Protein 3LSJ (pdb70)

Nearest PDB structures (foldseek):
  3lsj-assembly1_A  TM=1.005E+00  e=6.352E-27  Pseudomonas aeruginosa
  3lsj-assembly1_B  TM=1.003E+00  e=1.820E-25  Pseudomonas aeruginosa
  5f27-assembly1_A-2  TM=7.359E-01  e=1.351E-05  Mycobacterium tuberculosis CDC1551
  6ho0-assembly1_A-2  TM=7.441E-01  e=2.328E-05  Mycobacterium tuberculosis H37Rv
  6ho6-assembly1_A  TM=7.476E-01  e=4.198E-05  Mycobacterium tuberculosis CDC1551

Structure (mmCIF, N/CA/C/O backbone):
data_3LSJ
#
_entry.id   3LSJ
#
_cell.length_a   41.677
_cell.length_b   100.466
_cell.length_c   60.838
_cell.angle_alpha   90.00
_cell.angle_beta   105.15
_cell.angle_gamma   90.00
#
_symmetry.space_group_name_H-M   'P 1 21 1'
#
loop_
_entity.id
_entity.type
_entity.pdbx_description
1 polymer DesT
2 non-polymer 'PALMITIC ACID'
3 non-polymer 'COENZYME A'
4 water water
#
loop_
_atom_site.group_PDB
_atom_site.id
_atom_site.type_symbol
_atom_site.label_atom_id
_atom_site.label_alt_id
_atom_site.label_comp_id
_atom_site.label_asym_id
_atom_site.label_entity_id
_atom_site.label_seq_id
_atom_site.pdbx_PDB_ins_cod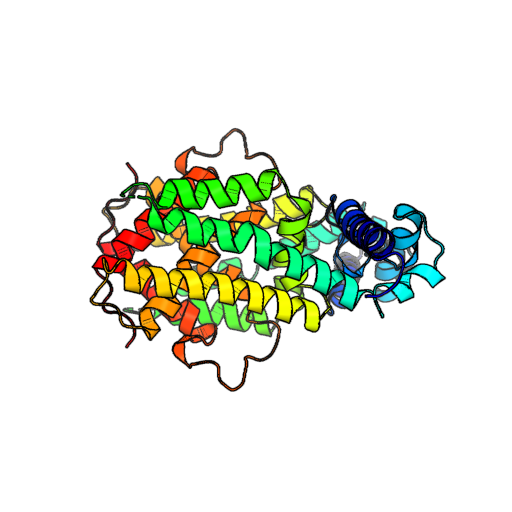e
_atom_site.Cartn_x
_atom_site.Cartn_y
_atom_site.Cartn_z
_atom_site.occupancy
_atom_site.B_iso_or_equiv
_atom_site.auth_seq_id
_atom_site.auth_comp_id
_atom_site.auth_asym_id
_atom_site.auth_atom_id
_atom_site.pdbx_PDB_model_num
ATOM 1 N N . ALA A 1 2 ? -16.897 56.855 -39.378 1.00 33.50 2 ALA A N 1
ATOM 2 C CA . ALA A 1 2 ? -16.980 55.398 -39.099 1.00 32.60 2 ALA A CA 1
ATOM 3 C C . ALA A 1 2 ? -16.999 54.652 -40.434 1.00 32.13 2 ALA A C 1
ATOM 4 O O . ALA A 1 2 ? -17.475 55.185 -41.448 1.00 31.93 2 ALA A O 1
ATOM 6 N N . SER A 1 3 ? -16.481 53.427 -40.437 1.00 30.98 3 SER A N 1
ATOM 7 C CA . SER A 1 3 ? -16.311 52.694 -41.688 1.00 30.05 3 SER A CA 1
ATOM 8 C C . SER A 1 3 ? -17.628 52.149 -42.236 1.00 28.46 3 SER A C 1
ATOM 9 O O . SER A 1 3 ? -18.405 51.536 -41.498 1.00 28.36 3 SER A O 1
ATOM 12 N N . PRO A 1 4 ? -17.867 52.361 -43.540 1.00 27.29 4 PRO A N 1
ATOM 13 C CA . PRO A 1 4 ? -19.096 51.933 -44.220 1.00 26.36 4 PRO A CA 1
ATOM 14 C C . PRO A 1 4 ? -19.313 50.427 -44.164 1.00 25.43 4 PRO A C 1
ATOM 15 O O . PRO A 1 4 ? -18.349 49.660 -44.235 1.00 25.50 4 PRO A O 1
ATOM 19 N N . ARG A 1 5 ? -20.575 50.024 -44.019 1.00 24.04 5 ARG A N 1
ATOM 20 C CA . ARG A 1 5 ? -20.974 48.612 -44.001 1.00 22.93 5 ARG A CA 1
ATOM 21 C C . ARG A 1 5 ? -20.195 47.753 -42.988 1.00 21.81 5 ARG A C 1
ATOM 22 O O . ARG A 1 5 ? -19.756 46.636 -43.316 1.00 22.30 5 ARG A O 1
ATOM 30 N N . ALA A 1 6 ? -20.049 48.265 -41.767 1.00 19.80 6 ALA A N 1
ATOM 31 C CA . ALA A 1 6 ? -19.278 47.598 -40.705 1.00 18.12 6 ALA A CA 1
ATOM 32 C C . ALA A 1 6 ? -19.879 46.275 -40.222 1.00 17.08 6 ALA A C 1
ATOM 33 O O . ALA A 1 6 ? -19.152 45.304 -39.982 1.00 16.39 6 ALA A O 1
ATOM 35 N N . GLU A 1 7 ? -21.202 46.246 -40.073 1.00 16.14 7 GLU A N 1
ATOM 36 C CA . GLU A 1 7 ? -21.915 45.048 -39.621 1.00 15.36 7 GLU 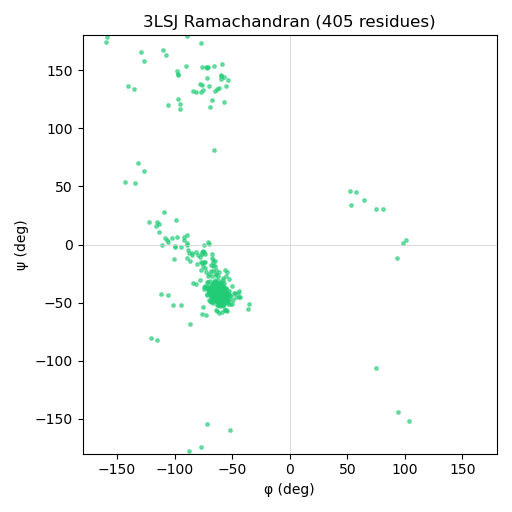A CA 1
ATOM 37 C C . GLU A 1 7 ? -21.753 43.916 -40.631 1.00 15.08 7 GLU A C 1
ATOM 38 O O . GLU A 1 7 ? -21.599 42.758 -40.256 1.00 14.62 7 GLU A O 1
ATOM 44 N N . GLN A 1 8 ? -21.793 44.270 -41.915 1.00 15.08 8 GLN A N 1
ATOM 45 C CA . GLN A 1 8 ? -21.622 43.312 -43.005 1.00 14.86 8 GLN A CA 1
ATOM 46 C C . GLN A 1 8 ? -20.200 42.755 -43.040 1.00 14.93 8 GLN A C 1
ATOM 47 O O . GLN A 1 8 ? -20.005 41.554 -43.214 1.00 14.95 8 GLN A O 1
ATOM 53 N N . LYS A 1 9 ? -19.214 43.630 -42.862 1.00 15.03 9 LYS A N 1
ATOM 54 C CA . LYS A 1 9 ? -17.823 43.215 -42.747 1.00 15.41 9 LYS A CA 1
ATOM 55 C C . LYS A 1 9 ? -17.619 42.257 -41.562 1.00 15.45 9 LYS A C 1
ATOM 56 O O . LYS A 1 9 ? -16.938 41.242 -41.689 1.00 15.43 9 LYS A O 1
ATOM 62 N N . GLN A 1 10 ? -18.237 42.573 -40.426 1.00 15.63 10 GLN A N 1
ATOM 63 C CA . GLN A 1 10 ? -18.159 41.738 -39.221 1.00 16.08 10 GLN A CA 1
ATOM 64 C C . GLN A 1 10 ? -18.804 40.363 -39.442 1.00 15.91 10 GLN A C 1
ATOM 65 O O . GLN A 1 10 ? -18.292 39.343 -38.980 1.00 15.85 10 GLN A O 1
ATOM 71 N N . GLN A 1 11 ? -19.922 40.356 -40.163 1.00 15.88 11 GLN A N 1
ATOM 72 C CA . GLN A 1 11 ? -20.622 39.135 -40.556 1.00 15.84 11 GLN A CA 1
ATOM 73 C C . GLN A 1 11 ? -19.728 38.199 -41.383 1.00 15.71 11 GLN A C 1
ATOM 74 O O . GLN A 1 11 ? -19.720 36.979 -41.167 1.00 15.55 11 GLN A O 1
ATOM 80 N N . THR A 1 12 ? -18.963 38.777 -42.304 1.00 15.43 12 THR A N 1
ATOM 81 C CA . THR A 1 12 ? -18.021 38.005 -43.112 1.00 15.06 12 THR A CA 1
ATOM 82 C C . THR A 1 12 ? -16.829 37.537 -42.281 1.00 15.22 12 THR A C 1
ATOM 83 O O . THR A 1 12 ? -16.333 36.423 -42.464 1.00 15.21 12 THR A O 1
ATOM 87 N N . ARG A 1 13 ? -16.382 38.388 -41.365 1.00 15.48 13 ARG A N 1
ATOM 88 C CA . ARG A 1 13 ? -15.306 38.039 -40.447 1.00 15.80 13 ARG A CA 1
ATOM 89 C C . ARG A 1 13 ? -15.650 36.776 -39.659 1.00 16.05 13 ARG A C 1
ATOM 90 O O . ARG A 1 13 ? -14.841 35.841 -39.578 1.00 15.70 13 ARG A O 1
ATOM 98 N N . HIS A 1 14 ? -16.857 36.751 -39.096 1.00 16.42 14 HIS A N 1
ATOM 99 C CA . HIS A 1 14 ? -17.324 35.610 -38.311 1.00 16.86 14 HIS A CA 1
ATOM 100 C C . HIS A 1 14 ? -17.516 34.364 -39.160 1.00 16.75 14 HIS A C 1
ATOM 101 O O . HIS A 1 14 ? -17.267 33.256 -38.690 1.00 16.89 14 HIS A O 1
ATOM 108 N N . ALA A 1 15 ? -17.943 34.562 -40.407 1.00 16.66 15 ALA A N 1
ATOM 109 C CA . ALA A 1 15 ? -18.126 33.475 -41.366 1.00 16.92 15 ALA A CA 1
ATOM 110 C C . ALA A 1 15 ? -16.808 32.778 -41.663 1.00 16.90 15 ALA A C 1
ATOM 111 O O . ALA A 1 15 ? -16.743 31.554 -41.640 1.00 16.94 15 ALA A O 1
ATOM 113 N N . LEU A 1 16 ? -15.768 33.563 -41.948 1.00 17.02 16 LEU A N 1
ATOM 114 C CA . LEU A 1 16 ? -14.409 33.036 -42.109 1.00 17.09 16 LEU A CA 1
ATOM 115 C C . LEU A 1 16 ? -13.978 32.268 -40.863 1.00 17.27 16 LEU A C 1
ATOM 116 O O . LEU A 1 16 ? -13.425 31.172 -40.967 1.00 17.05 16 LEU A O 1
ATOM 121 N N . MET A 1 17 ? -14.258 32.849 -39.695 1.00 17.41 17 MET A N 1
ATOM 122 C CA . MET A 1 17 ? -13.838 32.284 -38.423 1.00 17.91 17 MET A CA 1
ATOM 123 C C . MET A 1 17 ? -14.518 30.958 -38.100 1.00 18.39 17 MET A C 1
ATOM 124 O O . MET A 1 17 ? -13.843 30.003 -37.689 1.00 18.53 17 MET A O 1
ATOM 129 N N . SER A 1 18 ? -15.834 30.888 -38.292 1.00 18.48 18 SER A N 1
ATOM 130 C CA . SER A 1 18 ? -16.558 29.655 -38.010 1.00 19.12 18 SER A CA 1
ATOM 131 C C . SER A 1 18 ? -16.357 28.603 -39.110 1.00 19.57 18 SER A C 1
ATOM 132 O O . SER A 1 18 ? -1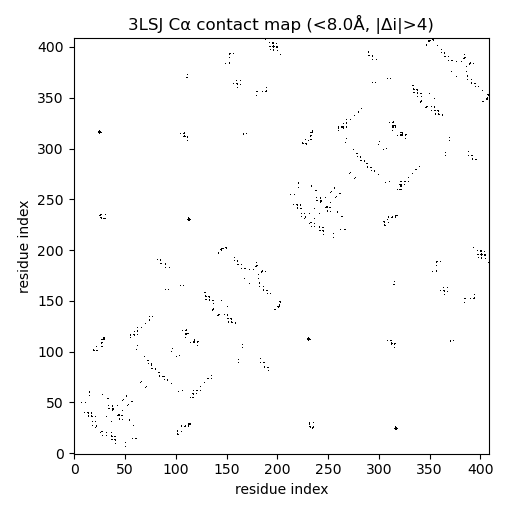6.520 27.407 -38.856 1.00 19.99 18 SER A O 1
ATOM 135 N N . ALA A 1 19 ? -15.978 29.050 -40.309 1.00 19.71 19 ALA A N 1
ATOM 136 C CA . ALA A 1 19 ? -15.512 28.155 -41.373 1.00 20.05 19 ALA A CA 1
ATOM 137 C C . ALA A 1 19 ? -14.219 27.427 -40.985 1.00 20.53 19 ALA A C 1
ATOM 138 O O . ALA A 1 19 ? -14.100 26.215 -41.176 1.00 20.85 19 ALA A O 1
ATOM 140 N N . ALA A 1 20 ? -13.253 28.168 -40.445 1.00 20.69 20 ALA A N 1
ATOM 141 C CA . ALA A 1 20 ? -12.011 27.573 -39.970 1.00 20.88 20 ALA A CA 1
ATOM 142 C C . ALA A 1 20 ? -12.301 26.584 -38.837 1.00 21.14 20 ALA A C 1
ATOM 143 O O . ALA A 1 20 ? -11.818 25.448 -38.862 1.00 20.99 20 ALA A O 1
ATOM 145 N N . ARG A 1 21 ? -13.108 27.015 -37.867 1.00 21.39 21 ARG A N 1
ATOM 146 C CA . ARG A 1 21 ? -13.565 26.141 -36.786 1.00 21.83 21 ARG A CA 1
ATOM 147 C C . ARG A 1 21 ? -14.235 24.865 -37.305 1.00 21.58 21 ARG A C 1
ATOM 148 O O . ARG A 1 21 ? -14.039 23.783 -36.747 1.00 21.23 21 ARG A O 1
ATOM 156 N N . HIS A 1 22 ? -15.019 25.001 -38.370 1.00 21.59 22 HIS A N 1
ATOM 157 C CA . HIS A 1 22 ? -15.754 23.872 -38.930 1.00 21.99 22 HIS A CA 1
ATOM 158 C C . HIS A 1 22 ? -14.782 22.847 -39.500 1.00 21.45 22 HIS A C 1
ATOM 159 O O . HIS A 1 22 ? -14.918 21.656 -39.256 1.00 21.53 22 HIS A O 1
ATOM 166 N N . LEU A 1 23 ? -13.783 23.335 -40.225 1.00 21.18 23 LEU A N 1
ATOM 167 C CA . LEU A 1 23 ? -12.746 22.500 -40.820 1.00 20.89 23 LEU A CA 1
ATOM 168 C C . LEU A 1 23 ? -11.851 21.775 -39.807 1.00 20.73 23 LEU A C 1
ATOM 169 O O . LEU A 1 23 ? -11.128 20.839 -40.171 1.00 20.40 23 LEU A O 1
ATOM 174 N N . MET A 1 24 ? -11.914 22.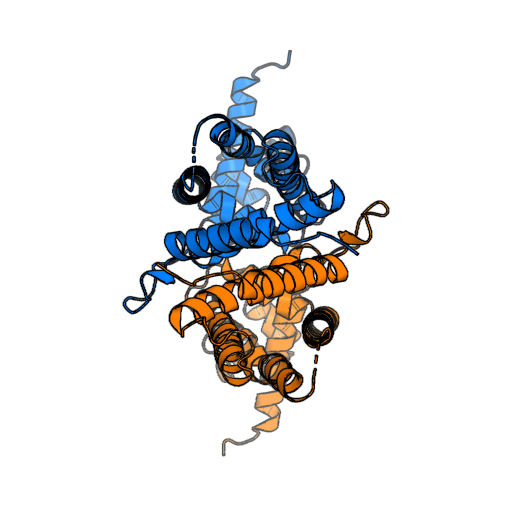203 -38.545 1.00 20.61 24 MET A N 1
ATOM 175 C CA . MET A 1 24 ? -11.069 21.651 -37.484 1.00 20.58 24 MET A CA 1
ATOM 176 C C . MET A 1 24 ? -11.859 20.795 -36.503 1.00 20.99 24 MET A C 1
ATOM 177 O O . MET A 1 24 ? -11.320 20.343 -35.486 1.00 20.64 24 MET A O 1
ATOM 182 N N . GLU A 1 25 ? -13.135 20.583 -36.816 1.00 21.49 25 GLU A N 1
ATOM 183 C CA . GLU A 1 25 ? -14.042 19.799 -35.982 1.00 22.48 25 GLU A CA 1
ATOM 184 C C . GLU A 1 25 ? -13.565 18.377 -35.710 1.00 22.64 25 GLU A C 1
ATOM 185 O O . GLU A 1 25 ? -13.831 17.835 -34.644 1.00 23.02 25 GLU A O 1
ATOM 191 N N . SER A 1 26 ? -12.871 17.779 -36.672 1.00 22.96 26 SER A N 1
ATOM 192 C CA . SER A 1 26 ? -12.459 16.383 -36.565 1.00 23.37 26 SER A CA 1
ATOM 193 C C . SER A 1 26 ? -10.946 16.231 -36.348 1.00 23.44 26 SER A C 1
ATOM 194 O O . SER A 1 26 ? -10.351 15.227 -36.746 1.00 23.67 26 SER A O 1
ATOM 197 N N . GLY A 1 27 ? -10.329 17.233 -35.726 1.00 23.07 27 GLY A N 1
ATOM 198 C CA . GLY A 1 27 ? -8.955 17.097 -35.253 1.00 22.26 27 GLY A CA 1
ATOM 199 C C . GLY A 1 27 ? -7.864 17.666 -36.139 1.00 21.64 27 GLY A C 1
ATOM 200 O O . GLY A 1 27 ? -6.682 17.569 -35.802 1.00 21.67 27 GLY A O 1
ATOM 201 N N . ARG A 1 28 ? -8.248 18.263 -37.265 1.00 20.85 28 ARG A N 1
ATOM 202 C CA . ARG A 1 28 ? -7.295 18.963 -38.120 1.00 20.03 28 ARG A CA 1
ATOM 203 C C . ARG A 1 28 ? -6.672 20.157 -37.382 1.00 19.51 28 ARG A C 1
ATOM 204 O O . ARG A 1 28 ? -7.379 20.933 -36.719 1.00 18.91 28 ARG A O 1
ATOM 212 N N . GLY A 1 29 ? -5.347 20.277 -37.486 1.00 18.70 29 GLY A N 1
ATOM 213 C CA . GLY A 1 29 ? -4.619 21.413 -36.937 1.00 18.08 29 GLY A CA 1
ATOM 214 C C . GLY A 1 29 ? -4.888 22.689 -37.719 1.00 17.94 29 GLY A C 1
ATOM 215 O O . GLY A 1 29 ? -5.200 22.645 -38.919 1.00 17.12 29 GLY A O 1
ATOM 216 N N . PHE A 1 30 ? -4.770 23.831 -37.041 1.00 17.53 30 PHE A N 1
ATOM 217 C CA . PHE A 1 30 ? -4.972 25.119 -37.701 1.00 17.40 30 PHE A CA 1
ATOM 218 C C . PHE A 1 30 ? -3.965 25.329 -38.821 1.00 17.53 30 PHE A C 1
ATOM 219 O O . PHE A 1 30 ? -4.299 25.889 -39.869 1.00 17.36 30 PHE A O 1
ATOM 227 N N . GLY A 1 31 ? -2.736 24.876 -38.576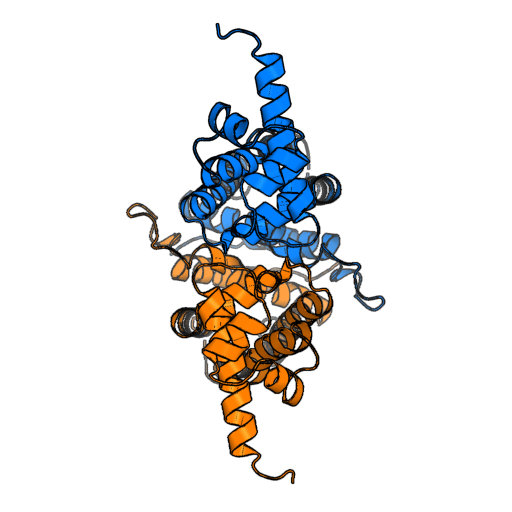 1.00 17.97 31 GLY A N 1
ATOM 228 C CA . GLY A 1 31 ? -1.617 25.056 -39.493 1.00 18.60 31 GLY A CA 1
ATOM 229 C C . GLY A 1 31 ? -1.798 24.416 -40.860 1.00 19.26 31 GLY A C 1
ATOM 230 O O . GLY A 1 31 ? -1.174 24.856 -41.825 1.00 19.18 31 GLY A O 1
ATOM 231 N N . SER A 1 32 ? -2.656 23.397 -40.946 1.00 19.61 32 SER A N 1
ATOM 232 C CA . SER A 1 32 ? -2.880 22.693 -42.205 1.00 20.65 32 SER A CA 1
ATOM 233 C C . SER A 1 32 ? -3.998 23.314 -43.048 1.00 21.38 32 SER A C 1
ATOM 234 O O . SER A 1 32 ? -4.286 22.831 -44.143 1.00 21.44 32 SER A O 1
ATOM 237 N N . LEU A 1 33 ? -4.622 24.379 -42.542 1.00 21.94 33 LEU A N 1
ATOM 238 C CA . LEU A 1 33 ? -5.688 25.058 -43.277 1.00 22.38 33 LEU A CA 1
ATOM 239 C C . LEU A 1 33 ? -5.120 26.019 -44.317 1.00 22.86 33 LEU A C 1
ATOM 240 O O . LEU A 1 33 ? -4.228 26.815 -44.023 1.00 23.09 33 LEU A O 1
ATOM 245 N N . SER A 1 34 ? -5.634 25.938 -45.539 1.00 23.40 34 SER A N 1
ATOM 246 C CA . SER A 1 34 ? -5.228 26.866 -46.580 1.00 23.99 34 SER A CA 1
ATOM 247 C C . SER A 1 34 ? -6.241 27.990 -46.658 1.00 24.56 34 SER A C 1
ATOM 248 O O . SER A 1 34 ? -7.439 27.772 -46.459 1.00 24.63 34 SER A O 1
ATOM 251 N N . LEU A 1 35 ? -5.755 29.180 -46.976 1.00 25.21 35 LEU A N 1
ATOM 252 C CA . LEU A 1 35 ? -6.610 30.337 -47.167 1.00 26.10 35 LEU A CA 1
ATOM 253 C C . LEU A 1 35 ? -7.791 30.018 -48.085 1.00 26.21 35 LEU A C 1
ATOM 254 O O . LEU A 1 35 ? -8.913 30.425 -47.817 1.00 26.16 35 LEU A O 1
ATOM 259 N N . ARG A 1 36 ? -7.533 29.281 -49.160 1.00 26.50 36 ARG A N 1
ATOM 260 C CA . ARG A 1 36 ? -8.568 28.973 -50.153 1.00 27.02 36 ARG A CA 1
ATOM 261 C C . ARG A 1 36 ? -9.731 28.131 -49.623 1.00 27.04 36 ARG A C 1
ATOM 262 O O . ARG A 1 36 ? -10.886 28.348 -50.011 1.00 27.10 36 ARG A O 1
ATOM 270 N N . GLU A 1 37 ? -9.418 27.170 -48.755 1.00 26.92 37 GLU A N 1
ATOM 271 C CA . GLU A 1 37 ? -10.429 26.340 -48.108 1.00 27.12 37 GLU A CA 1
ATOM 272 C C . GLU A 1 37 ? -11.387 27.207 -47.327 1.00 26.98 37 GLU A C 1
ATOM 273 O O . GLU A 1 37 ? -12.599 27.166 -47.540 1.00 26.91 37 GLU A O 1
ATOM 279 N N . VAL A 1 38 ? -10.812 27.968 -46.396 1.00 26.92 38 VAL A N 1
ATOM 280 C CA . VAL A 1 38 ? -11.559 28.833 -45.496 1.00 26.79 38 VAL A CA 1
ATOM 281 C C . VAL A 1 38 ? -12.443 29.818 -46.264 1.00 26.80 38 VAL A C 1
ATOM 282 O O . VAL A 1 38 ? -13.622 29.942 -45.948 1.00 26.72 38 VAL A O 1
ATOM 286 N N . THR A 1 39 ? -11.888 30.485 -47.277 1.00 26.88 39 THR A N 1
ATOM 287 C CA . THR A 1 39 ? -12.649 31.489 -48.037 1.00 27.53 39 THR A CA 1
ATOM 288 C C . THR A 1 39 ? -13.845 30.909 -48.780 1.00 27.93 39 THR A C 1
ATOM 289 O O . THR A 1 39 ? -14.944 31.463 -48.719 1.00 28.00 39 THR A O 1
ATOM 293 N N . ARG A 1 40 ? -13.629 29.796 -49.475 1.00 28.52 40 ARG A N 1
ATOM 294 C CA . ARG A 1 40 ? -14.692 29.181 -50.256 1.00 29.10 40 ARG A CA 1
ATOM 295 C C . ARG A 1 40 ? -15.761 28.560 -49.343 1.00 29.14 40 ARG A C 1
ATOM 296 O O . ARG A 1 40 ? -16.956 28.653 -49.635 1.00 29.28 40 ARG A O 1
ATOM 304 N N . ALA A 1 41 ? -15.331 27.962 -48.229 1.00 29.18 41 ALA A N 1
ATOM 305 C CA . ALA A 1 41 ? -16.264 27.463 -47.212 1.00 29.24 41 ALA A CA 1
ATOM 306 C C . ALA A 1 41 ? -17.042 28.619 -46.577 1.00 29.39 41 ALA A C 1
ATOM 307 O O . ALA A 1 41 ? -18.213 28.468 -46.223 1.00 29.48 41 ALA A O 1
ATOM 309 N N . ALA A 1 42 ? -16.386 29.772 -46.448 1.00 29.51 42 ALA A N 1
ATOM 310 C CA . ALA A 1 42 ? -17.039 30.991 -45.972 1.00 29.62 42 ALA A CA 1
ATOM 311 C C . ALA A 1 42 ? -17.937 31.588 -47.052 1.00 29.79 42 ALA A C 1
ATOM 312 O O . ALA A 1 42 ? -18.775 32.449 -46.767 1.00 29.85 42 ALA A O 1
ATOM 314 N N . GLY A 1 43 ? -17.748 31.132 -48.288 1.00 29.76 43 GLY A N 1
ATOM 315 C CA . GLY A 1 43 ? -18.544 31.594 -49.418 1.00 29.88 43 GLY A CA 1
ATOM 316 C C . GLY A 1 43 ? -18.089 32.917 -50.004 1.00 29.88 43 GLY A C 1
ATOM 317 O O . GLY A 1 43 ? -18.909 33.682 -50.521 1.00 29.98 43 GLY A O 1
ATOM 318 N N . ILE A 1 44 ? -16.787 33.192 -49.929 1.00 29.80 44 ILE A N 1
ATOM 319 C CA . ILE A 1 44 ? -16.219 34.403 -50.540 1.00 29.73 44 ILE A CA 1
ATOM 320 C C . ILE A 1 44 ? -15.005 34.130 -51.433 1.00 29.62 44 ILE A C 1
ATOM 321 O O . ILE A 1 44 ? -14.425 33.047 -51.406 1.00 29.45 44 ILE A O 1
ATOM 326 N N . VAL A 1 45 ? -14.650 35.137 -52.228 1.00 29.71 45 VAL A N 1
ATOM 327 C CA . VAL A 1 45 ? -13.470 35.124 -53.094 1.00 29.72 45 VAL A CA 1
ATOM 328 C C . VAL A 1 45 ? -12.186 35.198 -52.250 1.00 29.54 45 VAL A C 1
ATOM 329 O O . VAL A 1 45 ? -12.131 35.977 -51.291 1.00 29.61 45 VAL A O 1
ATOM 333 N N . PRO A 1 46 ? -11.161 34.380 -52.594 1.00 29.28 46 PRO A N 1
ATOM 334 C CA . PRO A 1 46 ? -9.863 34.360 -51.899 1.00 29.00 46 PRO A CA 1
ATOM 335 C C . PRO A 1 46 ? -9.275 35.744 -51.581 1.00 28.69 46 PRO A C 1
ATOM 336 O O . PRO A 1 46 ? -8.716 35.936 -50.496 1.00 28.83 46 PRO A O 1
ATOM 340 N N . ALA A 1 47 ? -9.412 36.690 -52.509 1.00 28.09 47 ALA A N 1
ATOM 341 C CA . ALA A 1 47 ? -8.940 38.064 -52.310 1.00 27.62 47 ALA A CA 1
ATOM 342 C C . ALA A 1 47 ? -9.663 38.796 -51.170 1.00 27.17 47 ALA A C 1
ATOM 343 O O . ALA A 1 47 ? -9.104 39.713 -50.562 1.00 27.28 47 ALA A O 1
ATOM 345 N N . GLY A 1 48 ? -10.898 38.385 -50.888 1.00 26.56 48 GLY A N 1
ATOM 346 C CA . GLY A 1 48 ? -11.713 38.993 -49.834 1.00 25.53 48 GLY A CA 1
ATOM 347 C C . GLY A 1 48 ? -11.297 38.624 -48.418 1.00 24.95 48 GLY A C 1
ATOM 348 O O . GLY A 1 48 ? -11.904 39.080 -47.448 1.00 24.99 48 GLY A O 1
ATOM 349 N N . PHE A 1 49 ? -10.262 37.798 -48.301 1.00 24.03 49 PHE A N 1
ATOM 350 C CA . PHE A 1 49 ? -9.703 37.414 -47.013 1.00 23.18 49 PHE A CA 1
ATOM 351 C C . PHE A 1 49 ? -8.893 38.558 -46.390 1.00 23.01 49 PHE A C 1
ATOM 352 O O . PHE A 1 49 ? -8.925 38.763 -45.171 1.00 22.43 49 PHE A O 1
ATOM 360 N N . TYR A 1 50 ? -8.172 39.292 -47.237 1.00 22.98 50 TYR A N 1
ATOM 361 C CA . TYR A 1 50 ? -7.242 40.333 -46.785 1.00 23.07 50 TYR A CA 1
ATOM 362 C C . TYR A 1 50 ? -7.945 41.589 -46.277 1.00 22.99 50 TYR A C 1
ATOM 363 O O . TYR A 1 50 ? -7.306 42.472 -45.709 1.00 23.11 50 TYR A O 1
ATOM 372 N N . ARG A 1 51 ? -9.260 41.650 -46.471 1.00 22.95 51 ARG A N 1
ATOM 373 C CA . ARG A 1 51 ? -10.097 42.680 -45.857 1.00 23.12 51 ARG A CA 1
ATOM 374 C C . ARG A 1 51 ? -10.105 42.529 -44.332 1.00 22.90 51 ARG A C 1
ATOM 375 O O . ARG A 1 51 ? -10.144 43.520 -43.598 1.00 22.87 51 ARG A O 1
ATOM 383 N N . HIS A 1 52 ? -10.054 41.283 -43.868 1.00 22.62 52 HIS A N 1
ATOM 384 C CA . HIS A 1 52 ? -10.169 40.966 -42.445 1.00 22.45 52 HIS A CA 1
ATOM 385 C C . HIS A 1 52 ? -8.835 40.582 -41.829 1.00 22.52 52 HIS A C 1
ATOM 386 O O . HIS A 1 52 ? -8.511 41.021 -40.726 1.00 22.37 52 HIS A O 1
ATOM 393 N N . PHE A 1 53 ? -8.067 39.760 -42.543 1.00 22.78 53 PHE A N 1
ATOM 394 C CA . PHE A 1 53 ? -6.802 39.243 -42.026 1.00 23.16 53 PHE A CA 1
ATOM 395 C C . PHE A 1 53 ? -5.699 39.323 -43.071 1.00 24.16 53 PHE A C 1
ATOM 396 O O . PHE A 1 53 ? -5.908 38.949 -44.223 1.00 24.24 53 PHE A O 1
ATOM 404 N N . SER A 1 54 ? -4.527 39.805 -42.662 1.00 25.44 54 SER A N 1
ATOM 405 C CA . SER A 1 54 ? -3.366 39.875 -43.552 1.00 26.91 54 SER A CA 1
ATOM 406 C C . SER A 1 54 ? -2.775 38.491 -43.826 1.00 28.09 54 SER A C 1
ATOM 407 O O . SER A 1 54 ? -2.115 38.294 -44.845 1.00 27.95 54 SER A O 1
ATOM 410 N N . ASP A 1 55 ? -3.011 37.542 -42.914 1.00 29.83 55 ASP A N 1
ATOM 411 C CA . ASP A 1 55 ? -2.585 36.142 -43.104 1.00 31.06 55 ASP A CA 1
ATOM 412 C C . ASP A 1 55 ? -3.377 35.191 -42.210 1.00 31.58 55 ASP A C 1
ATOM 413 O O . ASP A 1 55 ? -4.160 35.630 -41.368 1.00 31.92 55 ASP A O 1
ATOM 418 N N . MET A 1 56 ? -3.154 33.893 -42.393 1.00 32.10 56 MET A N 1
ATOM 419 C CA . MET A 1 56 ? -3.839 32.851 -41.622 1.00 32.61 56 MET A CA 1
ATOM 420 C C . MET A 1 56 ? -3.559 32.944 -40.122 1.00 32.42 56 MET A C 1
ATOM 421 O O . MET A 1 56 ? -4.454 32.732 -39.312 1.00 32.01 56 MET A O 1
ATOM 426 N N . ASP A 1 57 ? -2.317 33.270 -39.766 1.00 32.51 57 ASP A N 1
ATOM 427 C CA . ASP A 1 57 ? -1.961 33.576 -38.385 1.00 32.78 57 ASP A CA 1
ATOM 428 C C . ASP A 1 57 ? -2.956 34.544 -37.722 1.00 32.04 57 ASP A C 1
ATOM 429 O O . ASP A 1 57 ? -3.382 34.311 -36.596 1.00 31.76 57 ASP A O 1
ATOM 434 N N . GLN A 1 58 ? -3.330 35.609 -38.434 1.00 31.27 58 GLN A N 1
ATOM 435 C CA . GLN A 1 58 ? -4.246 36.624 -37.899 1.00 30.62 58 GLN A CA 1
ATOM 436 C C . GLN A 1 58 ? -5.641 36.073 -37.671 1.00 29.43 58 GLN A C 1
ATOM 437 O O . GLN A 1 58 ? -6.307 36.427 -36.694 1.00 28.92 58 GLN A O 1
ATOM 443 N N . LEU A 1 59 ? -6.077 35.211 -38.583 1.00 28.26 59 LEU A N 1
ATOM 444 C CA . LEU A 1 59 ? -7.316 34.466 -38.398 1.00 27.22 59 LEU A CA 1
ATOM 445 C C . LEU A 1 59 ? -7.244 33.607 -37.123 1.00 26.02 59 LEU A C 1
ATOM 446 O O . LEU A 1 59 ? -8.210 33.549 -36.361 1.00 26.41 59 LEU A O 1
ATOM 451 N N . GLY A 1 60 ? -6.101 32.959 -36.897 1.00 24.58 60 GLY A N 1
ATOM 452 C CA . GLY A 1 60 ? -5.885 32.139 -35.697 1.00 22.93 60 GLY A CA 1
ATOM 453 C C . GLY A 1 60 ? -5.884 32.960 -34.420 1.00 21.76 60 GLY A C 1
ATOM 454 O O . GLY A 1 60 ? -6.457 32.554 -33.409 1.00 21.52 60 GLY A O 1
ATOM 455 N N . LEU A 1 61 ? -5.249 34.128 -34.470 1.00 20.71 61 LEU A N 1
ATOM 456 C CA . LEU A 1 61 ? -5.222 35.018 -33.322 1.00 20.11 61 LEU A CA 1
ATOM 457 C C . LEU A 1 61 ? -6.630 35.480 -32.963 1.00 19.78 61 LEU A C 1
ATOM 458 O O . LEU A 1 61 ? -6.973 35.555 -31.777 1.00 19.52 61 LEU A O 1
ATOM 463 N N . ALA A 1 62 ? -7.453 35.734 -33.982 1.00 19.43 62 ALA A N 1
ATOM 464 C CA . ALA A 1 62 ? -8.862 36.095 -33.768 1.00 19.39 62 ALA A CA 1
ATOM 465 C C . ALA A 1 62 ? -9.671 34.936 -33.166 1.00 19.43 62 ALA A C 1
ATOM 466 O O . ALA A 1 62 ? -10.556 35.156 -32.336 1.00 19.06 62 ALA A O 1
ATOM 468 N N . LEU A 1 63 ? -9.355 33.706 -33.569 1.00 19.84 63 LEU A N 1
ATOM 469 C CA . LEU A 1 63 ? -9.980 32.525 -32.958 1.00 20.31 63 LEU A CA 1
ATOM 470 C C . LEU A 1 63 ? -9.703 32.412 -31.461 1.00 20.49 63 LEU A C 1
ATOM 471 O O . LEU A 1 63 ? -10.589 32.041 -30.697 1.00 20.56 63 LEU A O 1
ATOM 476 N N . VAL A 1 64 ? -8.480 32.743 -31.051 1.00 20.76 64 VAL A N 1
ATOM 477 C CA . VAL A 1 64 ? -8.099 32.737 -29.633 1.00 21.01 64 VAL A CA 1
ATOM 478 C C . VAL A 1 64 ? -8.795 33.862 -28.854 1.00 22.07 64 VAL A C 1
ATOM 479 O O . VAL A 1 64 ? -9.246 33.646 -27.728 1.00 21.81 64 VAL A O 1
ATOM 483 N N . ALA A 1 65 ? -8.889 35.046 -29.463 1.00 23.22 65 ALA A N 1
ATOM 484 C CA . ALA A 1 65 ? -9.443 36.234 -28.802 1.00 24.88 65 ALA A CA 1
ATOM 485 C C . ALA A 1 65 ? -10.930 36.119 -28.456 1.00 26.28 65 ALA A C 1
ATOM 486 O O . ALA A 1 65 ? -11.429 36.870 -27.612 1.00 26.73 65 ALA A O 1
ATOM 488 N N . GLU A 1 66 ? -11.624 35.176 -29.096 1.00 27.93 66 GLU A N 1
ATOM 489 C CA . GLU A 1 66 ? -13.042 34.912 -28.826 1.00 29.62 66 GLU A CA 1
ATOM 490 C C . GLU A 1 66 ? -13.328 34.335 -27.429 1.00 30.58 66 GLU A C 1
ATOM 491 O O . GLU A 1 66 ? -14.451 34.457 -26.933 1.00 30.89 66 GLU A O 1
ATOM 497 N N . VAL A 1 67 ? -12.331 33.704 -26.802 1.00 31.46 67 VAL A N 1
ATOM 498 C CA . VAL A 1 67 ? -12.522 33.118 -25.469 1.00 32.28 67 VAL A CA 1
ATOM 499 C C . VAL A 1 67 ? -12.393 34.176 -24.365 1.00 33.16 67 VAL A C 1
ATOM 500 O O . VAL A 1 67 ? -13.089 34.116 -23.343 1.00 33.30 67 VAL A O 1
ATOM 504 N N . ASP A 1 68 ? -11.512 35.148 -24.593 1.00 34.00 68 ASP A N 1
ATOM 505 C CA . ASP A 1 68 ? -11.150 36.166 -23.605 1.00 34.86 68 ASP A CA 1
ATOM 506 C C . ASP A 1 68 ? -12.332 37.008 -23.099 1.00 35.16 68 ASP A C 1
ATOM 507 O O . ASP A 1 68 ? -12.391 37.345 -21.909 1.00 35.41 68 ASP A O 1
ATOM 512 N N . GLU A 1 69 ? -13.266 37.339 -23.991 1.00 35.34 69 GLU A N 1
ATOM 513 C CA . GLU A 1 69 ? -14.401 38.207 -23.642 1.00 35.19 69 GLU A CA 1
ATOM 514 C C . GLU A 1 69 ? -15.678 37.427 -23.309 1.00 35.17 69 GLU A C 1
ATOM 515 O O . GLU A 1 69 ? -16.746 38.014 -23.116 1.00 35.21 69 GLU A O 1
ATOM 517 N N . THR A 1 70 ? -15.566 36.104 -23.237 1.00 34.90 70 THR A N 1
ATOM 518 C CA . THR A 1 70 ? -16.708 35.270 -22.890 1.00 34.53 70 THR A CA 1
ATOM 519 C C . THR A 1 70 ? -16.426 34.444 -21.631 1.00 33.91 70 THR A C 1
ATOM 520 O O . THR A 1 70 ? -16.831 34.815 -20.522 1.00 33.69 70 THR A O 1
ATOM 524 N N . PHE A 1 71 ? -15.705 33.345 -21.823 1.00 33.21 71 PHE A N 1
ATOM 525 C CA . PHE A 1 71 ? -15.459 32.339 -20.796 1.00 32.35 71 PHE A CA 1
ATOM 526 C C . PHE A 1 71 ? -14.821 32.908 -19.542 1.00 32.23 71 PHE A C 1
ATOM 527 O O . PHE A 1 71 ? -15.236 32.607 -18.418 1.00 32.03 71 PHE A O 1
ATOM 535 N N . ARG A 1 72 ? -13.818 33.752 -19.764 1.00 32.29 72 ARG A N 1
ATOM 536 C CA . ARG A 1 72 ? -12.982 34.314 -18.715 1.00 32.08 72 ARG A CA 1
ATOM 537 C C . ARG A 1 72 ? -13.779 35.067 -17.657 1.00 31.93 72 ARG A C 1
ATOM 538 O O . ARG A 1 72 ? -13.450 35.006 -16.467 1.00 31.92 72 ARG A O 1
ATOM 546 N N . ALA A 1 73 ? -14.826 35.767 -18.088 1.00 31.80 73 ALA A N 1
ATOM 547 C CA . ALA A 1 73 ? -15.653 36.552 -17.174 1.00 31.63 73 ALA A CA 1
ATOM 548 C C . ALA A 1 73 ? -16.637 35.700 -16.382 1.00 31.62 73 ALA A C 1
ATOM 549 O O . ALA A 1 73 ? -16.987 36.045 -15.259 1.00 31.50 73 ALA A O 1
ATOM 551 N N . THR A 1 74 ? -17.087 34.592 -16.969 1.00 31.89 74 THR A N 1
ATOM 552 C CA . THR A 1 74 ? -17.999 33.665 -16.277 1.00 32.00 74 THR A CA 1
ATOM 553 C C . THR A 1 74 ? -17.326 32.990 -15.077 1.00 31.98 74 THR A C 1
ATOM 554 O O . THR A 1 74 ? -17.961 32.768 -14.043 1.00 31.80 74 THR A O 1
ATOM 558 N N . LEU A 1 75 ? -16.041 32.673 -15.231 1.00 32.02 75 LEU A N 1
ATOM 559 C CA . LEU A 1 75 ? -15.259 32.058 -14.168 1.00 32.26 75 LEU A CA 1
ATOM 560 C C . LEU A 1 75 ? -15.017 33.026 -13.027 1.00 32.44 75 LEU A C 1
ATOM 561 O O . LEU A 1 75 ? -15.085 32.648 -11.858 1.00 32.28 75 LEU A O 1
ATOM 566 N N . ARG A 1 76 ? -14.715 34.274 -13.378 1.00 32.96 76 ARG A N 1
ATOM 567 C CA . ARG A 1 76 ? -14.597 35.340 -12.396 1.00 33.58 76 ARG A CA 1
ATOM 568 C C . ARG A 1 76 ? -15.953 35.650 -11.772 1.00 33.88 76 ARG A C 1
ATOM 569 O O . ARG A 1 76 ? -16.039 35.897 -10.572 1.00 33.82 76 ARG A O 1
ATOM 577 N N . ALA A 1 77 ? -17.005 35.615 -12.589 1.00 34.49 77 ALA A N 1
ATOM 578 C CA . ALA A 1 77 ? -18.358 35.937 -12.133 1.00 35.34 77 ALA A CA 1
ATOM 579 C C . ALA A 1 77 ? -18.853 34.994 -11.040 1.00 35.86 77 ALA A C 1
ATOM 580 O O . ALA A 1 77 ? -19.534 35.422 -10.108 1.00 35.85 77 ALA A O 1
ATOM 582 N N . VAL A 1 78 ? -18.486 33.720 -11.141 1.00 36.48 78 VAL A N 1
ATOM 583 C CA . VAL A 1 78 ? -19.019 32.713 -10.232 1.00 37.19 78 VAL A CA 1
ATOM 584 C C . VAL A 1 78 ? -18.400 32.774 -8.826 1.00 37.81 78 VAL A C 1
ATOM 585 O O . VAL A 1 78 ? -18.985 32.270 -7.866 1.00 37.99 78 VAL A O 1
ATOM 589 N N . ARG A 1 79 ? -17.241 33.423 -8.705 1.00 38.52 79 ARG A N 1
ATOM 590 C CA . ARG A 1 79 ? -16.487 33.437 -7.443 1.00 39.07 79 ARG A CA 1
ATOM 591 C C . ARG A 1 79 ? -16.981 34.468 -6.403 1.00 40.02 79 ARG A C 1
ATOM 592 O O . ARG A 1 79 ? -16.519 34.482 -5.255 1.00 39.87 79 ARG A O 1
ATOM 600 N N . ARG A 1 80 ? -17.931 35.310 -6.807 1.00 41.16 80 ARG A N 1
ATOM 601 C CA . ARG A 1 80 ? -18.533 36.296 -5.908 1.00 42.18 80 ARG A CA 1
ATOM 602 C C . ARG A 1 80 ? -19.673 35.723 -5.066 1.00 42.63 80 ARG A C 1
ATOM 603 O O . ARG A 1 80 ? -19.873 36.139 -3.919 1.00 42.54 80 ARG A O 1
ATOM 611 N N . ASN A 1 81 ? -20.412 34.773 -5.641 1.00 43.34 81 ASN A N 1
ATOM 612 C CA . ASN A 1 81 ? -21.665 34.294 -5.044 1.00 44.01 81 ASN A CA 1
ATOM 613 C C . ASN A 1 81 ? -21.561 33.171 -4.007 1.00 44.37 81 ASN A C 1
ATOM 614 O O . ASN A 1 81 ? -21.805 33.389 -2.814 1.00 44.38 81 ASN A O 1
ATOM 619 N N . GLU A 1 82 ? -21.185 31.983 -4.484 1.00 44.84 82 GLU A N 1
ATOM 620 C CA . GLU A 1 82 ? -21.302 30.713 -3.746 1.00 45.28 82 GLU A CA 1
ATOM 621 C C . GLU A 1 82 ? -20.676 30.755 -2.346 1.00 45.39 82 GLU A C 1
ATOM 622 O O . GLU A 1 82 ? -19.492 31.057 -2.189 1.00 45.60 82 GLU A O 1
ATOM 628 N N . LEU A 1 85 ? -18.966 26.710 0.949 1.00 34.74 85 LEU A N 1
ATOM 629 C CA . LEU A 1 85 ? -18.252 25.607 1.591 1.00 34.63 85 LEU A CA 1
ATOM 630 C C . LEU A 1 85 ? -18.293 24.337 0.732 1.00 34.26 85 LEU A C 1
ATOM 631 O O . LEU A 1 85 ? -19.108 23.436 0.971 1.00 34.46 85 LEU A O 1
ATOM 636 N N . GLY A 1 86 ? -17.409 24.280 -0.265 1.00 33.74 86 GLY A N 1
ATOM 637 C CA . GLY A 1 86 ? -17.362 23.169 -1.227 1.00 32.86 86 GLY A CA 1
ATOM 638 C C . GLY A 1 86 ? -18.180 23.430 -2.483 1.00 32.09 86 GLY A C 1
ATOM 639 O O . GLY A 1 86 ? -18.062 22.704 -3.476 1.00 32.39 86 GLY A O 1
ATOM 640 N N . GLY A 1 87 ? -19.002 24.478 -2.441 1.00 31.23 87 GLY A N 1
ATOM 641 C CA . GLY A 1 87 ? -19.901 24.826 -3.544 1.00 29.84 87 GLY A CA 1
ATOM 642 C C . GLY A 1 87 ? -19.254 25.457 -4.766 1.00 28.84 87 GLY A C 1
ATOM 643 O O . GLY A 1 87 ? -19.668 25.191 -5.903 1.00 28.93 87 GLY A O 1
ATOM 644 N N . LEU A 1 88 ? -18.245 26.297 -4.544 1.00 27.50 88 LEU A N 1
ATOM 645 C CA . LEU A 1 88 ? -17.597 27.031 -5.639 1.00 26.30 88 LEU A CA 1
ATOM 646 C C . LEU A 1 88 ? -16.807 26.107 -6.591 1.00 25.01 88 LEU A C 1
ATOM 647 O O . LEU A 1 88 ? -16.632 26.419 -7.768 1.00 24.71 88 LEU A O 1
ATOM 652 N N . ILE A 1 89 ? -16.337 24.977 -6.072 1.00 23.77 89 ILE A N 1
ATOM 653 C CA . ILE A 1 89 ? -15.617 23.994 -6.876 1.00 22.72 89 ILE A CA 1
ATOM 654 C C . ILE A 1 89 ? -16.544 23.422 -7.940 1.00 22.16 89 ILE A C 1
ATOM 655 O O . ILE A 1 89 ? -16.256 23.524 -9.134 1.00 21.85 89 ILE A O 1
ATOM 660 N N . ASP A 1 90 ? -17.671 22.869 -7.498 1.00 21.62 90 ASP A N 1
ATOM 661 C CA . ASP A 1 90 ? -18.640 22.250 -8.399 1.00 21.22 90 ASP A CA 1
ATOM 662 C C . ASP A 1 90 ? -19.145 23.222 -9.470 1.00 20.38 90 ASP A C 1
ATOM 663 O O . ASP A 1 90 ? -19.214 22.866 -10.648 1.00 20.40 90 ASP A O 1
ATOM 668 N N . ALA A 1 91 ? -19.464 24.450 -9.068 1.00 19.45 91 ALA A N 1
ATOM 669 C CA . ALA A 1 91 ? -19.907 25.472 -10.014 1.00 19.00 91 ALA A CA 1
ATOM 670 C C . ALA A 1 91 ? -18.817 25.827 -11.030 1.00 18.80 91 ALA A C 1
ATOM 671 O O . ALA A 1 91 ? -19.096 25.914 -12.229 1.00 18.98 91 ALA A O 1
ATOM 673 N N . SER A 1 92 ? -17.584 26.016 -10.559 1.00 18.16 92 SER A N 1
ATOM 674 C CA . SER A 1 92 ? -16.461 26.329 -11.458 1.00 18.12 92 SER A CA 1
ATOM 675 C C . SER A 1 92 ? -16.177 25.204 -12.449 1.00 17.70 92 SER A C 1
ATOM 676 O O . SER A 1 92 ? -15.903 25.467 -13.623 1.00 17.63 92 SER A O 1
ATOM 679 N N . VAL A 1 93 ? -16.257 23.960 -11.976 1.00 17.43 93 VAL A N 1
ATOM 680 C CA . VAL A 1 93 ? -16.069 22.795 -12.841 1.00 17.84 93 VAL A CA 1
ATOM 681 C C . VAL A 1 93 ? -17.180 22.732 -13.887 1.00 17.51 93 VAL A C 1
ATOM 682 O O . VAL A 1 93 ? -16.912 22.532 -15.072 1.00 17.56 93 VAL A O 1
ATOM 686 N N . ARG A 1 94 ? -18.421 22.935 -13.439 1.00 17.57 94 ARG A N 1
ATOM 687 C CA . ARG A 1 94 ? -19.587 22.915 -14.321 1.00 17.26 94 ARG A CA 1
ATOM 688 C C . ARG A 1 94 ? -19.523 24.025 -15.381 1.00 17.01 94 ARG A C 1
ATOM 689 O O . ARG A 1 94 ? -19.935 23.812 -16.520 1.00 17.11 94 ARG A O 1
ATOM 697 N N . ILE A 1 95 ? -18.973 25.184 -15.021 1.00 16.86 95 ILE A N 1
ATOM 698 C CA . ILE A 1 95 ? -18.754 26.267 -15.988 1.00 16.68 95 ILE A CA 1
ATOM 699 C C . ILE A 1 95 ? -17.862 25.761 -17.120 1.00 16.41 95 ILE A C 1
ATOM 700 O O . ILE A 1 95 ? -18.181 25.929 -18.295 1.00 16.55 95 ILE A O 1
ATOM 705 N N . PHE A 1 96 ? -16.749 25.124 -16.756 1.00 16.27 96 PHE A N 1
ATOM 706 C CA . PHE A 1 96 ? -15.810 24.568 -17.733 1.00 15.60 96 PHE A CA 1
ATOM 707 C C . PHE A 1 96 ? -16.472 23.462 -18.559 1.00 15.70 96 PHE A C 1
ATOM 708 O O . PHE A 1 96 ? -16.444 23.502 -19.800 1.00 15.60 96 PHE A O 1
ATOM 716 N N . LEU A 1 97 ? -17.073 22.489 -17.877 1.00 15.72 97 LEU A N 1
ATOM 717 C CA . LEU A 1 97 ? -17.655 21.336 -18.567 1.00 16.49 97 LEU A CA 1
ATOM 718 C C . LEU A 1 97 ? -18.727 21.729 -19.577 1.00 16.74 97 LEU A C 1
ATOM 719 O O . LEU A 1 97 ? -18.748 21.191 -20.677 1.00 17.39 97 LEU A O 1
ATOM 724 N N . ASP A 1 98 ? -19.606 22.661 -19.198 1.00 16.96 98 ASP A N 1
ATOM 725 C CA . ASP A 1 98 ? -20.625 23.202 -20.113 1.00 17.11 98 ASP A CA 1
ATOM 726 C C . ASP A 1 98 ? -20.012 23.984 -21.268 1.00 17.28 98 ASP A C 1
ATOM 727 O O . ASP A 1 98 ? -20.454 23.852 -22.409 1.00 17.05 98 ASP A O 1
ATOM 732 N N . ALA A 1 99 ? -19.007 24.805 -20.961 1.00 17.45 99 ALA A N 1
ATOM 733 C CA . ALA A 1 99 ? -18.319 25.571 -21.992 1.00 17.78 99 ALA A CA 1
ATOM 734 C C . ALA A 1 99 ? -17.697 24.630 -23.011 1.00 17.94 99 ALA A C 1
ATOM 735 O O . ALA A 1 99 ? -17.781 24.887 -24.205 1.00 17.71 99 ALA A O 1
ATOM 737 N N . VAL A 1 100 ? -17.104 23.533 -22.535 1.00 18.46 100 VAL A N 1
ATOM 738 C CA . VAL A 1 100 ? -16.548 22.491 -23.418 1.00 18.94 100 VAL A CA 1
ATOM 739 C C . VAL A 1 100 ? -17.635 21.796 -24.262 1.00 19.72 100 VAL A C 1
ATOM 740 O O . VAL A 1 100 ? -17.435 21.561 -25.454 1.00 19.90 100 VAL A O 1
ATOM 744 N N . GLY A 1 101 ? -18.779 21.483 -23.655 1.00 20.52 101 GLY A N 1
ATOM 745 C CA . GLY A 1 101 ? -19.894 20.850 -24.379 1.00 21.45 101 GLY A CA 1
ATOM 746 C C . GLY A 1 101 ? -20.427 21.707 -25.526 1.00 22.06 101 GLY A C 1
ATOM 747 O O . GLY A 1 101 ? -20.505 21.251 -26.670 1.00 22.21 101 GLY A O 1
ATOM 748 N N . ALA A 1 102 ? -20.768 22.957 -25.214 1.00 22.29 102 ALA A N 1
ATOM 749 C CA . ALA A 1 102 ? -21.275 23.917 -26.197 1.00 22.65 102 ALA A CA 1
ATOM 750 C C . ALA A 1 102 ? -20.238 24.418 -27.220 1.00 22.88 102 ALA A C 1
ATOM 751 O O . ALA A 1 102 ? -20.622 24.846 -28.305 1.00 22.75 102 ALA A O 1
ATOM 753 N N . ASN A 1 103 ? -18.947 24.386 -26.869 1.00 23.02 103 ASN A N 1
ATOM 754 C CA . ASN A 1 103 ? -17.871 24.937 -27.721 1.00 23.08 103 ASN A CA 1
ATOM 755 C C . ASN A 1 103 ? -16.691 23.977 -27.821 1.00 23.40 103 ASN A C 1
ATOM 756 O O . ASN A 1 103 ? -15.529 24.351 -27.567 1.00 23.06 103 ASN A O 1
ATOM 761 N N . ARG A 1 104 ? -16.985 22.739 -28.198 1.00 23.63 104 ARG A N 1
ATOM 762 C CA . ARG A 1 104 ? -15.975 21.691 -28.225 1.00 23.65 104 ARG A CA 1
ATOM 763 C C . ARG A 1 104 ? -14.781 22.071 -29.085 1.00 23.12 104 ARG A C 1
ATOM 764 O O . ARG A 1 104 ? -13.649 22.089 -28.611 1.00 22.89 104 ARG A O 1
ATOM 772 N N . SER A 1 105 ? -15.058 22.384 -30.348 1.00 22.82 105 SER A N 1
ATOM 773 C CA . SER A 1 105 ? -14.018 22.596 -31.357 1.00 22.43 105 SER A CA 1
ATOM 774 C C . SER A 1 105 ? -13.064 23.710 -30.949 1.00 21.68 105 SER A C 1
ATOM 775 O O . SER A 1 105 ? -11.875 23.657 -31.242 1.00 21.58 105 SER A O 1
ATOM 778 N N . GLN A 1 106 ? -13.613 24.710 -30.273 1.00 21.11 106 GLN A N 1
ATOM 779 C CA . GLN A 1 106 ? -12.859 25.851 -29.801 1.00 20.75 106 GLN A CA 1
ATOM 780 C C . GLN A 1 106 ? -11.845 25.454 -28.712 1.00 20.17 106 GLN A C 1
ATOM 781 O O . GLN A 1 106 ? -10.673 25.796 -28.805 1.00 20.28 106 GLN A O 1
ATOM 787 N N . PHE A 1 107 ? -12.300 24.733 -27.692 1.00 19.52 107 PHE A N 1
ATOM 788 C CA . PHE A 1 107 ? -11.422 24.311 -26.605 1.00 19.09 107 PHE A CA 1
ATOM 789 C C . PHE A 1 107 ? -10.364 23.320 -27.048 1.00 18.24 107 PHE A C 1
ATOM 790 O O . PHE A 1 107 ? -9.248 23.358 -26.538 1.00 17.48 107 PHE A O 1
ATOM 798 N N . LEU A 1 108 ? -10.710 22.456 -28.005 1.00 17.71 108 LEU A N 1
ATOM 799 C CA . LEU A 1 108 ? -9.738 21.513 -28.561 1.00 17.48 108 LEU A CA 1
ATOM 800 C C . LEU A 1 108 ? -8.660 22.255 -29.345 1.00 16.94 108 LEU A C 1
ATOM 801 O O . LEU A 1 108 ? -7.487 21.894 -29.266 1.00 16.65 108 LEU A O 1
ATOM 806 N N . PHE A 1 109 ? -9.084 23.281 -30.090 1.00 16.22 109 PHE A N 1
ATOM 807 C CA . PHE A 1 109 ? -8.200 24.223 -30.799 1.00 15.85 109 PHE A CA 1
ATOM 808 C C . PHE A 1 109 ? -7.253 24.907 -29.808 1.00 15.27 109 PHE A C 1
ATOM 809 O O . PHE A 1 109 ? -6.047 24.962 -30.051 1.00 15.10 109 PHE A O 1
ATOM 817 N N . LEU A 1 110 ? -7.802 25.410 -28.695 1.00 14.91 110 LEU A N 1
ATOM 818 C CA . LEU A 1 110 ? -6.991 26.042 -27.639 1.00 14.62 110 LEU A CA 1
ATOM 819 C C . LEU A 1 110 ? -5.952 25.066 -27.111 1.00 14.33 110 LEU A C 1
ATOM 820 O O . LEU A 1 110 ? -4.786 25.426 -26.968 1.00 14.41 110 LEU A O 1
ATOM 825 N N . ALA A 1 111 ? -6.370 23.829 -26.839 1.00 13.85 111 ALA A N 1
ATOM 826 C CA . ALA A 1 111 ? -5.449 22.824 -26.310 1.00 14.16 111 ALA A CA 1
ATOM 827 C C . ALA A 1 111 ? -4.417 22.388 -27.356 1.00 14.30 111 ALA A C 1
ATOM 828 O O . ALA A 1 111 ? -3.224 22.367 -27.085 1.00 14.13 111 ALA A O 1
ATOM 830 N N . ARG A 1 112 ? -4.900 22.071 -28.554 1.00 14.50 112 ARG A N 1
ATOM 831 C CA . ARG A 1 112 ? -4.085 21.508 -29.621 1.00 14.82 112 ARG A CA 1
ATOM 832 C C . ARG A 1 112 ? -3.004 22.478 -30.113 1.00 14.71 112 ARG A C 1
ATOM 833 O O . ARG A 1 112 ? -1.862 22.087 -30.267 1.00 14.92 112 ARG A O 1
ATOM 841 N N . GLU A 1 113 ? -3.369 23.738 -30.333 1.00 14.51 113 GLU A N 1
ATOM 842 C CA . GLU A 1 113 ? -2.457 24.718 -30.923 1.00 14.36 113 GLU A CA 1
ATOM 843 C C . GLU A 1 113 ? -1.393 25.257 -29.964 1.00 14.50 113 GLU A C 1
ATOM 844 O O . GLU A 1 113 ? -0.494 25.996 -30.386 1.00 14.37 113 GLU A O 1
ATOM 850 N N . GLN A 1 114 ? -1.491 24.888 -28.684 1.00 14.26 114 GLN A N 1
ATOM 851 C CA . GLN A 1 114 ? -0.359 25.010 -27.757 1.00 14.59 114 GLN A CA 1
ATOM 852 C C . GLN A 1 114 ? 0.901 24.328 -28.328 1.00 14.98 114 GLN A C 1
ATOM 853 O O . GLN A 1 114 ? 2.028 24.754 -28.051 1.00 14.28 114 GLN A O 1
ATOM 859 N N . TYR A 1 115 ? 0.683 23.282 -29.137 1.00 15.20 115 TYR A N 1
ATOM 860 C CA . TYR A 1 115 ? 1.761 22.476 -29.702 1.00 15.90 115 TYR A CA 1
ATOM 861 C C . TYR A 1 115 ? 1.816 22.603 -31.224 1.00 16.45 115 TYR A C 1
ATOM 862 O O . TYR A 1 115 ? 2.393 21.755 -31.915 1.00 16.56 115 TYR A O 1
ATOM 871 N N . GLY A 1 116 ? 1.209 23.661 -31.746 1.00 16.76 116 GLY A N 1
ATOM 872 C CA . GLY A 1 116 ? 1.128 23.846 -33.191 1.00 17.18 116 GLY A CA 1
ATOM 873 C C . GLY A 1 116 ? 2.309 24.604 -33.749 1.00 17.55 116 GLY A C 1
ATOM 874 O O . GLY A 1 116 ? 3.190 25.033 -32.998 1.00 17.37 116 GLY A O 1
ATOM 875 N N . GLY A 1 117 ? 2.302 24.790 -35.071 1.00 18.07 117 GLY A N 1
ATOM 876 C CA . GLY A 1 117 ? 3.423 25.399 -35.803 1.00 18.60 117 GLY A CA 1
ATOM 877 C C . GLY A 1 117 ? 3.592 26.909 -35.698 1.00 19.02 117 GLY A C 1
ATOM 878 O O . GLY A 1 117 ? 4.583 27.464 -36.186 1.00 19.11 117 GLY A O 1
ATOM 879 N N . SER A 1 118 ? 2.639 27.576 -35.051 1.00 18.76 118 SER A N 1
ATOM 880 C CA . SER A 1 118 ? 2.621 29.031 -35.015 1.00 18.56 118 SER A CA 1
ATOM 881 C C . SER A 1 118 ? 3.056 29.539 -33.653 1.00 18.55 118 SER A C 1
ATOM 882 O O . SER A 1 118 ? 2.435 29.218 -32.633 1.00 18.60 118 SER A O 1
ATOM 885 N N . LEU A 1 119 ? 4.131 30.321 -33.639 1.00 18.39 119 LEU A N 1
ATOM 886 C CA . LEU A 1 119 ? 4.621 30.937 -32.408 1.00 18.58 119 LEU A CA 1
ATOM 887 C C . LEU A 1 119 ? 3.656 31.998 -31.857 1.00 18.46 119 LEU A C 1
ATOM 888 O O . LEU A 1 119 ? 3.337 31.969 -30.659 1.00 19.06 119 LEU A O 1
ATOM 893 N N . PRO A 1 120 ? 3.186 32.931 -32.714 1.00 17.86 120 PRO A N 1
ATOM 894 C CA . PRO A 1 120 ? 2.269 33.934 -32.165 1.00 17.33 120 PRO A CA 1
ATOM 895 C C . PRO A 1 120 ? 1.015 33.304 -31.560 1.00 16.91 120 PRO A C 1
ATOM 896 O O . PRO A 1 120 ? 0.540 33.773 -30.517 1.00 17.21 120 PRO A O 1
ATOM 900 N N . ILE A 1 121 ? 0.511 32.236 -32.179 1.00 15.90 121 ILE A N 1
ATOM 901 C CA . ILE A 1 121 ? -0.665 31.533 -31.671 1.00 14.81 121 ILE A CA 1
ATOM 902 C C . ILE A 1 121 ? -0.390 30.761 -30.363 1.00 14.48 121 ILE A C 1
ATOM 903 O O . ILE A 1 121 ? -1.256 30.720 -29.476 1.00 14.14 121 ILE A O 1
ATOM 908 N N . ARG A 1 122 ? 0.799 30.163 -30.246 1.00 13.48 122 ARG A N 1
ATOM 909 C CA . ARG A 1 122 ? 1.236 29.550 -28.999 1.00 13.37 122 ARG A CA 1
ATOM 910 C C . ARG A 1 122 ? 1.245 30.577 -27.868 1.00 13.40 122 ARG A C 1
ATOM 911 O O . ARG A 1 122 ? 0.811 30.272 -26.748 1.00 13.37 122 ARG A O 1
ATOM 919 N N . GLN A 1 123 ? 1.748 31.777 -28.177 1.00 13.32 123 GLN A N 1
ATOM 920 C CA . GLN A 1 123 ? 1.892 32.875 -27.219 1.00 13.42 123 GLN A CA 1
ATOM 921 C C . GLN A 1 123 ? 0.542 33.489 -26.838 1.00 12.75 123 GLN A C 1
ATOM 922 O O . GLN A 1 123 ? 0.296 33.781 -25.664 1.00 13.32 123 GLN A O 1
ATOM 928 N N . ALA A 1 124 ? -0.327 33.690 -27.822 1.00 11.90 124 ALA A N 1
ATOM 929 C CA . ALA A 1 124 ? -1.686 34.160 -27.548 1.00 11.29 124 ALA A CA 1
ATOM 930 C C . ALA A 1 124 ? -2.457 33.199 -26.618 1.00 10.74 124 ALA A C 1
ATOM 931 O O . ALA A 1 124 ? -3.137 33.641 -25.707 1.00 10.97 124 ALA A O 1
ATOM 933 N N . ILE A 1 125 ? -2.321 31.895 -26.835 1.00 10.65 125 ILE A N 1
ATOM 934 C CA . ILE A 1 125 ? -2.959 30.890 -25.967 1.00 10.57 125 ILE A CA 1
ATOM 935 C C . ILE A 1 125 ? -2.357 30.904 -24.548 1.00 10.58 125 ILE A C 1
ATOM 936 O O . ILE A 1 125 ? -3.083 30.876 -23.564 1.00 10.05 125 ILE A O 1
ATOM 941 N N . ALA A 1 126 ? -1.030 30.980 -24.451 1.00 11.17 126 ALA A N 1
ATOM 942 C CA . ALA A 1 126 ? -0.359 31.079 -23.148 1.00 11.46 126 ALA A CA 1
ATOM 943 C C . ALA A 1 126 ? -0.830 32.320 -22.384 1.00 11.81 126 ALA A C 1
ATOM 944 O O . ALA A 1 126 ? -1.106 32.246 -21.181 1.00 11.64 126 ALA A O 1
ATOM 946 N N . SER A 1 127 ? -0.926 33.454 -23.086 1.00 12.14 127 SER A N 1
ATOM 947 C CA . SER A 1 127 ? -1.393 34.703 -22.469 1.00 12.50 127 SER A CA 1
ATOM 948 C C . SER A 1 127 ? -2.827 34.565 -21.968 1.00 12.51 127 SER A C 1
ATOM 949 O O . SER A 1 127 ? -3.120 34.916 -20.826 1.00 12.56 127 SER A O 1
ATOM 952 N N . LEU A 1 128 ? -3.711 34.058 -22.822 1.00 12.64 128 LEU A N 1
ATOM 953 C CA . LEU A 1 128 ? -5.106 33.808 -22.433 1.00 13.59 128 LEU A CA 1
ATOM 954 C C . LEU A 1 128 ? -5.163 32.977 -21.147 1.00 13.71 128 LEU A C 1
ATOM 955 O O . LEU A 1 128 ? -5.829 33.334 -20.177 1.00 13.74 128 LEU A O 1
ATOM 960 N N . ARG A 1 129 ? -4.434 31.869 -21.174 1.00 14.10 129 ARG A N 1
ATOM 961 C CA . ARG A 1 129 ? -4.305 30.953 -20.058 1.00 14.56 129 ARG A CA 1
ATOM 962 C C . ARG A 1 129 ? -3.776 31.651 -18.794 1.00 14.21 129 ARG A C 1
ATOM 963 O O . ARG A 1 129 ? -4.230 31.375 -17.680 1.00 14.03 129 ARG A O 1
ATOM 971 N N . GLN A 1 130 ? -2.841 32.579 -18.975 1.00 13.84 130 GLN A N 1
ATOM 972 C CA . GLN A 1 130 ? -2.237 33.272 -17.838 1.00 13.25 130 GLN A CA 1
ATOM 973 C C . GLN A 1 130 ? -3.183 34.295 -17.204 1.00 12.64 130 GLN A C 1
ATOM 974 O O . GLN A 1 130 ? -3.183 34.465 -15.981 1.00 12.25 130 GLN A O 1
ATOM 980 N N . ARG A 1 131 ? -3.986 34.962 -18.031 1.00 11.88 131 ARG A N 1
ATOM 981 C CA . ARG A 1 131 ? -4.946 35.951 -17.534 1.00 11.47 131 ARG A CA 1
ATOM 982 C C . ARG A 1 131 ? -6.047 35.297 -16.706 1.00 11.23 131 ARG A C 1
ATOM 983 O O . ARG A 1 131 ? -6.544 35.895 -15.748 1.00 11.14 131 ARG A O 1
ATOM 991 N N . ILE A 1 132 ? -6.415 34.075 -17.091 1.00 10.77 132 ILE A N 1
ATOM 992 C CA . ILE A 1 132 ? -7.362 33.250 -16.338 1.00 10.47 132 ILE A CA 1
ATOM 993 C C . ILE A 1 132 ? -6.716 32.810 -15.031 1.00 10.27 132 ILE A C 1
ATOM 994 O O . ILE A 1 132 ? -7.349 32.838 -13.973 1.00 10.22 132 ILE A O 1
ATOM 999 N N . THR A 1 133 ? -5.446 32.424 -15.107 1.00 10.01 133 THR A N 1
ATOM 1000 C CA . THR A 1 133 ? -4.707 32.053 -13.915 1.00 10.43 133 THR A CA 1
ATOM 1001 C C . THR A 1 133 ? -4.608 33.242 -12.935 1.00 10.81 133 THR A C 1
ATOM 1002 O O . THR A 1 133 ? -4.876 33.079 -11.734 1.00 10.36 133 THR A O 1
ATOM 1006 N N . ASP A 1 134 ? -4.263 34.420 -13.470 1.00 10.95 134 ASP A N 1
ATOM 1007 C CA . ASP A 1 134 ? -4.120 35.663 -12.691 1.00 11.78 134 ASP A CA 1
ATOM 1008 C C . ASP A 1 134 ? -5.409 36.085 -12.006 1.00 12.42 134 ASP A C 1
ATOM 1009 O O . ASP A 1 134 ? -5.381 36.541 -10.858 1.00 12.44 134 ASP A O 1
ATOM 1014 N N . ASP A 1 135 ? -6.526 35.967 -12.726 1.00 13.22 135 ASP A N 1
ATOM 1015 C CA . ASP A 1 135 ? -7.851 36.242 -12.168 1.00 13.97 135 ASP A CA 1
ATOM 1016 C C . ASP A 1 135 ? -8.097 35.404 -10.919 1.00 13.97 135 ASP A C 1
ATOM 1017 O O . ASP A 1 135 ? -8.560 35.911 -9.891 1.00 14.43 135 ASP A O 1
ATOM 1022 N N . LEU A 1 136 ? -7.788 34.115 -11.010 1.00 13.98 136 LEU A N 1
ATOM 1023 C CA . LEU A 1 136 ? -7.993 33.212 -9.891 1.00 14.12 136 LEU A CA 1
ATOM 1024 C C . LEU A 1 136 ? -7.065 33.544 -8.730 1.00 14.29 136 LEU A C 1
ATOM 1025 O O . LEU A 1 136 ? -7.512 33.627 -7.594 1.00 14.71 136 LEU A O 1
ATOM 1030 N N . ALA A 1 137 ? -5.783 33.746 -9.024 1.00 14.72 137 ALA A N 1
ATOM 1031 C CA . ALA A 1 137 ? -4.789 34.130 -8.016 1.00 15.20 137 ALA A CA 1
ATOM 1032 C C . ALA A 1 137 ? -5.192 35.389 -7.237 1.00 15.96 137 ALA A C 1
ATOM 1033 O O . ALA A 1 137 ? -5.024 35.437 -6.014 1.00 15.89 137 ALA A O 1
ATOM 1035 N N . ALA A 1 138 ? -5.721 36.387 -7.953 1.00 16.47 138 ALA A N 1
ATOM 1036 C CA . ALA A 1 138 ? -6.261 37.606 -7.355 1.00 17.59 138 ALA A CA 1
ATOM 1037 C C . ALA A 1 138 ? -7.508 37.329 -6.513 1.00 18.34 138 ALA A C 1
ATOM 1038 O O . ALA A 1 138 ? -7.608 37.798 -5.385 1.00 18.55 138 ALA A O 1
ATOM 1040 N N . ASP A 1 139 ? -8.455 36.577 -7.071 1.00 19.43 139 ASP A N 1
ATOM 1041 C CA . ASP A 1 139 ? -9.679 36.238 -6.361 1.00 20.58 139 ASP A CA 1
ATOM 1042 C C . ASP A 1 139 ? -9.382 35.475 -5.080 1.00 21.26 139 ASP A C 1
ATOM 1043 O O . ASP A 1 139 ? -10.025 35.710 -4.061 1.00 21.57 139 ASP A O 1
ATOM 1048 N N . LEU A 1 140 ? -8.398 34.582 -5.133 1.00 21.91 140 LEU A N 1
ATOM 1049 C CA . LEU A 1 140 ? -7.950 33.852 -3.947 1.00 22.89 140 LEU A CA 1
ATOM 1050 C C . LEU A 1 140 ? -7.459 34.800 -2.852 1.00 23.38 140 LEU A C 1
ATOM 1051 O O . LEU A 1 140 ? -7.784 34.621 -1.670 1.00 23.29 140 LEU A O 1
ATOM 1056 N N . ALA A 1 141 ? -6.686 35.806 -3.259 1.00 24.15 141 ALA A N 1
ATOM 1057 C CA . ALA A 1 141 ? -6.195 36.839 -2.354 1.00 25.18 141 ALA A CA 1
ATOM 1058 C C . ALA A 1 141 ? -7.358 37.671 -1.791 1.00 25.92 141 ALA A C 1
ATOM 1059 O O . ALA A 1 141 ? -7.435 37.912 -0.576 1.00 25.94 141 ALA A O 1
ATOM 1061 N N . LEU A 1 142 ? -8.264 38.077 -2.683 1.00 26.80 142 LEU A N 1
ATOM 1062 C CA . LEU A 1 142 ? -9.497 38.779 -2.316 1.00 27.75 142 LEU A CA 1
ATOM 1063 C C . LEU A 1 142 ? -10.287 37.981 -1.274 1.00 28.15 142 LEU A C 1
ATOM 1064 O O . LEU A 1 142 ? -10.556 38.486 -0.184 1.00 28.49 142 LEU A O 1
ATOM 1069 N N . LEU A 1 143 ? -10.630 36.732 -1.603 1.00 28.59 143 LEU A N 1
ATOM 1070 C CA . LEU A 1 143 ? -11.358 35.853 -0.685 1.00 29.16 143 LEU A CA 1
ATOM 1071 C C . LEU A 1 143 ? -10.640 35.688 0.653 1.00 29.43 143 LEU A C 1
ATOM 1072 O O . LEU A 1 143 ? -11.288 35.625 1.698 1.00 29.60 143 LEU A O 1
ATOM 1077 N N . ASN A 1 144 ? -9.307 35.622 0.615 1.00 29.74 144 ASN A N 1
ATOM 1078 C CA . ASN A 1 144 ? -8.484 35.674 1.829 1.00 29.92 144 ASN A CA 1
ATOM 1079 C C . ASN A 1 144 ? -8.713 34.479 2.773 1.00 29.92 144 ASN A C 1
ATOM 1080 O O . ASN A 1 144 ? -8.727 34.635 4.001 1.00 30.03 144 ASN A O 1
ATOM 1085 N N . LYS A 1 145 ? -8.893 33.291 2.193 1.00 29.64 145 LYS A N 1
ATOM 1086 C CA . LYS A 1 145 ? -9.100 32.069 2.982 1.00 29.36 145 LYS A CA 1
ATOM 1087 C C . LYS A 1 145 ? -7.808 31.249 3.115 1.00 28.93 145 LYS A C 1
ATOM 1088 O O . LYS A 1 145 ? -7.793 30.187 3.754 1.00 28.87 145 LYS A O 1
ATOM 1094 N N . MET A 1 146 ? -6.737 31.743 2.490 1.00 28.12 146 MET A N 1
ATOM 1095 C CA . MET A 1 146 ? -5.380 31.263 2.749 1.00 27.27 146 MET A CA 1
ATOM 1096 C C . MET A 1 146 ? -4.457 32.468 2.965 1.00 26.75 146 MET A C 1
ATOM 1097 O O . MET A 1 146 ? -3.608 32.756 2.113 1.00 26.91 146 MET A O 1
ATOM 1102 N N . PRO A 1 147 ? -4.620 33.178 4.111 1.00 26.06 147 PRO A N 1
ATOM 1103 C CA . PRO A 1 147 ? -3.884 34.424 4.376 1.00 25.33 147 PRO A CA 1
ATOM 1104 C C . PRO A 1 147 ? -2.385 34.215 4.586 1.00 24.54 147 PRO A C 1
ATOM 1105 O O . PRO A 1 147 ? -1.613 35.168 4.495 1.00 24.50 147 PRO A O 1
ATOM 1109 N N . HIS A 1 148 ? -1.991 32.978 4.871 1.00 23.74 148 HIS A N 1
ATOM 1110 C CA . HIS A 1 148 ? -0.590 32.620 5.102 1.00 22.95 148 HIS A CA 1
ATOM 1111 C C . HIS A 1 148 ? 0.241 32.494 3.817 1.00 22.56 148 HIS A C 1
ATOM 1112 O O . HIS A 1 148 ? 1.464 32.391 3.882 1.00 22.84 148 HIS A O 1
ATOM 1119 N N . LEU A 1 149 ? -0.415 32.494 2.658 1.00 21.91 149 LEU A N 1
ATOM 1120 C CA . LEU A 1 149 ? 0.286 32.360 1.382 1.00 21.31 149 LEU A CA 1
ATOM 1121 C C . LEU A 1 149 ? 0.544 33.719 0.720 1.00 20.95 149 LEU A C 1
ATOM 1122 O O . LEU A 1 149 ? -0.385 34.507 0.515 1.00 20.75 149 LEU A O 1
ATOM 1127 N N . ASP A 1 150 ? 1.809 33.985 0.393 1.00 20.32 150 ASP A N 1
ATOM 1128 C CA . ASP A 1 150 ? 2.187 35.236 -0.271 1.00 20.08 150 ASP A CA 1
ATOM 1129 C C . ASP A 1 150 ? 1.840 35.212 -1.772 1.00 19.38 150 ASP A C 1
ATOM 1130 O O . ASP A 1 150 ? 1.414 34.176 -2.291 1.00 19.34 150 ASP A O 1
ATOM 1135 N N . GLY A 1 151 ? 2.008 36.351 -2.451 1.00 18.60 151 GLY A N 1
ATOM 1136 C CA . GLY A 1 151 ? 1.651 36.497 -3.871 1.00 17.63 151 GLY A CA 1
ATOM 1137 C C . GLY A 1 151 ? 2.246 35.436 -4.789 1.00 17.18 151 GLY A C 1
ATOM 1138 O O . GLY A 1 151 ? 1.555 34.879 -5.651 1.00 17.11 151 GLY A O 1
ATOM 1139 N N . ALA A 1 152 ? 3.533 35.158 -4.602 1.00 16.44 152 ALA A N 1
ATOM 1140 C CA . ALA A 1 152 ? 4.241 34.159 -5.401 1.00 15.70 152 ALA A CA 1
ATOM 1141 C C . ALA A 1 152 ? 3.658 32.751 -5.222 1.00 15.28 152 ALA A C 1
ATOM 1142 O O . ALA A 1 152 ? 3.596 31.976 -6.175 1.00 15.44 152 ALA A O 1
ATOM 1144 N N . ALA A 1 153 ? 3.234 32.435 -3.999 1.00 14.47 153 ALA A N 1
ATOM 1145 C CA . ALA A 1 153 ? 2.658 31.132 -3.687 1.00 13.91 153 ALA A CA 1
ATOM 1146 C C . ALA A 1 153 ? 1.307 30.964 -4.364 1.00 13.26 153 ALA A C 1
ATOM 1147 O O . ALA A 1 153 ? 1.017 29.913 -4.909 1.00 13.56 153 ALA A O 1
ATOM 1149 N N . LEU A 1 154 ? 0.491 32.010 -4.345 1.00 13.09 154 LEU A N 1
ATOM 1150 C CA . LEU A 1 154 ? -0.823 31.962 -4.982 1.00 12.96 154 LEU A CA 1
ATOM 1151 C C . LEU A 1 154 ? -0.768 31.798 -6.515 1.00 12.94 154 LEU A C 1
ATOM 1152 O O . LEU A 1 154 ? -1.662 31.171 -7.099 1.00 13.36 154 LEU A O 1
ATOM 1157 N N . ASP A 1 155 ? 0.269 32.354 -7.144 1.00 12.48 155 ASP A N 1
ATOM 1158 C CA . ASP A 1 155 ? 0.485 32.232 -8.599 1.00 12.47 155 ASP A CA 1
ATOM 1159 C C . ASP A 1 155 ? 0.789 30.795 -8.991 1.00 11.92 155 ASP A C 1
ATOM 1160 O O . ASP A 1 155 ? 0.279 30.309 -9.989 1.00 12.38 155 ASP A O 1
ATOM 1165 N N . VAL A 1 156 ? 1.638 30.134 -8.203 1.00 11.55 156 VAL A N 1
ATOM 1166 C CA . VAL A 1 156 ? 2.009 28.736 -8.408 1.00 10.87 156 VAL A CA 1
ATOM 1167 C C . VAL A 1 156 ? 0.808 27.820 -8.138 1.00 11.23 156 VAL A C 1
ATOM 1168 O O . VAL A 1 156 ? 0.545 26.898 -8.910 1.00 11.59 156 VAL A O 1
ATOM 1172 N N . PHE A 1 157 ? 0.097 28.099 -7.044 1.00 10.99 157 PHE A N 1
ATOM 1173 C CA . PHE A 1 157 ? -1.148 27.414 -6.645 1.00 10.90 157 PHE A CA 1
ATOM 1174 C C . PHE A 1 157 ? -2.263 27.577 -7.678 1.00 10.70 157 PHE A C 1
ATOM 1175 O O . PHE A 1 157 ? -2.880 26.593 -8.087 1.00 10.75 157 PHE A O 1
ATOM 1183 N N . ALA A 1 158 ? -2.537 28.824 -8.067 1.00 10.54 158 ALA A N 1
ATOM 1184 C CA . ALA A 1 158 ? -3.541 29.123 -9.098 1.00 10.91 158 ALA A CA 1
ATOM 1185 C C . ALA A 1 158 ? -3.212 28.477 -10.454 1.00 10.79 158 ALA A C 1
ATOM 1186 O O . ALA A 1 158 ? -4.114 27.983 -11.127 1.00 11.33 158 ALA A O 1
ATOM 1188 N N . ASP A 1 159 ? -1.936 28.478 -10.841 1.00 10.71 159 ASP A N 1
ATOM 1189 C CA . ASP A 1 159 ? -1.474 27.745 -12.041 1.00 11.29 159 ASP A CA 1
ATOM 1190 C C . ASP A 1 159 ? -1.783 26.240 -11.969 1.00 11.26 159 ASP A C 1
ATOM 1191 O O . ASP A 1 159 ? -2.180 25.643 -12.970 1.00 11.68 159 ASP A O 1
ATOM 1196 N N . LEU A 1 160 ? -1.603 25.644 -10.791 1.00 10.50 160 LEU A N 1
ATOM 1197 C CA . LEU A 1 160 ? -1.927 24.238 -10.571 1.00 10.61 160 LEU A CA 1
ATOM 1198 C C . LEU A 1 160 ? -3.427 23.984 -10.750 1.00 10.48 160 LEU A C 1
ATOM 1199 O O . LEU A 1 160 ? -3.819 23.049 -11.458 1.00 10.40 160 LEU A O 1
ATOM 1204 N N . VAL A 1 161 ? -4.260 24.817 -10.117 1.00 10.21 161 VAL A N 1
ATOM 1205 C CA . VAL A 1 161 ? -5.724 24.685 -10.229 1.00 9.88 161 VAL A CA 1
ATOM 1206 C C . VAL A 1 161 ? -6.168 24.705 -11.694 1.00 9.92 161 VAL A C 1
ATOM 1207 O O . VAL A 1 161 ? -6.811 23.767 -12.150 1.00 10.58 161 VAL A O 1
ATOM 1211 N N . VAL A 1 162 ? -5.806 25.757 -12.424 1.00 9.61 162 VAL A N 1
ATOM 1212 C CA . VAL A 1 162 ? -6.192 25.907 -13.834 1.00 9.21 162 VAL A CA 1
ATOM 1213 C C . VAL A 1 162 ? -5.784 24.716 -14.708 1.00 9.57 162 VAL A C 1
ATOM 1214 O O . VAL A 1 162 ? -6.583 24.232 -15.525 1.00 9.92 162 VAL A O 1
ATOM 1218 N N . LYS A 1 163 ? -4.544 24.262 -14.528 1.00 9.74 163 LYS A N 1
ATOM 1219 C CA . LYS A 1 163 ? -3.980 23.149 -15.276 1.00 10.08 163 LYS A CA 1
ATOM 1220 C C . LYS A 1 163 ? -4.731 21.852 -14.949 1.00 10.64 163 LYS A C 1
ATOM 1221 O O . LYS A 1 163 ? -5.050 21.066 -15.858 1.00 10.89 163 LYS A O 1
ATOM 1227 N N . THR A 1 164 ? -5.053 21.661 -13.665 1.00 10.41 164 THR A N 1
ATOM 1228 C CA . THR A 1 164 ? -5.777 20.475 -13.210 1.00 10.17 164 THR A CA 1
ATOM 1229 C C . THR A 1 164 ? -7.107 20.316 -13.955 1.00 9.99 164 THR A C 1
ATOM 1230 O O . THR A 1 164 ? -7.494 19.199 -14.337 1.00 9.29 164 THR A O 1
ATOM 1234 N N . VAL A 1 165 ? -7.793 21.439 -14.158 1.00 10.12 165 VAL A N 1
ATOM 1235 C CA . VAL A 1 165 ? -9.061 21.458 -14.890 1.00 10.09 165 VAL A CA 1
ATOM 1236 C C . VAL A 1 165 ? -8.815 21.337 -16.410 1.00 10.56 165 VAL A C 1
ATOM 1237 O O . VAL A 1 165 ? -9.258 20.378 -17.048 1.00 10.15 165 VAL A O 1
ATOM 1241 N N . PHE A 1 166 ? -8.071 22.301 -16.965 1.00 10.75 166 PHE A N 1
ATOM 1242 C CA . PHE A 1 166 ? -7.865 22.417 -18.411 1.00 11.53 166 PHE A CA 1
ATOM 1243 C C . PHE A 1 166 ? -7.290 21.140 -19.017 1.00 11.63 166 PHE A C 1
ATOM 1244 O O . PHE A 1 166 ? -7.762 20.683 -20.044 1.00 12.17 166 PHE A O 1
ATOM 1252 N N . ALA A 1 167 ? -6.273 20.586 -18.367 1.00 11.38 167 ALA A N 1
ATOM 1253 C CA . ALA A 1 167 ? -5.565 19.398 -18.839 1.00 11.58 167 ALA A CA 1
ATOM 1254 C C . ALA A 1 167 ? -6.362 18.086 -18.764 1.00 11.52 167 ALA A C 1
ATOM 1255 O O . ALA A 1 167 ? -5.860 17.031 -19.149 1.00 11.50 167 ALA A O 1
ATOM 1257 N N . THR A 1 168 ? -7.601 18.158 -18.291 1.00 11.58 168 THR A N 1
ATOM 1258 C CA . THR A 1 168 ? -8.494 17.007 -18.311 1.00 11.36 168 THR A CA 1
ATOM 1259 C C . THR A 1 168 ? -9.203 16.898 -19.659 1.00 11.80 168 THR A C 1
ATOM 1260 O O . THR A 1 168 ? -9.860 15.904 -19.931 1.00 11.87 168 THR A O 1
ATOM 1264 N N . LEU A 1 169 ? -9.035 17.908 -20.510 1.00 12.07 169 LEU A N 1
ATOM 1265 C CA . LEU A 1 169 ? -9.629 17.926 -21.853 1.00 12.43 169 LEU A CA 1
ATOM 1266 C C . LEU A 1 169 ? -9.533 16.607 -22.661 1.00 12.82 169 LEU A C 1
ATOM 1267 O O . LEU A 1 169 ? -10.536 16.189 -23.253 1.00 13.21 169 LEU A O 1
ATOM 1272 N N . PRO A 1 170 ? -8.352 15.938 -22.678 1.00 13.37 170 PRO A N 1
ATOM 1273 C CA . PRO A 1 170 ? -8.236 14.672 -23.431 1.00 13.77 170 PRO A CA 1
ATOM 1274 C C . PRO A 1 170 ? -9.262 13.616 -23.061 1.00 14.30 170 PRO A C 1
ATOM 1275 O O . PRO A 1 170 ? -9.550 12.730 -23.879 1.00 14.25 170 PRO A O 1
ATOM 1279 N N . GLU A 1 171 ? -9.805 13.716 -21.848 1.00 15.21 171 GLU A N 1
ATOM 1280 C CA . GLU A 1 171 ? -10.802 12.752 -21.328 1.00 16.60 171 GLU A CA 1
ATOM 1281 C C . GLU A 1 171 ? -12.250 13.177 -21.606 1.00 16.88 171 GLU A C 1
ATOM 1282 O O . GLU A 1 171 ? -13.194 12.505 -21.200 1.00 16.75 171 GLU A O 1
ATOM 1288 N N . LEU A 1 172 ? -12.404 14.286 -22.321 1.00 18.04 172 LEU A N 1
ATOM 1289 C CA . LEU A 1 172 ? -13.709 14.877 -22.596 1.00 19.06 172 LEU A CA 1
ATOM 1290 C C . LEU A 1 172 ? -13.997 14.850 -24.085 1.00 19.72 172 LEU A C 1
ATOM 1291 O O . LEU A 1 172 ? -14.890 15.546 -24.562 1.00 20.08 172 LEU A O 1
ATOM 1296 N N . ILE A 1 173 ? -13.243 14.043 -24.827 1.00 20.81 173 ILE A N 1
ATOM 1297 C CA . ILE A 1 173 ? -13.447 13.959 -26.279 1.00 21.42 173 ILE A CA 1
ATOM 1298 C C . ILE A 1 173 ? -14.369 12.807 -26.660 1.00 22.17 173 ILE A C 1
ATOM 1299 O O . ILE A 1 173 ? -15.341 12.991 -27.390 1.00 22.29 173 ILE A O 1
ATOM 1304 N N . ASP A 1 174 ? -14.035 11.621 -26.163 1.00 23.18 174 ASP A N 1
ATOM 1305 C CA . ASP A 1 174 ? -14.720 10.384 -26.503 1.00 23.73 174 ASP A CA 1
ATOM 1306 C C . ASP A 1 174 ? -15.505 9.890 -25.294 1.00 24.59 174 ASP A C 1
ATOM 1307 O O . ASP A 1 174 ? -15.310 10.401 -24.182 1.00 24.74 174 ASP A O 1
ATOM 1312 N N . PRO A 1 175 ? -16.404 8.903 -25.490 1.00 25.46 175 PRO A N 1
ATOM 1313 C CA . PRO A 1 175 ? -17.133 8.428 -24.312 1.00 25.84 175 PRO A CA 1
ATOM 1314 C C . PRO A 1 175 ? -16.202 7.622 -23.401 1.00 26.24 175 PRO A C 1
ATOM 1315 O O . PRO A 1 175 ? -15.221 7.041 -23.881 1.00 26.21 175 PRO A O 1
ATOM 1319 N N . PRO A 1 176 ? -16.480 7.610 -22.088 1.00 26.67 176 PRO A N 1
ATOM 1320 C CA . PRO A 1 176 ? -15.605 6.855 -21.193 1.00 26.83 176 PRO A CA 1
ATOM 1321 C C . PRO A 1 176 ? -15.862 5.343 -21.285 1.00 26.86 176 PRO A C 1
ATOM 1322 O O . PRO A 1 176 ? -16.971 4.929 -21.631 1.00 27.13 176 PRO A O 1
ATOM 1326 N N . ALA A 1 177 ? -14.836 4.537 -21.001 1.00 26.78 177 ALA A N 1
ATOM 1327 C CA . ALA A 1 177 ? -14.962 3.072 -20.954 1.00 26.52 177 ALA A CA 1
ATOM 1328 C C . ALA A 1 177 ? -16.085 2.633 -20.017 1.00 26.43 177 ALA A C 1
ATOM 1329 O O . ALA A 1 177 ? -16.289 3.229 -18.954 1.00 26.38 177 ALA A O 1
ATOM 1331 N N . ALA A 1 178 ? -16.810 1.593 -20.420 1.00 26.34 178 ALA A N 1
ATOM 1332 C CA . ALA A 1 178 ? -17.917 1.056 -19.621 1.00 26.14 178 ALA A CA 1
ATOM 1333 C C . ALA A 1 178 ? -17.519 0.738 -18.171 1.00 25.80 178 ALA A C 1
ATOM 1334 O O . ALA A 1 178 ? -18.282 1.016 -17.249 1.00 25.71 178 ALA A O 1
ATOM 1336 N N . ASP A 1 179 ? -16.317 0.187 -17.985 1.00 25.45 179 ASP A N 1
ATOM 1337 C CA . ASP A 1 179 ? -15.840 -0.251 -16.666 1.00 25.38 179 ASP A CA 1
ATOM 1338 C C . ASP A 1 179 ? -15.106 0.837 -15.860 1.00 25.17 179 ASP A C 1
ATOM 1339 O O . ASP A 1 179 ? -14.521 0.545 -14.813 1.00 25.11 179 ASP A O 1
ATOM 1344 N N . LEU A 1 180 ? -15.131 2.076 -16.355 1.00 24.64 180 LEU A N 1
ATOM 1345 C CA . LEU A 1 180 ? -14.456 3.191 -15.695 1.00 24.17 180 LEU A CA 1
ATOM 1346 C C . LEU A 1 180 ? -15.135 3.561 -14.376 1.00 23.66 180 LEU A C 1
ATOM 1347 O O . LEU A 1 180 ? -16.304 3.942 -14.360 1.00 23.76 180 LEU A O 1
ATOM 1352 N N . PRO A 1 181 ? -14.393 3.443 -13.262 1.00 23.13 181 PRO A N 1
ATOM 1353 C CA . PRO A 1 181 ? -14.920 3.714 -11.923 1.00 22.69 181 PRO A CA 1
ATOM 1354 C C . PRO A 1 181 ? -15.487 5.136 -11.774 1.00 21.88 181 PRO A C 1
ATOM 1355 O O . PRO A 1 181 ? -14.950 6.076 -12.359 1.00 21.82 181 PRO A O 1
ATOM 1359 N N . PRO A 1 182 ? -16.572 5.286 -10.995 1.00 21.23 182 PRO A N 1
ATOM 1360 C CA . PRO A 1 182 ? -17.237 6.574 -10.780 1.00 20.72 182 PRO A CA 1
ATOM 1361 C C . PRO A 1 182 ? -16.292 7.711 -10.375 1.00 20.06 182 PRO A C 1
ATOM 1362 O O . PRO A 1 182 ? -16.503 8.850 -10.777 1.00 19.77 182 PRO A O 1
ATOM 1366 N N . HIS A 1 183 ? -15.268 7.399 -9.589 1.00 19.52 183 HIS A N 1
ATOM 1367 C CA . HIS A 1 183 ? -14.337 8.415 -9.121 1.00 19.15 183 HIS A CA 1
ATOM 1368 C C . HIS A 1 183 ? -13.288 8.807 -10.169 1.00 18.87 183 HIS A C 1
ATOM 1369 O O . HIS A 1 183 ? -12.561 9.782 -9.984 1.00 18.93 183 HIS A O 1
ATOM 1376 N N . LEU A 1 184 ? -13.226 8.067 -11.274 1.00 18.46 184 LEU A N 1
ATOM 1377 C CA . LEU A 1 184 ? -12.294 8.393 -12.360 1.00 18.41 184 LEU A CA 1
ATOM 1378 C C . LEU A 1 184 ? -12.999 8.996 -13.581 1.00 18.45 184 LEU A C 1
ATOM 1379 O O . LEU A 1 184 ? -12.378 9.261 -14.611 1.00 18.30 184 LEU A O 1
ATOM 1384 N N . MET A 1 185 ? -14.302 9.205 -13.444 1.00 18.75 185 MET A N 1
ATOM 1385 C CA . MET A 1 185 ? -15.088 9.966 -14.403 1.00 19.15 185 MET A CA 1
ATOM 1386 C C . MET A 1 185 ? -14.659 11.433 -14.347 1.00 18.82 185 MET A C 1
ATOM 1387 O O . MET A 1 185 ? -14.698 12.045 -13.275 1.00 18.94 185 MET A O 1
ATOM 1392 N N . PRO A 1 186 ? -14.260 12.000 -15.501 1.00 18.78 186 PRO A N 1
ATOM 1393 C CA . PRO A 1 186 ? -13.701 13.361 -15.610 1.00 18.72 186 PRO A CA 1
ATOM 1394 C C . PRO A 1 186 ? -14.279 14.430 -14.655 1.00 18.41 186 PRO A C 1
ATOM 1395 O O . PRO A 1 186 ? -13.506 15.111 -13.990 1.00 18.59 186 PRO A O 1
ATOM 1399 N N . ALA A 1 187 ? -15.603 14.574 -14.591 1.00 17.70 187 ALA A N 1
ATOM 1400 C CA . ALA A 1 187 ? -16.238 15.548 -13.693 1.00 17.15 187 ALA A CA 1
ATOM 1401 C C . ALA A 1 187 ? -15.920 15.249 -12.224 1.00 16.80 187 ALA A C 1
ATOM 1402 O O . ALA A 1 187 ? -15.540 16.155 -11.474 1.00 17.08 187 ALA A O 1
ATOM 1404 N N . ALA A 1 188 ? -16.075 13.987 -11.813 1.00 15.52 188 ALA A N 1
ATOM 1405 C CA . ALA A 1 188 ? -15.777 13.606 -10.436 1.00 14.55 188 ALA A CA 1
ATOM 1406 C C . ALA A 1 188 ? -14.268 13.715 -10.139 1.00 13.98 188 ALA A C 1
ATOM 1407 O O . ALA A 1 188 ? -13.884 14.259 -9.118 1.00 13.92 188 ALA A O 1
ATOM 1409 N N . LYS A 1 189 ? -13.429 13.236 -11.053 1.00 13.36 189 LYS A N 1
ATOM 1410 C CA . LYS A 1 189 ? -11.983 13.261 -10.869 1.00 13.46 189 LYS A CA 1
ATOM 1411 C C . LYS A 1 189 ? -11.431 14.682 -10.649 1.00 12.90 189 LYS A C 1
ATOM 1412 O O . LYS A 1 189 ? -10.715 14.923 -9.680 1.00 13.29 189 LYS A O 1
ATOM 1418 N N . ILE A 1 190 ? -11.775 15.605 -11.542 1.00 12.32 190 ILE A N 1
ATOM 1419 C CA . ILE A 1 190 ? -11.465 17.036 -11.399 1.00 12.04 190 ILE A CA 1
ATOM 1420 C C . ILE A 1 190 ? -11.947 17.564 -10.039 1.00 12.06 190 ILE A C 1
ATOM 1421 O O . ILE A 1 190 ? -11.200 18.240 -9.324 1.00 12.44 190 ILE A O 1
ATOM 1426 N N . THR A 1 191 ? -13.188 17.239 -9.686 1.00 11.55 191 THR A N 1
ATOM 1427 C CA . THR A 1 191 ? -13.787 17.710 -8.437 1.00 11.99 191 THR A CA 1
ATOM 1428 C C . THR A 1 191 ? -12.968 17.215 -7.255 1.00 11.55 191 THR A C 1
ATOM 1429 O O . THR A 1 191 ? -12.586 18.000 -6.395 1.00 11.73 191 THR A O 1
ATOM 1433 N N . HIS A 1 192 ? -12.684 15.915 -7.240 1.00 11.59 192 HIS A N 1
ATOM 1434 C CA . HIS A 1 192 ? -11.859 15.292 -6.199 1.00 11.70 192 HIS A CA 1
ATOM 1435 C C . HIS A 1 192 ? -10.457 15.919 -6.133 1.00 11.21 192 HIS A C 1
ATOM 1436 O O . HIS A 1 192 ? -9.926 16.174 -5.058 1.00 10.96 192 HIS A O 1
ATOM 1443 N N . GLN A 1 193 ? -9.859 16.150 -7.294 1.00 11.11 193 GLN A N 1
ATOM 1444 C CA . GLN A 1 193 ? -8.516 16.720 -7.349 1.00 11.14 193 GLN A CA 1
ATOM 1445 C C . GLN A 1 193 ? -8.478 18.185 -6.882 1.00 11.22 193 GLN A C 1
ATOM 1446 O O . GLN A 1 193 ? -7.523 18.598 -6.222 1.00 10.89 193 GLN A O 1
ATOM 1452 N N . LEU A 1 194 ? -9.523 18.951 -7.194 1.00 11.61 194 LEU A N 1
ATOM 1453 C CA . LEU A 1 194 ? -9.611 20.344 -6.722 1.00 12.42 194 LEU A CA 1
ATOM 1454 C C . LEU A 1 194 ? -9.884 20.467 -5.225 1.00 12.90 194 LEU A C 1
ATOM 1455 O O . LEU A 1 194 ? -9.355 21.370 -4.564 1.00 13.10 194 LEU A O 1
ATOM 1460 N N . ARG A 1 195 ? -10.719 19.574 -4.691 1.00 13.48 195 ARG A N 1
ATOM 1461 C CA . ARG A 1 195 ? -10.971 19.539 -3.243 1.00 14.14 195 ARG A CA 1
ATOM 1462 C C . ARG A 1 195 ? -9.681 19.192 -2.520 1.00 13.67 195 ARG A C 1
ATOM 1463 O O . ARG A 1 195 ? -9.322 19.820 -1.524 1.00 13.01 195 ARG A O 1
ATOM 1471 N N . PHE A 1 196 ? -8.961 18.218 -3.062 1.00 13.55 196 PHE A N 1
ATOM 1472 C CA . PHE A 1 196 ? -7.645 17.887 -2.545 1.00 13.63 196 PHE A CA 1
ATOM 1473 C C . PHE A 1 196 ? -6.698 19.104 -2.563 1.00 13.35 196 PHE A C 1
ATOM 1474 O O . PHE A 1 196 ? -5.980 19.350 -1.589 1.00 12.72 196 PHE A O 1
ATOM 1482 N N . ILE A 1 197 ? -6.687 19.849 -3.669 1.00 13.07 197 ILE A N 1
ATOM 1483 C CA . ILE A 1 197 ? -5.808 21.022 -3.778 1.00 13.32 197 ILE A CA 1
ATOM 1484 C C . ILE A 1 197 ? -6.166 22.074 -2.722 1.00 14.19 197 ILE A C 1
ATOM 1485 O O . ILE A 1 197 ? -5.275 22.626 -2.066 1.00 13.91 197 ILE A O 1
ATOM 1490 N N . MET A 1 198 ? -7.463 22.337 -2.559 1.00 15.19 198 MET A N 1
ATOM 1491 C CA . MET A 1 198 ? -7.932 23.304 -1.563 1.00 16.61 198 MET A CA 1
ATOM 1492 C C . MET A 1 198 ? -7.606 22.883 -0.128 1.00 17.18 198 MET A C 1
ATOM 1493 O O . MET A 1 198 ? -7.218 23.726 0.676 1.00 17.45 198 MET A O 1
ATOM 1498 N N . ILE A 1 199 ? -7.753 21.589 0.175 1.00 17.62 199 ILE A N 1
ATOM 1499 C CA . ILE A 1 199 ? -7.338 21.024 1.466 1.00 18.26 199 ILE A CA 1
ATOM 1500 C C . ILE A 1 199 ? -5.837 21.214 1.671 1.00 18.76 199 ILE A C 1
ATOM 1501 O O . ILE A 1 199 ? -5.413 21.715 2.711 1.00 19.31 199 ILE A O 1
ATOM 1506 N N . GLY A 1 200 ? -5.042 20.828 0.675 1.00 19.21 200 GLY A N 1
ATOM 1507 C CA . GLY A 1 200 ? -3.589 21.008 0.712 1.00 19.87 200 GLY A CA 1
ATOM 1508 C C . GLY A 1 200 ? -3.163 22.459 0.880 1.00 20.56 200 GLY A C 1
ATOM 1509 O O . GLY A 1 200 ? -2.111 22.739 1.467 1.00 20.82 200 GLY A O 1
ATOM 1510 N N . GLY A 1 201 ? -3.984 23.379 0.367 1.00 20.71 201 GLY A N 1
ATOM 1511 C CA . GLY A 1 201 ? -3.771 24.814 0.527 1.00 20.89 201 GLY A CA 1
ATOM 1512 C C . GLY A 1 201 ? -3.754 25.267 1.980 1.00 21.39 201 GLY A C 1
ATOM 1513 O O . GLY A 1 201 ? -3.047 26.212 2.319 1.00 21.40 201 GLY A O 1
ATOM 1514 N N . LYS A 1 202 ? -4.527 24.595 2.834 1.00 21.74 202 LYS A N 1
ATOM 1515 C CA . LYS A 1 202 ? -4.592 24.923 4.261 1.00 22.21 202 LYS A CA 1
ATOM 1516 C C . LYS A 1 202 ? -3.249 24.719 4.942 1.00 22.12 202 LYS A C 1
ATOM 1517 O O . LYS A 1 202 ? -2.829 25.539 5.755 1.00 22.41 202 LYS A O 1
ATOM 1523 N N . HIS A 1 203 ? -2.589 23.615 4.596 1.00 22.01 203 HIS A N 1
ATOM 1524 C CA . HIS A 1 203 ? -1.414 23.127 5.315 1.00 21.85 203 HIS A CA 1
ATOM 1525 C C . HIS A 1 203 ? -0.080 23.477 4.649 1.00 21.68 203 HIS A C 1
ATOM 1526 O O . HIS A 1 203 ? 0.988 23.160 5.175 1.00 21.24 203 HIS A O 1
ATOM 1533 N N . TRP A 1 204 ? -0.154 24.132 3.492 1.00 21.96 204 TRP A N 1
ATOM 1534 C CA . TRP A 1 204 ? 1.028 24.539 2.739 1.00 21.93 204 TRP A CA 1
ATOM 1535 C C . TRP A 1 204 ? 1.580 25.868 3.254 1.00 22.47 204 TRP A C 1
ATOM 1536 O O . TRP A 1 204 ? 0.830 26.827 3.437 1.00 22.20 204 TRP A O 1
ATOM 1547 N N . HIS A 1 205 ? 2.891 25.913 3.485 1.00 23.27 205 HIS A N 1
ATOM 1548 C CA . HIS A 1 205 ? 3.560 27.142 3.918 1.00 24.49 205 HIS A CA 1
ATOM 1549 C C . HIS A 1 205 ? 4.002 28.000 2.734 1.00 24.94 205 HIS A C 1
ATOM 1550 O O . HIS A 1 205 ? 4.458 29.132 2.914 1.00 24.99 205 HIS A O 1
ATOM 1557 N N . GLY A 1 206 ? 3.869 27.458 1.526 1.00 25.45 206 GLY A N 1
ATOM 1558 C CA . GLY A 1 206 ? 4.236 28.184 0.320 1.00 26.09 206 GLY A CA 1
ATOM 1559 C C . GLY A 1 206 ? 5.650 27.877 -0.128 1.00 26.68 206 GLY A C 1
ATOM 1560 O O . GLY A 1 206 ? 6.131 26.746 0.006 1.00 26.45 206 GLY A O 1
ATOM 1561 N N . LEU A 1 207 ? 6.321 28.897 -0.650 1.00 27.19 207 LEU A N 1
ATOM 1562 C CA . LEU A 1 207 ? 7.607 28.708 -1.307 1.00 27.84 207 LEU A CA 1
ATOM 1563 C C . LEU A 1 207 ? 8.775 28.995 -0.361 1.00 28.34 207 LEU A C 1
ATOM 1564 O O . LEU A 1 207 ? 8.665 29.857 0.512 1.00 28.34 207 LEU A O 1
ATOM 1569 N N . PRO A 1 208 ? 9.894 28.259 -0.529 1.00 28.80 208 PRO A N 1
ATOM 1570 C CA . PRO A 1 208 ? 11.125 28.464 0.245 1.00 29.00 208 PRO A CA 1
ATOM 1571 C C . PRO A 1 208 ? 11.592 29.923 0.275 1.00 29.32 208 PRO A C 1
ATOM 1572 O O . PRO A 1 208 ? 11.412 30.655 -0.706 1.00 29.46 208 PRO A O 1
ATOM 1576 N N . ALA B 1 2 ? 11.962 -17.668 -38.471 1.00 32.68 2 ALA B N 1
ATOM 1577 C CA . ALA B 1 2 ? 12.170 -16.217 -38.726 1.00 32.50 2 ALA B CA 1
ATOM 1578 C C . ALA B 1 2 ? 11.975 -15.828 -40.193 1.00 31.89 2 ALA B C 1
ATOM 1579 O O . ALA B 1 2 ? 12.268 -16.596 -41.117 1.00 31.92 2 ALA B O 1
ATOM 1581 N N . SER B 1 3 ? 11.477 -14.612 -40.384 1.00 30.85 3 SER B N 1
ATOM 1582 C CA . SER B 1 3 ? 11.300 -14.045 -41.702 1.00 29.81 3 SER B CA 1
ATOM 1583 C C . SER B 1 3 ? 12.639 -13.556 -42.227 1.00 28.35 3 SER B C 1
ATOM 1584 O O . SER B 1 3 ? 13.409 -12.951 -41.484 1.00 28.09 3 SER B O 1
ATOM 1587 N N . PRO B 1 4 ? 12.917 -13.808 -43.516 1.00 27.23 4 PRO B N 1
ATOM 1588 C CA . PRO B 1 4 ? 14.197 -13.405 -44.112 1.00 26.51 4 PRO B CA 1
ATOM 1589 C C . PRO B 1 4 ? 14.425 -11.898 -44.036 1.00 25.47 4 PRO B C 1
ATOM 1590 O O . PRO B 1 4 ? 13.471 -11.130 -44.126 1.00 25.52 4 PRO B O 1
ATOM 1594 N N . ARG B 1 5 ? 15.679 -11.495 -43.844 1.00 24.08 5 ARG B N 1
ATOM 1595 C CA . ARG B 1 5 ? 16.071 -10.079 -43.851 1.00 22.86 5 ARG B CA 1
ATOM 1596 C C . ARG B 1 5 ? 15.321 -9.224 -42.809 1.00 21.80 5 ARG B C 1
ATOM 1597 O O . ARG B 1 5 ? 14.850 -8.122 -43.118 1.00 22.10 5 ARG B O 1
ATOM 1605 N N . ALA B 1 6 ? 15.221 -9.739 -41.581 1.00 20.00 6 ALA B N 1
ATOM 1606 C CA . ALA B 1 6 ? 14.453 -9.089 -40.505 1.00 18.47 6 ALA B CA 1
ATOM 1607 C C . ALA B 1 6 ? 15.059 -7.767 -40.009 1.00 17.53 6 ALA B C 1
ATOM 1608 O O . ALA B 1 6 ? 14.327 -6.818 -39.710 1.00 16.89 6 ALA B O 1
ATOM 1610 N N . GLU B 1 7 ? 16.388 -7.717 -39.929 1.00 16.63 7 GLU B N 1
ATOM 1611 C CA . GLU B 1 7 ? 17.126 -6.493 -39.588 1.00 15.97 7 GLU B CA 1
ATOM 1612 C C . GLU B 1 7 ? 16.840 -5.378 -40.601 1.00 15.39 7 GLU B C 1
ATOM 1613 O O . GLU B 1 7 ? 16.572 -4.244 -40.214 1.00 14.92 7 GLU B O 1
ATOM 1619 N N . GLN B 1 8 ? 16.917 -5.721 -41.889 1.00 14.86 8 GLN B N 1
ATOM 1620 C CA . GLN B 1 8 ? 16.654 -4.798 -43.002 1.00 14.66 8 GLN B CA 1
ATOM 1621 C C . GLN B 1 8 ? 15.239 -4.208 -42.917 1.00 14.29 8 GLN B C 1
ATOM 1622 O O . GLN B 1 8 ? 15.055 -2.988 -42.967 1.00 13.84 8 GLN B O 1
ATOM 1628 N N . LYS B 1 9 ? 14.250 -5.085 -42.771 1.00 14.15 9 LYS B N 1
ATOM 1629 C CA . LYS B 1 9 ? 12.869 -4.673 -42.585 1.00 14.35 9 LYS B CA 1
ATOM 1630 C C . LYS B 1 9 ? 12.738 -3.729 -41.380 1.00 14.29 9 LYS B C 1
ATOM 1631 O O . LYS B 1 9 ? 12.080 -2.688 -41.467 1.00 14.06 9 LYS B O 1
ATOM 1637 N N . GLN B 1 10 ? 13.389 -4.088 -40.274 1.00 14.17 10 GLN B N 1
ATOM 1638 C CA . GLN B 1 10 ? 13.328 -3.296 -39.051 1.00 14.58 10 GLN B CA 1
ATOM 1639 C C . GLN B 1 10 ? 13.903 -1.889 -39.235 1.00 14.26 10 GLN B C 1
ATOM 1640 O O . GLN B 1 10 ? 13.274 -0.912 -38.824 1.00 13.92 10 GLN B O 1
ATOM 1646 N N . GLN B 1 11 ? 15.071 -1.781 -39.868 1.00 14.20 11 GLN B N 1
ATOM 1647 C CA . GLN B 1 11 ? 15.655 -0.462 -40.141 1.00 14.67 11 GLN B CA 1
ATOM 1648 C C . GLN B 1 11 ? 14.789 0.426 -41.054 1.00 14.13 11 GLN B C 1
ATOM 1649 O O . GLN B 1 11 ? 14.743 1.637 -40.857 1.00 13.97 11 GLN B O 1
ATOM 1655 N N . THR B 1 12 ? 14.080 -0.180 -41.986 1.00 14.08 12 THR B N 1
ATOM 1656 C CA . THR B 1 12 ? 13.170 0.554 -42.844 1.00 14.31 12 THR B CA 1
ATOM 1657 C C . THR B 1 12 ? 11.961 1.051 -42.058 1.00 13.98 12 THR B C 1
ATOM 1658 O O . THR B 1 12 ? 11.497 2.167 -42.253 1.00 13.38 12 THR B O 1
ATOM 1662 N N . ARG B 1 13 ? 11.459 0.201 -41.176 1.00 13.65 13 ARG B N 1
ATOM 1663 C CA . ARG B 1 13 ? 10.372 0.562 -40.269 1.00 13.69 13 ARG B CA 1
ATOM 1664 C C . ARG B 1 13 ? 10.748 1.757 -39.398 1.00 13.66 13 ARG B C 1
ATOM 1665 O O . ARG B 1 13 ? 9.980 2.729 -39.283 1.00 13.28 13 ARG B O 1
ATOM 1673 N N . HIS B 1 14 ? 11.932 1.686 -38.794 1.00 13.44 14 HIS B N 1
ATOM 1674 C CA . HIS B 1 14 ? 12.437 2.778 -37.967 1.00 13.39 14 HIS B CA 1
ATOM 1675 C C . HIS B 1 14 ? 12.631 4.042 -38.788 1.00 12.61 14 HIS B C 1
ATOM 1676 O O . HIS B 1 14 ? 12.338 5.136 -38.308 1.00 12.73 14 HIS B O 1
ATOM 1683 N N . ALA B 1 15 ? 13.097 3.878 -40.024 1.00 11.56 15 ALA B N 1
ATOM 1684 C CA . ALA B 1 15 ? 13.269 4.998 -40.950 1.00 11.31 15 ALA B CA 1
ATOM 1685 C C . ALA B 1 15 ? 11.952 5.710 -41.240 1.00 10.98 15 ALA B C 1
ATOM 1686 O O . ALA B 1 15 ? 11.922 6.933 -41.267 1.00 11.20 15 ALA B O 1
ATOM 1688 N N . LEU B 1 16 ? 10.878 4.941 -41.440 1.00 10.82 16 LEU B N 1
ATOM 1689 C CA . LEU B 1 16 ? 9.544 5.488 -41.704 1.00 10.97 16 LEU B CA 1
ATOM 1690 C C . LEU B 1 16 ? 9.004 6.223 -40.482 1.00 11.32 16 LEU B C 1
ATOM 1691 O O . LEU B 1 16 ? 8.397 7.284 -40.618 1.00 11.26 16 LEU B O 1
ATOM 1696 N N . MET B 1 17 ? 9.224 5.641 -39.302 1.00 11.51 17 MET B N 1
ATOM 1697 C CA . MET B 1 17 ? 8.789 6.223 -38.039 1.00 12.24 17 MET B CA 1
ATOM 1698 C C . MET B 1 17 ? 9.547 7.526 -37.774 1.00 12.75 17 MET B C 1
ATOM 1699 O O . MET B 1 17 ? 8.944 8.562 -37.448 1.00 12.68 17 MET B O 1
ATOM 1704 N N . SER B 1 18 ? 10.863 7.455 -37.963 1.00 12.82 18 SER B N 1
ATOM 1705 C CA . SER B 1 18 ? 11.766 8.586 -37.799 1.00 13.17 18 SER B CA 1
ATOM 1706 C C . SER B 1 18 ? 11.463 9.717 -38.791 1.00 13.33 18 SER B C 1
ATOM 1707 O O . SER B 1 18 ? 11.572 10.891 -38.436 1.00 13.52 18 SER B O 1
ATOM 1710 N N . ALA B 1 19 ? 11.074 9.353 -40.014 1.00 13.18 19 ALA B N 1
ATOM 1711 C CA . ALA B 1 19 ? 10.627 10.313 -41.032 1.00 13.26 19 ALA B CA 1
ATOM 1712 C C . ALA B 1 19 ? 9.350 11.047 -40.611 1.00 13.31 19 ALA B C 1
ATOM 1713 O O . ALA B 1 19 ? 9.255 12.261 -40.767 1.00 13.24 19 ALA B O 1
ATOM 1715 N N . ALA B 1 20 ? 8.381 10.311 -40.069 1.00 13.50 20 ALA B N 1
ATOM 1716 C CA . ALA B 1 20 ? 7.158 10.923 -39.548 1.00 13.87 20 ALA B CA 1
ATOM 1717 C C . ALA B 1 20 ? 7.468 11.939 -38.441 1.00 14.24 20 ALA B C 1
ATOM 1718 O O . ALA B 1 20 ? 6.949 13.057 -38.459 1.00 14.33 20 ALA B O 1
ATOM 1720 N N . ARG B 1 21 ? 8.318 11.557 -37.487 1.00 14.62 21 ARG B N 1
ATOM 1721 C CA . ARG B 1 21 ? 8.677 12.460 -36.391 1.00 15.15 21 ARG B CA 1
ATOM 1722 C C . ARG B 1 21 ? 9.360 13.716 -36.932 1.00 15.10 21 ARG B C 1
ATOM 1723 O O . ARG B 1 21 ? 9.044 14.842 -36.513 1.00 14.77 21 ARG B O 1
ATOM 1731 N N . HIS B 1 22 ? 10.266 13.524 -37.890 1.00 14.91 22 HIS B N 1
ATOM 1732 C CA . HIS B 1 22 ? 10.933 14.654 -38.524 1.00 15.08 22 HIS B CA 1
ATOM 1733 C C . HIS B 1 22 ? 9.958 15.642 -39.156 1.00 14.40 22 HIS B C 1
ATOM 1734 O O . HIS B 1 22 ? 10.098 16.845 -38.982 1.00 14.66 22 HIS B O 1
ATOM 1741 N N . LEU B 1 23 ? 8.969 15.128 -39.878 1.00 13.98 23 LEU B N 1
ATOM 1742 C CA . LEU B 1 23 ? 7.973 15.976 -40.525 1.00 13.68 23 LEU B CA 1
ATOM 1743 C C . LEU B 1 23 ? 7.059 16.728 -39.544 1.00 14.13 23 LEU B C 1
ATOM 1744 O O . LEU B 1 23 ? 6.429 17.715 -39.920 1.00 14.21 23 LEU B O 1
ATOM 1749 N N . MET B 1 24 ? 7.001 16.268 -38.297 1.00 14.49 24 MET B N 1
ATOM 1750 C CA . MET B 1 24 ? 6.126 16.859 -37.291 1.00 15.82 24 MET B CA 1
ATOM 1751 C C . MET B 1 24 ? 6.880 17.761 -36.316 1.00 16.94 24 MET B C 1
ATOM 1752 O O . MET B 1 24 ? 6.309 18.254 -35.339 1.00 16.82 24 MET B O 1
ATOM 1757 N N . GLU B 1 25 ? 8.165 17.960 -36.589 1.00 18.42 25 GLU B N 1
ATOM 1758 C CA . GLU B 1 25 ? 9.027 18.780 -35.753 1.00 20.26 25 GLU B CA 1
ATOM 1759 C C . GLU B 1 25 ? 8.584 20.229 -35.582 1.00 20.87 25 GLU B C 1
ATOM 1760 O O . GLU B 1 25 ? 8.763 20.790 -34.510 1.00 21.71 25 GLU B O 1
ATOM 1766 N N . SER B 1 26 ? 8.017 20.836 -36.619 1.00 21.42 26 SER B N 1
ATOM 1767 C CA . SER B 1 26 ? 7.600 22.239 -36.522 1.00 22.22 26 SER B CA 1
ATOM 1768 C C . SER B 1 26 ? 6.095 22.386 -36.233 1.00 22.34 26 SER B C 1
ATOM 1769 O O . SER B 1 26 ? 5.501 23.429 -36.514 1.00 23.17 26 SER B O 1
ATOM 1772 N N . GLY B 1 27 ? 5.479 21.334 -35.695 1.00 21.75 27 GLY B N 1
ATOM 1773 C CA . GLY B 1 27 ? 4.113 21.427 -35.185 1.00 20.36 27 GLY B CA 1
ATOM 1774 C C . GLY B 1 27 ? 2.999 20.894 -36.063 1.00 19.15 27 GLY B C 1
ATOM 1775 O O . GLY B 1 27 ? 1.826 21.007 -35.700 1.00 19.08 27 GLY B O 1
ATOM 1776 N N . ARG B 1 28 ? 3.353 20.314 -37.207 1.00 18.03 28 ARG B N 1
ATOM 1777 C CA . ARG B 1 28 ? 2.379 19.619 -38.059 1.00 17.11 28 ARG B CA 1
ATOM 1778 C C . ARG B 1 28 ? 1.749 18.438 -37.308 1.00 16.51 28 ARG B C 1
ATOM 1779 O O . ARG B 1 28 ? 2.445 17.668 -36.628 1.00 16.46 28 ARG B O 1
ATOM 1787 N N . GLY B 1 29 ? 0.430 18.324 -37.410 1.00 15.69 29 GLY B N 1
ATOM 1788 C CA . GLY B 1 29 ? -0.292 17.203 -36.834 1.00 14.39 29 GLY B CA 1
ATOM 1789 C C . GLY B 1 29 ? -0.053 15.927 -37.616 1.00 13.92 29 GLY B C 1
ATOM 1790 O O . GLY B 1 29 ? 0.226 15.959 -38.835 1.00 13.22 29 GLY B O 1
ATOM 1791 N N . PHE B 1 30 ? -0.169 14.795 -36.922 1.00 13.05 30 PHE B N 1
ATOM 1792 C CA . PHE B 1 30 ? -0.002 13.500 -37.577 1.00 12.55 30 PHE B CA 1
ATOM 1793 C C . PHE B 1 30 ? -0.953 13.304 -38.744 1.00 12.83 30 PHE B C 1
ATOM 1794 O O . PHE B 1 30 ? -0.575 12.739 -39.778 1.00 12.29 30 PHE B O 1
ATOM 1802 N N . GLY B 1 31 ? -2.187 13.769 -38.555 1.00 13.52 31 GLY B N 1
ATOM 1803 C CA . GLY B 1 31 ? -3.270 13.589 -39.512 1.00 13.47 31 GLY B CA 1
ATOM 1804 C C . GLY B 1 31 ? -3.063 14.323 -40.822 1.00 14.12 31 GLY B C 1
ATOM 1805 O O . GLY B 1 31 ? -3.729 14.014 -41.797 1.00 14.35 31 GLY B O 1
ATOM 1806 N N . SER B 1 32 ? -2.138 15.283 -40.847 1.00 14.24 32 SER B N 1
ATOM 1807 C CA . SER B 1 32 ? -1.841 16.039 -42.059 1.00 14.54 32 SER B CA 1
ATOM 1808 C C . SER B 1 32 ? -0.747 15.385 -42.904 1.00 15.04 32 SER B C 1
ATOM 1809 O O . SER B 1 32 ? -0.524 15.795 -44.044 1.00 15.09 32 SER B O 1
ATOM 1812 N N . LEU B 1 33 ? -0.058 14.387 -42.352 1.00 15.20 33 LEU B N 1
ATOM 1813 C CA . LEU B 1 33 ? 1.006 13.719 -43.102 1.00 15.59 33 LEU B CA 1
ATOM 1814 C C . LEU B 1 33 ? 0.443 12.768 -44.146 1.00 16.00 33 LEU B C 1
ATOM 1815 O O . LEU B 1 33 ? -0.501 12.015 -43.881 1.00 16.52 33 LEU B O 1
ATOM 1820 N N . SER B 1 34 ? 1.021 12.786 -45.337 1.00 16.21 34 SER B N 1
ATOM 1821 C CA . SER B 1 34 ? 0.646 11.787 -46.329 1.00 16.13 34 SER B CA 1
ATOM 1822 C C . SER B 1 34 ? 1.661 10.656 -46.332 1.00 16.10 34 SER B C 1
ATOM 1823 O O . SER B 1 34 ? 2.839 10.859 -46.023 1.00 16.08 34 SER B O 1
ATOM 1826 N N . LEU B 1 35 ? 1.182 9.459 -46.656 1.00 16.19 35 LEU B N 1
ATOM 1827 C CA . LEU B 1 35 ? 2.026 8.294 -46.869 1.00 16.22 35 LEU B CA 1
ATOM 1828 C C . LEU B 1 35 ? 3.271 8.627 -47.705 1.00 16.08 35 LEU B C 1
ATOM 1829 O O . LEU B 1 35 ? 4.377 8.197 -47.376 1.00 16.07 35 LEU B O 1
ATOM 1834 N N . ARG B 1 36 ? 3.072 9.380 -48.787 1.00 15.91 36 ARG B N 1
ATOM 1835 C CA . ARG B 1 36 ? 4.125 9.659 -49.774 1.00 16.04 36 ARG B CA 1
ATOM 1836 C C . ARG B 1 36 ? 5.333 10.424 -49.218 1.00 15.93 36 ARG B C 1
ATOM 1837 O O . ARG B 1 36 ? 6.475 10.081 -49.524 1.00 15.73 36 ARG B O 1
ATOM 1845 N N . GLU B 1 37 ? 5.077 11.455 -48.412 1.00 15.80 37 GLU B N 1
ATOM 1846 C CA . GLU B 1 37 ? 6.148 12.240 -47.801 1.00 15.91 37 GLU B CA 1
ATOM 1847 C C . GLU B 1 37 ? 7.009 11.323 -46.965 1.00 15.45 37 GLU B C 1
ATOM 1848 O O . GLU B 1 37 ? 8.234 11.408 -46.994 1.00 15.38 37 GLU B O 1
ATOM 1854 N N . VAL B 1 38 ? 6.340 10.460 -46.203 1.00 15.11 38 VAL B N 1
ATOM 1855 C CA . VAL B 1 38 ? 6.997 9.578 -45.257 1.00 14.73 38 VAL B CA 1
ATOM 1856 C C . VAL B 1 38 ? 7.826 8.520 -45.978 1.00 14.46 38 VAL B C 1
ATOM 1857 O O . VAL B 1 38 ? 8.983 8.292 -45.618 1.00 14.58 38 VAL B O 1
ATOM 1861 N N . THR B 1 39 ? 7.260 7.901 -47.013 1.00 14.23 39 THR B N 1
ATOM 1862 C CA . THR B 1 39 ? 7.995 6.868 -47.764 1.00 14.15 39 THR B CA 1
ATOM 1863 C C . THR B 1 39 ? 9.181 7.420 -48.556 1.00 13.98 39 THR B C 1
ATOM 1864 O O . THR B 1 39 ? 10.217 6.763 -48.663 1.00 14.18 39 THR B O 1
ATOM 1868 N N . ARG B 1 40 ? 9.028 8.621 -49.106 1.00 14.02 40 ARG B N 1
ATOM 1869 C CA . ARG B 1 40 ? 10.112 9.276 -49.833 1.00 14.19 40 ARG B CA 1
ATOM 1870 C C . ARG B 1 40 ? 11.289 9.599 -48.901 1.00 14.24 40 ARG B C 1
ATOM 1871 O O . ARG B 1 40 ? 12.442 9.303 -49.221 1.00 13.90 40 ARG B O 1
ATOM 1879 N N . ALA B 1 41 ? 10.983 10.191 -47.744 1.00 14.44 41 ALA B N 1
ATOM 1880 C CA . ALA B 1 41 ? 11.995 10.506 -46.731 1.00 14.52 41 ALA B CA 1
ATOM 1881 C C . ALA B 1 41 ? 12.664 9.240 -46.212 1.00 14.70 41 ALA B C 1
ATOM 1882 O O . ALA B 1 41 ? 13.840 9.262 -45.846 1.00 14.99 41 ALA B O 1
ATOM 1884 N N . ALA B 1 42 ? 11.914 8.137 -46.213 1.00 14.60 42 ALA B N 1
ATOM 1885 C CA . ALA B 1 42 ? 12.444 6.821 -45.845 1.00 14.44 42 ALA B CA 1
ATOM 1886 C C . ALA B 1 42 ? 13.300 6.184 -46.928 1.00 14.24 42 ALA B C 1
ATOM 1887 O O . ALA B 1 42 ? 14.015 5.206 -46.660 1.00 14.39 42 ALA B O 1
ATOM 1889 N N . GLY B 1 43 ? 13.211 6.705 -48.153 1.00 13.59 43 GLY B N 1
ATOM 1890 C CA . GLY B 1 43 ? 13.985 6.162 -49.264 1.00 12.55 43 GLY B CA 1
ATOM 1891 C C . GLY B 1 43 ? 13.464 4.847 -49.814 1.00 12.26 43 GLY B C 1
ATOM 1892 O O . GLY B 1 43 ? 14.242 4.018 -50.292 1.00 12.12 43 GLY B O 1
ATOM 1893 N N . ILE B 1 44 ? 12.148 4.640 -49.741 1.00 12.04 44 ILE B N 1
ATOM 1894 C CA . ILE B 1 44 ? 11.515 3.478 -50.393 1.00 11.56 44 ILE B CA 1
ATOM 1895 C C . ILE B 1 44 ? 10.370 3.914 -51.312 1.00 11.34 44 ILE B C 1
ATOM 1896 O O . ILE B 1 44 ? 9.812 5.004 -51.149 1.00 10.74 44 ILE B O 1
ATOM 1901 N N . VAL B 1 45 ? 10.028 3.051 -52.268 1.00 11.25 45 VAL B N 1
ATOM 1902 C CA . VAL B 1 45 ? 8.865 3.260 -53.138 1.00 11.47 45 VAL B CA 1
ATOM 1903 C C . VAL B 1 45 ? 7.544 3.372 -52.335 1.00 11.86 45 VAL B C 1
ATOM 1904 O O . VAL B 1 45 ? 7.460 2.879 -51.205 1.00 11.70 45 VAL B O 1
ATOM 1908 N N . PRO B 1 46 ? 6.520 4.043 -52.906 1.00 12.25 46 PRO B N 1
ATOM 1909 C CA . PRO B 1 46 ? 5.237 4.206 -52.213 1.00 12.63 46 PRO B CA 1
ATOM 1910 C C . PRO B 1 46 ? 4.604 2.880 -51.780 1.00 13.01 46 PRO B C 1
ATOM 1911 O O . PRO B 1 46 ? 4.092 2.778 -50.659 1.00 13.55 46 PRO B O 1
ATOM 1915 N N . ALA B 1 47 ? 4.659 1.880 -52.655 1.00 12.95 47 ALA B N 1
ATOM 1916 C CA . ALA B 1 47 ? 4.117 0.558 -52.374 1.00 13.25 47 ALA B CA 1
ATOM 1917 C C . ALA B 1 47 ? 4.806 -0.127 -51.185 1.00 13.37 47 ALA B C 1
ATOM 1918 O O . ALA B 1 47 ? 4.206 -0.962 -50.516 1.00 13.62 47 ALA B O 1
ATOM 1920 N N . GLY B 1 48 ? 6.061 0.230 -50.929 1.00 13.47 48 GLY B N 1
ATOM 1921 C CA . GLY B 1 48 ? 6.839 -0.372 -49.844 1.00 13.42 48 GLY B CA 1
ATOM 1922 C C . GLY B 1 48 ? 6.380 -0.058 -48.429 1.00 13.52 48 GLY B C 1
ATOM 1923 O O . GLY B 1 48 ? 6.851 -0.680 -47.476 1.00 13.70 48 GLY B O 1
ATOM 1924 N N . PHE B 1 49 ? 5.473 0.911 -48.291 1.00 13.32 49 PHE B N 1
ATOM 1925 C CA . PHE B 1 49 ? 4.883 1.275 -47.002 1.00 13.13 49 PHE B CA 1
ATOM 1926 C C . PHE B 1 49 ? 4.078 0.118 -46.417 1.00 13.48 49 PHE B C 1
ATOM 1927 O O . PHE B 1 49 ? 4.063 -0.099 -45.203 1.00 13.04 49 PHE B O 1
ATOM 1935 N N . TYR B 1 50 ? 3.418 -0.619 -47.304 1.00 14.23 50 TYR B N 1
ATOM 1936 C CA . TYR B 1 50 ? 2.481 -1.667 -46.921 1.00 14.84 50 TYR B CA 1
ATOM 1937 C C . TYR B 1 50 ? 3.127 -2.929 -46.379 1.00 15.14 50 TYR B C 1
ATOM 1938 O O . TYR B 1 50 ? 2.453 -3.736 -45.752 1.00 15.34 50 TYR B O 1
ATOM 1947 N N . ARG B 1 51 ? 4.434 -3.076 -46.585 1.00 15.66 51 ARG B N 1
ATOM 1948 C CA . ARG B 1 51 ? 5.197 -4.167 -45.965 1.00 16.18 51 ARG B CA 1
ATOM 1949 C C . ARG B 1 51 ? 5.294 -3.971 -44.447 1.00 16.20 51 ARG B C 1
ATOM 1950 O O . ARG B 1 51 ? 5.498 -4.931 -43.706 1.00 16.39 51 ARG B O 1
ATOM 1958 N N . HIS B 1 52 ? 5.128 -2.728 -43.996 1.00 16.00 52 HIS B N 1
ATOM 1959 C CA . HIS B 1 52 ? 5.340 -2.362 -42.593 1.00 15.97 52 HIS B CA 1
ATOM 1960 C C . HIS B 1 52 ? 4.062 -1.979 -41.867 1.00 16.26 52 HIS B C 1
ATOM 1961 O O . HIS B 1 52 ? 3.861 -2.371 -40.712 1.00 16.44 52 HIS B O 1
ATOM 1968 N N . PHE B 1 53 ? 3.210 -1.206 -42.536 1.00 16.37 53 PHE B N 1
ATOM 1969 C CA . PHE B 1 53 ? 1.978 -0.708 -41.924 1.00 16.70 53 PHE B CA 1
ATOM 1970 C C . PHE B 1 53 ? 0.841 -0.759 -42.937 1.00 17.57 53 PHE B C 1
ATOM 1971 O O . PHE B 1 53 ? 1.033 -0.379 -44.088 1.00 17.47 53 PHE B O 1
ATOM 1979 N N . SER B 1 54 ? -0.338 -1.211 -42.509 1.00 18.77 54 SER B N 1
ATOM 1980 C CA . SER B 1 54 ? -1.509 -1.264 -43.398 1.00 20.22 54 SER B CA 1
ATOM 1981 C C . SER B 1 54 ? -2.042 0.137 -43.709 1.00 21.34 54 SER B C 1
ATOM 1982 O O . SER B 1 54 ? -2.646 0.349 -44.761 1.00 21.32 54 SER B O 1
ATOM 1985 N N . ASP B 1 55 ? -1.814 1.085 -42.795 1.00 22.95 55 ASP B N 1
ATOM 1986 C CA . ASP B 1 55 ? -2.204 2.492 -43.011 1.00 24.35 55 ASP B CA 1
ATOM 1987 C C . ASP B 1 55 ? -1.409 3.446 -42.124 1.00 24.70 55 ASP B C 1
ATOM 1988 O O . ASP B 1 55 ? -0.578 3.007 -41.338 1.00 24.85 55 ASP B O 1
ATOM 1993 N N . MET B 1 56 ? -1.666 4.746 -42.258 1.00 25.31 56 MET B N 1
ATOM 1994 C CA . MET B 1 56 ? -0.996 5.763 -41.435 1.00 25.98 56 MET B CA 1
ATOM 1995 C C . MET B 1 56 ? -1.345 5.657 -39.943 1.00 25.75 56 MET B C 1
ATOM 1996 O O . MET B 1 56 ? -0.489 5.869 -39.091 1.00 25.40 56 MET B O 1
ATOM 2001 N N . ASP B 1 57 ? -2.591 5.306 -39.634 1.00 26.13 57 ASP B N 1
ATOM 2002 C CA . ASP B 1 57 ? -2.977 5.013 -38.253 1.00 26.73 57 ASP B CA 1
ATOM 2003 C C . ASP B 1 57 ? -2.009 4.037 -37.585 1.00 26.16 57 ASP B C 1
ATOM 2004 O O . ASP B 1 57 ? -1.530 4.293 -36.483 1.00 25.96 57 ASP B O 1
ATOM 2009 N N . GLN B 1 58 ? -1.697 2.944 -38.278 1.00 25.65 58 GLN B N 1
ATOM 2010 C CA . GLN B 1 58 ? -0.780 1.928 -37.757 1.00 25.54 58 GLN B CA 1
ATOM 2011 C C . GLN B 1 58 ? 0.627 2.462 -37.502 1.00 24.26 58 GLN B C 1
ATOM 2012 O O . GLN B 1 58 ? 1.265 2.085 -36.518 1.00 23.59 58 GLN B O 1
ATOM 2018 N N . LEU B 1 59 ? 1.105 3.318 -38.402 1.00 23.25 59 LEU B N 1
ATOM 2019 C CA . LEU B 1 59 ? 2.352 4.063 -38.182 1.00 22.38 59 LEU B CA 1
ATOM 2020 C C . LEU B 1 59 ? 2.299 4.945 -36.915 1.00 21.17 59 LEU B C 1
ATOM 2021 O O . LEU B 1 59 ? 3.233 4.941 -36.117 1.00 21.45 59 LEU B O 1
ATOM 2026 N N . GLY B 1 60 ? 1.217 5.698 -36.740 1.00 20.03 60 GLY B N 1
ATOM 2027 C CA . GLY B 1 60 ? 1.034 6.508 -35.529 1.00 19.11 60 GLY B CA 1
ATOM 2028 C C . GLY B 1 60 ? 0.920 5.684 -34.258 1.00 18.40 60 GLY B C 1
ATOM 2029 O O . GLY B 1 60 ? 1.403 6.089 -33.193 1.00 18.36 60 GLY B O 1
ATOM 2030 N N . LEU B 1 61 ? 0.290 4.518 -34.368 1.00 17.61 61 LEU B N 1
ATOM 2031 C CA . LEU B 1 61 ? 0.198 3.605 -33.240 1.00 17.58 61 LEU B CA 1
ATOM 2032 C C . LEU B 1 61 ? 1.590 3.109 -32.854 1.00 17.28 61 LEU B C 1
ATOM 2033 O O . LEU B 1 61 ? 1.898 2.992 -31.670 1.00 17.15 61 LEU B O 1
ATOM 2038 N N . ALA B 1 62 ? 2.445 2.881 -33.850 1.00 16.78 62 ALA B N 1
ATOM 2039 C CA . ALA B 1 62 ? 3.835 2.488 -33.595 1.00 16.59 62 ALA B CA 1
ATOM 2040 C C . ALA B 1 62 ? 4.671 3.582 -32.908 1.00 16.72 62 ALA B C 1
ATOM 2041 O O . ALA B 1 62 ? 5.575 3.268 -32.127 1.00 16.69 62 ALA B O 1
ATOM 2043 N N . LEU B 1 63 ? 4.382 4.854 -33.192 1.00 16.63 63 LEU B N 1
ATOM 2044 C CA . LEU B 1 63 ? 5.095 5.954 -32.509 1.00 16.67 63 LEU B CA 1
ATOM 2045 C C . LEU B 1 63 ? 4.754 6.012 -31.018 1.00 17.18 63 LEU B C 1
ATOM 2046 O O . LEU B 1 63 ? 5.610 6.298 -30.185 1.00 16.94 63 LEU B O 1
ATOM 2051 N N . VAL B 1 64 ? 3.497 5.738 -30.686 1.00 17.92 64 VAL B N 1
ATOM 2052 C CA . VAL B 1 64 ? 3.067 5.753 -29.296 1.00 18.42 64 VAL B CA 1
ATOM 2053 C C . VAL B 1 64 ? 3.735 4.616 -28.543 1.00 19.92 64 VAL B C 1
ATOM 2054 O O . VAL B 1 64 ? 4.269 4.831 -27.463 1.00 19.71 64 VAL B O 1
ATOM 2058 N N . ALA B 1 65 ? 3.727 3.425 -29.146 1.00 21.70 65 ALA B N 1
ATOM 2059 C CA . ALA B 1 65 ? 4.263 2.208 -28.537 1.00 23.57 65 ALA B CA 1
ATOM 2060 C C . ALA B 1 65 ? 5.736 2.312 -28.150 1.00 25.16 65 ALA B C 1
ATOM 2061 O O . ALA B 1 65 ? 6.169 1.656 -27.204 1.00 25.50 65 ALA B O 1
ATOM 2063 N N . GLU B 1 66 ? 6.489 3.142 -28.871 1.00 27.00 66 GLU B N 1
ATOM 2064 C CA . GLU B 1 66 ? 7.909 3.362 -28.590 1.00 29.15 66 GLU B CA 1
ATOM 2065 C C . GLU B 1 66 ? 8.185 3.843 -27.164 1.00 30.22 66 GLU B C 1
ATOM 2066 O O . GLU B 1 66 ? 9.134 3.372 -26.528 1.00 30.50 66 GLU B O 1
ATOM 2072 N N . VAL B 1 67 ? 7.355 4.764 -26.664 1.00 31.25 67 VAL B N 1
ATOM 2073 C CA . VAL B 1 67 ? 7.548 5.348 -25.333 1.00 32.26 67 VAL B CA 1
ATOM 2074 C C . VAL B 1 67 ? 7.385 4.320 -24.203 1.00 33.21 67 VAL B C 1
ATOM 2075 O O . VAL B 1 67 ? 8.040 4.425 -23.158 1.00 33.34 67 VAL B O 1
ATOM 2079 N N . ASP B 1 68 ? 6.539 3.317 -24.440 1.00 34.01 68 ASP B N 1
ATOM 2080 C CA . ASP B 1 68 ? 6.201 2.288 -23.451 1.00 34.92 68 ASP B CA 1
ATOM 2081 C C . ASP B 1 68 ? 7.414 1.479 -22.952 1.00 35.48 68 ASP B C 1
ATOM 2082 O O . ASP B 1 68 ? 7.444 1.059 -21.790 1.00 35.59 68 ASP B O 1
ATOM 2087 N N . GLU B 1 69 ? 8.406 1.270 -23.824 1.00 35.98 69 GLU B N 1
ATOM 2088 C CA . GLU B 1 69 ? 9.599 0.464 -23.494 1.00 36.14 69 GLU B CA 1
ATOM 2089 C C . GLU B 1 69 ? 10.866 1.295 -23.250 1.00 35.78 69 GLU B C 1
ATOM 2090 O O . GLU B 1 69 ? 11.919 0.751 -22.917 1.00 35.96 69 GLU B O 1
ATOM 2096 N N . THR B 1 70 ? 10.737 2.619 -23.323 1.00 35.42 70 THR B N 1
ATOM 2097 C CA . THR B 1 70 ? 11.870 3.490 -23.034 1.00 35.00 70 THR B CA 1
ATOM 2098 C C . THR B 1 70 ? 11.612 4.348 -21.793 1.00 34.43 70 THR B C 1
ATOM 2099 O O . THR B 1 70 ? 12.039 4.009 -20.683 1.00 34.21 70 THR B O 1
ATOM 2103 N N . PHE B 1 71 ? 10.888 5.444 -22.005 1.00 33.79 71 PHE B N 1
ATOM 2104 C CA . PHE B 1 71 ? 10.590 6.407 -20.960 1.00 33.14 71 PHE B CA 1
ATOM 2105 C C . PHE B 1 71 ? 9.905 5.784 -19.755 1.00 32.87 71 PHE B C 1
ATOM 2106 O O . PHE B 1 71 ? 10.309 6.007 -18.613 1.00 32.77 71 PHE B O 1
ATOM 2114 N N . ARG B 1 72 ? 8.882 4.978 -20.031 1.00 32.66 72 ARG B N 1
ATOM 2115 C CA . ARG B 1 72 ? 8.021 4.410 -19.007 1.00 32.10 72 ARG B CA 1
ATOM 2116 C C . ARG B 1 72 ? 8.784 3.648 -17.933 1.00 31.80 72 ARG B C 1
ATOM 2117 O O . ARG B 1 72 ? 8.464 3.768 -16.749 1.00 31.71 72 ARG B O 1
ATOM 2125 N N . ALA B 1 73 ? 9.785 2.873 -18.349 1.00 31.70 73 ALA B N 1
ATOM 2126 C CA . ALA B 1 73 ? 10.592 2.074 -17.420 1.00 31.51 73 ALA B CA 1
ATOM 2127 C C . ALA B 1 73 ? 11.540 2.900 -16.562 1.00 31.36 73 ALA B C 1
ATOM 2128 O O . ALA B 1 73 ? 11.817 2.528 -15.425 1.00 31.19 73 ALA B O 1
ATOM 2130 N N . THR B 1 74 ? 12.043 4.012 -17.101 1.00 31.44 74 THR B N 1
ATOM 2131 C CA . THR B 1 74 ? 12.999 4.845 -16.349 1.00 31.55 74 THR B CA 1
ATOM 2132 C C . THR B 1 74 ? 12.361 5.596 -15.174 1.00 31.48 74 THR B C 1
ATOM 2133 O O . THR B 1 74 ? 13.014 5.802 -14.153 1.00 31.29 74 THR B O 1
ATOM 2137 N N . LEU B 1 75 ? 11.089 5.981 -15.313 1.00 31.56 75 LEU B N 1
ATOM 2138 C CA . LEU B 1 75 ? 10.335 6.587 -14.208 1.00 31.50 75 LEU B CA 1
ATOM 2139 C C . LEU B 1 75 ? 10.107 5.579 -13.105 1.00 32.00 75 LEU B C 1
ATOM 2140 O O . LEU B 1 75 ? 10.174 5.904 -11.917 1.00 31.69 75 LEU B O 1
ATOM 2145 N N . ARG B 1 76 ? 9.809 4.355 -13.525 1.00 32.82 76 ARG B N 1
ATOM 2146 C CA . ARG B 1 76 ? 9.632 3.234 -12.626 1.00 33.92 76 ARG B CA 1
ATOM 2147 C C . ARG B 1 76 ? 10.959 2.917 -11.930 1.00 34.45 76 ARG B C 1
ATOM 2148 O O . ARG B 1 76 ? 10.996 2.722 -10.716 1.00 34.64 76 ARG B O 1
ATOM 2156 N N . ALA B 1 77 ? 12.047 2.902 -12.697 1.00 35.22 77 ALA B N 1
ATOM 2157 C CA . ALA B 1 77 ? 13.381 2.598 -12.163 1.00 35.98 77 ALA B CA 1
ATOM 2158 C C . ALA B 1 77 ? 13.832 3.541 -11.037 1.00 36.53 77 ALA B C 1
ATOM 2159 O O . ALA B 1 77 ? 14.311 3.091 -9.993 1.00 36.39 77 ALA B O 1
ATOM 2161 N N . VAL B 1 78 ? 13.650 4.844 -11.244 1.00 37.36 78 VAL B N 1
ATOM 2162 C CA . VAL B 1 78 ? 14.178 5.859 -10.326 1.00 38.28 78 VAL B CA 1
ATOM 2163 C C . VAL B 1 78 ? 13.524 5.836 -8.933 1.00 38.91 78 VAL B C 1
ATOM 2164 O O . VAL B 1 78 ? 14.042 6.439 -7.988 1.00 39.35 78 VAL B O 1
ATOM 2168 N N . ARG B 1 79 ? 12.407 5.125 -8.806 1.00 39.59 79 ARG B N 1
ATOM 2169 C CA . ARG B 1 79 ? 11.669 5.075 -7.543 1.00 40.46 79 ARG B CA 1
ATOM 2170 C C . ARG B 1 79 ? 12.254 4.104 -6.509 1.00 41.41 79 ARG B C 1
ATOM 2171 O O . ARG B 1 79 ? 11.931 4.177 -5.319 1.00 41.29 79 ARG B O 1
ATOM 2179 N N . ARG B 1 80 ? 13.113 3.201 -6.977 1.00 42.69 80 ARG B N 1
ATOM 2180 C CA . ARG B 1 80 ? 13.819 2.261 -6.110 1.00 43.77 80 ARG B CA 1
ATOM 2181 C C . ARG B 1 80 ? 14.904 2.932 -5.266 1.00 44.31 80 ARG B C 1
ATOM 2182 O O . ARG B 1 80 ? 15.026 2.660 -4.069 1.00 44.59 80 ARG B O 1
ATOM 2190 N N . ASN B 1 81 ? 15.674 3.816 -5.897 1.00 44.99 81 ASN B N 1
ATOM 2191 C CA . ASN B 1 81 ? 16.875 4.406 -5.298 1.00 45.45 81 ASN B CA 1
ATOM 2192 C C . ASN B 1 81 ? 16.600 5.431 -4.194 1.00 45.68 81 ASN B C 1
ATOM 2193 O O . ASN B 1 81 ? 17.015 5.243 -3.045 1.00 45.68 81 ASN B O 1
ATOM 2198 N N . GLU B 1 82 ? 15.903 6.508 -4.554 1.00 45.95 82 GLU B N 1
ATOM 2199 C CA . GLU B 1 82 ? 15.748 7.680 -3.685 1.00 46.25 82 GLU B CA 1
ATOM 2200 C C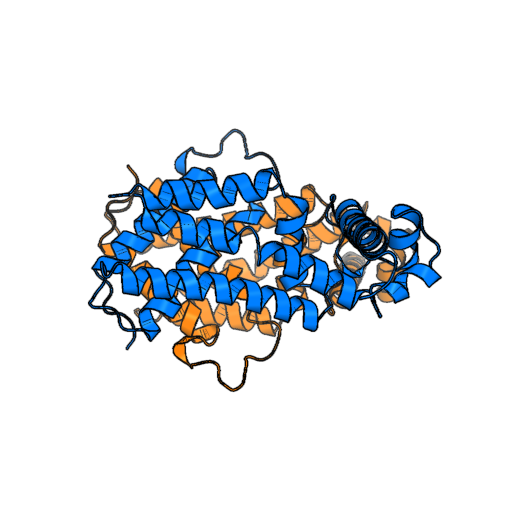 . GLU B 1 82 ? 14.824 7.429 -2.494 1.00 46.25 82 GLU B C 1
ATOM 2201 O O . GLU B 1 82 ? 15.208 7.643 -1.343 1.00 46.18 82 GLU B O 1
ATOM 2207 N N . GLY B 1 86 ? 11.788 14.573 -0.248 1.00 29.96 86 GLY B N 1
ATOM 2208 C CA . GLY B 1 86 ? 13.125 15.036 -0.602 1.00 29.74 86 GLY B CA 1
ATOM 2209 C C . GLY B 1 86 ? 13.357 15.104 -2.103 1.00 29.83 86 GLY B C 1
ATOM 2210 O O . GLY B 1 86 ? 12.817 15.988 -2.787 1.00 29.87 86 GLY B O 1
ATOM 2211 N N . GLY B 1 87 ? 14.144 14.150 -2.611 1.00 29.45 87 GLY B N 1
ATOM 2212 C CA . GLY B 1 87 ? 14.696 14.209 -3.969 1.00 28.58 87 GLY B CA 1
ATOM 2213 C C . GLY B 1 87 ? 14.238 13.179 -4.991 1.00 27.99 87 GLY B C 1
ATOM 2214 O O . GLY B 1 87 ? 14.821 13.074 -6.083 1.00 27.97 87 GLY B O 1
ATOM 2215 N N . LEU B 1 88 ? 13.200 12.414 -4.663 1.00 27.16 88 LEU B N 1
ATOM 2216 C CA . LEU B 1 88 ? 12.541 11.575 -5.675 1.00 26.33 88 LEU B CA 1
ATOM 2217 C C . LEU B 1 88 ? 11.798 12.470 -6.678 1.00 25.22 88 LEU B C 1
ATOM 2218 O O . LEU B 1 88 ? 11.662 12.130 -7.854 1.00 25.42 88 LEU B O 1
ATOM 2223 N N . ILE B 1 89 ? 11.323 13.611 -6.186 1.00 23.79 89 ILE B N 1
ATOM 2224 C CA . ILE B 1 89 ? 10.669 14.634 -6.995 1.00 22.73 89 ILE B CA 1
ATOM 2225 C C . ILE B 1 89 ? 11.612 15.188 -8.061 1.00 21.98 89 ILE B C 1
ATOM 2226 O O . ILE B 1 89 ? 11.322 15.081 -9.250 1.00 21.78 89 ILE B O 1
ATOM 2231 N N . ASP B 1 90 ? 12.737 15.754 -7.622 1.00 21.55 90 ASP B N 1
ATOM 2232 C CA . ASP B 1 90 ? 13.741 16.361 -8.508 1.00 21.12 90 ASP B CA 1
ATOM 2233 C C . ASP B 1 90 ? 14.200 15.393 -9.610 1.00 20.38 90 ASP B C 1
ATOM 2234 O O . ASP B 1 90 ? 14.211 15.752 -10.789 1.00 20.04 90 ASP B O 1
ATOM 2239 N N . ALA B 1 91 ? 14.534 14.162 -9.227 1.00 19.80 91 ALA B N 1
ATOM 2240 C CA . ALA B 1 91 ? 14.957 13.132 -10.186 1.00 19.46 91 ALA B CA 1
ATOM 2241 C C . ALA B 1 91 ? 13.864 12.758 -11.187 1.00 19.29 91 ALA B C 1
ATOM 2242 O O . ALA B 1 91 ? 14.147 12.577 -12.381 1.00 19.26 91 ALA B O 1
ATOM 2244 N N . SER B 1 92 ? 12.624 12.635 -10.710 1.00 18.86 92 SER B N 1
ATOM 2245 C CA . SER B 1 92 ? 11.496 12.331 -11.605 1.00 19.05 92 SER B CA 1
ATOM 2246 C C . SER B 1 92 ? 11.212 13.485 -12.571 1.00 18.90 92 SER B C 1
ATOM 2247 O O . SER B 1 92 ? 10.940 13.255 -13.756 1.00 18.57 92 SER B O 1
ATOM 2250 N N . VAL B 1 93 ? 11.273 14.717 -12.061 1.00 18.66 93 VAL B N 1
ATOM 2251 C CA . VAL B 1 93 ? 11.118 15.903 -12.910 1.00 19.58 93 VAL B CA 1
ATOM 2252 C C . VAL B 1 93 ? 12.235 15.950 -13.963 1.00 19.49 93 VAL B C 1
ATOM 2253 O O . VAL B 1 93 ? 11.963 16.099 -15.157 1.00 19.85 93 VAL B O 1
ATOM 2257 N N . ARG B 1 94 ? 13.474 15.775 -13.509 1.00 19.59 94 ARG B N 1
ATOM 2258 C CA . ARG B 1 94 ? 14.642 15.734 -14.376 1.00 19.34 94 ARG B CA 1
ATOM 2259 C C . ARG B 1 94 ? 14.554 14.664 -15.469 1.00 19.39 94 ARG B C 1
ATOM 2260 O O . ARG B 1 94 ? 14.946 14.903 -16.616 1.00 19.46 94 ARG B O 1
ATOM 2268 N N . ILE B 1 95 ? 14.029 13.492 -15.124 1.00 19.26 95 ILE B N 1
ATOM 2269 C CA . ILE B 1 95 ? 13.883 12.417 -16.109 1.00 19.13 95 ILE B CA 1
ATOM 2270 C C . ILE B 1 95 ? 12.895 12.824 -17.208 1.00 18.80 95 ILE B C 1
ATOM 2271 O O . ILE B 1 95 ? 13.157 12.607 -18.395 1.00 18.80 95 ILE B O 1
ATOM 2276 N N . PHE B 1 96 ? 11.797 13.466 -16.808 1.00 18.55 96 PHE B N 1
ATOM 2277 C CA . PHE B 1 96 ? 10.842 14.038 -17.765 1.00 18.00 96 PHE B CA 1
ATOM 2278 C C . PHE B 1 96 ? 11.488 15.149 -18.602 1.00 18.03 96 PHE B C 1
ATOM 2279 O O . PHE B 1 96 ? 11.494 15.070 -19.836 1.00 18.05 96 PHE B O 1
ATOM 2287 N N . LEU B 1 97 ? 12.023 16.171 -17.936 1.00 18.01 97 LEU B N 1
ATOM 2288 C CA . LEU B 1 97 ? 12.697 17.274 -18.625 1.00 18.87 97 LEU B CA 1
ATOM 2289 C C . LEU B 1 97 ? 13.740 16.786 -19.641 1.00 18.98 97 LEU B C 1
ATOM 2290 O O . LEU B 1 97 ? 13.692 17.192 -20.794 1.00 19.49 97 LEU B O 1
ATOM 2295 N N . ASP B 1 98 ? 14.650 15.897 -19.218 1.00 19.26 98 ASP B N 1
ATOM 2296 C CA . ASP B 1 98 ? 15.642 15.260 -20.117 1.00 19.47 98 ASP B CA 1
ATOM 2297 C C . ASP B 1 98 ? 15.037 14.544 -21.325 1.00 19.60 98 ASP B C 1
ATOM 2298 O O . ASP B 1 98 ? 15.556 14.647 -22.442 1.00 19.42 98 ASP B O 1
ATOM 2303 N N . ALA B 1 99 ? 13.956 13.796 -21.094 1.00 19.96 99 ALA B N 1
ATOM 2304 C CA . ALA B 1 99 ? 13.326 13.026 -22.167 1.00 20.09 99 ALA B CA 1
ATOM 2305 C C . ALA B 1 99 ? 12.703 13.958 -23.184 1.00 20.41 99 ALA B C 1
ATOM 2306 O O . ALA B 1 99 ? 12.808 13.706 -24.385 1.00 20.54 99 ALA B O 1
ATOM 2308 N N . VAL B 1 100 ? 12.087 15.041 -22.700 1.00 20.73 100 VAL B N 1
ATOM 2309 C CA . VAL B 1 100 ? 11.537 16.092 -23.562 1.00 21.14 100 VAL B CA 1
ATOM 2310 C C . VAL B 1 100 ? 12.603 16.783 -24.430 1.00 21.71 100 VAL B C 1
ATOM 2311 O O . VAL B 1 100 ? 12.373 17.018 -25.614 1.00 21.99 100 VAL B O 1
ATOM 2315 N N . GLY B 1 101 ? 13.751 17.115 -23.842 1.00 22.52 101 GLY B N 1
ATOM 2316 C CA . GLY B 1 101 ? 14.833 17.796 -24.574 1.00 23.05 101 GLY B CA 1
ATOM 2317 C C . GLY B 1 101 ? 15.405 16.939 -25.696 1.00 23.77 101 GLY B C 1
ATOM 2318 O O . GLY B 1 101 ? 15.538 17.396 -26.837 1.00 23.88 101 GLY B O 1
ATOM 2319 N N . ALA B 1 102 ? 15.718 15.686 -25.368 1.00 24.32 102 ALA B N 1
ATOM 2320 C CA . ALA B 1 102 ? 16.304 14.724 -26.313 1.00 24.42 102 ALA B CA 1
ATOM 2321 C C . ALA B 1 102 ? 15.323 14.103 -27.326 1.00 24.58 102 ALA B C 1
ATOM 2322 O O . ALA B 1 102 ? 15.761 13.488 -28.295 1.00 24.78 102 ALA B O 1
ATOM 2324 N N . ASN B 1 103 ? 14.024 14.236 -27.080 1.00 24.68 103 ASN B N 1
ATOM 2325 C CA . ASN B 1 103 ? 12.992 13.676 -27.948 1.00 24.54 103 ASN B CA 1
ATOM 2326 C C . ASN B 1 103 ? 11.784 14.579 -28.064 1.00 24.80 103 ASN B C 1
ATOM 2327 O O . ASN B 1 103 ? 10.667 14.174 -27.778 1.00 24.59 103 ASN B O 1
ATOM 2332 N N . ARG B 1 104 ? 12.032 15.832 -28.436 1.00 24.90 104 ARG B N 1
ATOM 2333 C CA . ARG B 1 104 ? 10.996 16.853 -28.376 1.00 25.15 104 ARG B CA 1
ATOM 2334 C C . ARG B 1 104 ? 9.753 16.540 -29.203 1.00 24.78 104 ARG B C 1
ATOM 2335 O O . ARG B 1 104 ? 8.630 16.612 -28.700 1.00 24.85 104 ARG B O 1
ATOM 2343 N N . SER B 1 105 ? 9.973 16.174 -30.462 1.00 24.27 105 SER B N 1
ATOM 2344 C CA . SER B 1 105 ? 8.896 15.975 -31.427 1.00 23.80 105 SER B CA 1
ATOM 2345 C C . SER B 1 105 ? 7.909 14.905 -30.968 1.00 23.26 105 SER B C 1
ATOM 2346 O O . SER B 1 105 ? 6.703 15.072 -31.099 1.00 23.55 105 SER B O 1
ATOM 2349 N N . GLN B 1 106 ? 8.452 13.818 -30.434 1.00 22.72 106 GLN B N 1
ATOM 2350 C CA . GLN B 1 106 ? 7.690 12.689 -29.929 1.00 22.11 106 GLN B CA 1
ATOM 2351 C C . GLN B 1 106 ? 6.783 13.061 -28.745 1.00 21.41 106 GLN B C 1
ATOM 2352 O O . GLN B 1 106 ? 5.627 12.644 -28.707 1.00 21.56 106 GLN B O 1
ATOM 2358 N N . PHE B 1 107 ? 7.296 13.838 -27.792 1.00 20.43 107 PHE B N 1
ATOM 2359 C CA . PHE B 1 107 ? 6.470 14.301 -26.664 1.00 19.89 107 PHE B CA 1
ATOM 2360 C C . PHE B 1 107 ? 5.370 15.263 -27.078 1.00 18.89 107 PHE B C 1
ATOM 2361 O O . PHE B 1 107 ? 4.240 15.150 -26.609 1.00 18.75 107 PHE B O 1
ATOM 2369 N N . LEU B 1 108 ? 5.712 16.181 -27.976 1.00 18.14 108 LEU B N 1
ATOM 2370 C CA . LEU B 1 108 ? 4.751 17.094 -28.594 1.00 17.44 108 LEU B CA 1
ATOM 2371 C C . LEU B 1 108 ? 3.686 16.332 -29.376 1.00 16.67 108 LEU B C 1
ATOM 2372 O O . LEU B 1 108 ? 2.507 16.660 -29.288 1.00 16.25 108 LEU B O 1
ATOM 2377 N N . PHE B 1 109 ? 4.117 15.314 -30.126 1.00 16.03 109 PHE B N 1
ATOM 2378 C CA . PHE B 1 109 ? 3.210 14.345 -30.763 1.00 15.74 109 PHE B CA 1
ATOM 2379 C C . PHE B 1 109 ? 2.246 13.718 -29.737 1.00 15.17 109 PHE B C 1
ATOM 2380 O O . PHE B 1 109 ? 1.037 13.740 -29.941 1.00 14.90 109 PHE B O 1
ATOM 2388 N N . LEU B 1 110 ? 2.780 13.194 -28.630 1.00 14.97 110 LEU B N 1
ATOM 2389 C CA . LEU B 1 110 ? 1.939 12.518 -27.623 1.00 15.12 110 LEU B CA 1
ATOM 2390 C C . LEU B 1 110 ? 0.898 13.486 -27.076 1.00 14.91 110 LEU B C 1
ATOM 2391 O O . LEU B 1 110 ? -0.273 13.144 -26.969 1.00 14.89 110 LEU B O 1
ATOM 2396 N N . ALA B 1 111 ? 1.329 14.708 -26.771 1.00 14.65 111 ALA B N 1
ATOM 2397 C CA . ALA B 1 111 ? 0.440 15.694 -26.180 1.00 15.24 111 ALA B CA 1
ATOM 2398 C C . ALA B 1 111 ? -0.599 16.171 -27.193 1.00 15.30 111 ALA B C 1
ATOM 2399 O O . ALA B 1 111 ? -1.788 16.185 -26.899 1.00 15.72 111 ALA B O 1
ATOM 2401 N N . ARG B 1 112 ? -0.140 16.507 -28.398 1.00 14.91 112 ARG B N 1
ATOM 2402 C CA . ARG B 1 112 ? -0.986 17.070 -29.444 1.00 14.86 112 ARG B CA 1
ATOM 2403 C C . ARG B 1 112 ? -2.041 16.096 -29.982 1.00 14.66 112 ARG B C 1
ATOM 2404 O O . ARG B 1 112 ? -3.202 16.476 -30.153 1.00 14.70 112 ARG B O 1
ATOM 2412 N N . GLU B 1 113 ? -1.639 14.849 -30.233 1.00 14.06 113 GLU B N 1
ATOM 2413 C CA . GLU B 1 113 ? -2.517 13.864 -30.867 1.00 13.82 113 GLU B CA 1
ATOM 2414 C C . GLU B 1 113 ? -3.600 13.309 -29.941 1.00 13.95 113 GLU B C 1
ATOM 2415 O O . GLU B 1 113 ? -4.479 12.553 -30.394 1.00 13.96 113 GLU B O 1
ATOM 2421 N N . GLN B 1 114 ? -3.536 13.671 -28.660 1.00 13.45 114 GLN B N 1
ATOM 2422 C CA . GLN B 1 114 ? -4.694 13.519 -27.774 1.00 13.85 114 GLN B CA 1
ATOM 2423 C C . GLN B 1 114 ? -5.918 14.235 -28.327 1.00 14.21 114 GLN B C 1
ATOM 2424 O O . GLN B 1 114 ? -7.052 13.841 -28.048 1.00 13.66 114 GLN B O 1
ATOM 2430 N N . TYR B 1 115 ? -5.678 15.283 -29.120 1.00 14.93 115 TYR B N 1
ATOM 2431 C CA . TYR B 1 115 ? -6.754 16.105 -29.662 1.00 15.58 115 TYR B CA 1
ATOM 2432 C C . TYR B 1 115 ? -6.836 15.965 -31.178 1.00 16.22 115 TYR B C 1
ATOM 2433 O O . TYR B 1 115 ? -7.433 16.807 -31.870 1.00 16.27 115 TYR B O 1
ATOM 2442 N N . GLY B 1 116 ? -6.221 14.908 -31.695 1.00 16.45 116 GLY B N 1
ATOM 2443 C CA . GLY B 1 116 ? -6.173 14.685 -33.139 1.00 16.91 116 GLY B CA 1
ATOM 2444 C C . GLY B 1 116 ? -7.391 13.922 -33.604 1.00 17.22 116 GLY B C 1
ATOM 2445 O O . GLY B 1 116 ? -8.273 13.590 -32.800 1.00 17.07 116 GLY B O 1
ATOM 2446 N N . GLY B 1 117 ? -7.434 13.624 -34.899 1.00 17.32 117 GLY B N 1
ATOM 2447 C CA . GLY B 1 117 ? -8.625 13.034 -35.515 1.00 17.42 117 GLY B CA 1
ATOM 2448 C C . GLY B 1 117 ? -8.702 11.518 -35.486 1.00 17.53 117 GLY B C 1
ATOM 2449 O O . GLY B 1 117 ? -9.711 10.950 -35.892 1.00 17.56 117 GLY B O 1
ATOM 2450 N N . SER B 1 118 ? -7.646 10.862 -35.005 1.00 17.11 118 SER B N 1
ATOM 2451 C CA . SER B 1 118 ? -7.631 9.406 -34.943 1.00 16.98 118 SER B CA 1
ATOM 2452 C C . SER B 1 118 ? -8.067 8.891 -33.573 1.00 16.91 118 SER B C 1
ATOM 2453 O O . SER B 1 118 ? -7.408 9.142 -32.561 1.00 16.81 118 SER B O 1
ATOM 2456 N N . LEU B 1 119 ? -9.177 8.163 -33.559 1.00 16.65 119 LEU B N 1
ATOM 2457 C CA . LEU B 1 119 ? -9.658 7.523 -32.349 1.00 16.62 119 LEU B CA 1
ATOM 2458 C C . LEU B 1 119 ? -8.654 6.487 -31.822 1.00 16.61 119 LEU B C 1
ATOM 2459 O O . LEU B 1 119 ? -8.278 6.543 -30.634 1.00 17.10 119 LEU B O 1
ATOM 2464 N N . PRO B 1 120 ? -8.204 5.547 -32.687 1.00 16.23 120 PRO B N 1
ATOM 2465 C CA . PRO B 1 120 ? -7.187 4.615 -32.189 1.00 15.72 120 PRO B CA 1
ATOM 2466 C C . PRO B 1 120 ? -5.988 5.307 -31.530 1.00 15.24 120 PRO B C 1
ATOM 2467 O O . PRO B 1 120 ? -5.555 4.881 -30.458 1.00 15.70 120 PRO B O 1
ATOM 2471 N N . ILE B 1 121 ? -5.470 6.367 -32.147 1.00 14.40 121 ILE B N 1
ATOM 2472 C CA . ILE B 1 121 ? -4.324 7.090 -31.587 1.00 13.26 121 ILE B CA 1
ATOM 2473 C C . ILE B 1 121 ? -4.650 7.835 -30.264 1.00 13.00 121 ILE B C 1
ATOM 2474 O O . ILE B 1 121 ? -3.823 7.851 -29.344 1.00 12.46 121 ILE B O 1
ATOM 2479 N N . ARG B 1 122 ? -5.845 8.424 -30.166 1.00 12.32 122 ARG B N 1
ATOM 2480 C CA . ARG B 1 122 ? -6.296 9.035 -28.913 1.00 12.31 122 ARG B CA 1
ATOM 2481 C C . ARG B 1 122 ? -6.365 8.000 -27.791 1.00 12.55 122 ARG B C 1
ATOM 2482 O O . ARG B 1 122 ? -5.967 8.268 -26.650 1.00 12.64 122 ARG B O 1
ATOM 2490 N N . GLN B 1 123 ? -6.867 6.815 -28.124 1.00 12.87 123 GLN B N 1
ATOM 2491 C CA . GLN B 1 123 ? -7.009 5.735 -27.155 1.00 13.44 123 GLN B CA 1
ATOM 2492 C C . GLN B 1 123 ? -5.652 5.179 -26.740 1.00 12.99 123 GLN B C 1
ATOM 2493 O O . GLN B 1 123 ? -5.432 4.892 -25.564 1.00 13.20 123 GLN B O 1
ATOM 2499 N N . ALA B 1 124 ? -4.740 5.036 -27.701 1.00 12.18 124 ALA B N 1
ATOM 2500 C CA . ALA B 1 124 ? -3.418 4.503 -27.402 1.00 11.70 124 ALA B CA 1
ATOM 2501 C C . ALA B 1 124 ? -2.592 5.434 -26.509 1.00 11.20 124 ALA B C 1
ATOM 2502 O O . ALA B 1 124 ? -1.862 4.971 -25.644 1.00 11.77 124 ALA B O 1
ATOM 2504 N N . ILE B 1 125 ? -2.696 6.738 -26.720 1.00 10.88 125 ILE B N 1
ATOM 2505 C CA . ILE B 1 125 ? -2.023 7.696 -25.839 1.00 10.41 125 ILE B CA 1
ATOM 2506 C C . ILE B 1 125 ? -2.644 7.667 -24.426 1.00 10.29 125 ILE B C 1
ATOM 2507 O O . ILE B 1 125 ? -1.926 7.674 -23.446 1.00 9.78 125 ILE B O 1
ATOM 2512 N N . ALA B 1 126 ? -3.972 7.608 -24.347 1.00 10.56 126 ALA B N 1
ATOM 2513 C CA . ALA B 1 126 ? -4.673 7.509 -23.068 1.00 11.46 126 ALA B CA 1
ATOM 2514 C C . ALA B 1 126 ? -4.201 6.297 -22.271 1.00 11.96 126 ALA B C 1
ATOM 2515 O O . ALA B 1 126 ? -3.886 6.424 -21.088 1.00 11.97 126 ALA B O 1
ATOM 2517 N N . SER B 1 127 ? -4.145 5.135 -22.929 1.00 12.30 127 SER B N 1
ATOM 2518 C CA . SER B 1 127 ? -3.668 3.897 -22.304 1.00 12.77 127 SER B CA 1
ATOM 2519 C C . SER B 1 127 ? -2.225 4.028 -21.826 1.00 12.99 127 SER B C 1
ATOM 2520 O O . SER B 1 127 ? -1.910 3.635 -20.700 1.00 13.01 127 SER B O 1
ATOM 2523 N N . LEU B 1 128 ? -1.355 4.568 -22.681 1.00 13.01 128 LEU B N 1
ATOM 2524 C CA . LEU B 1 128 ? 0.022 4.868 -22.273 1.00 13.70 128 LEU B CA 1
ATOM 2525 C C . LEU B 1 128 ? 0.038 5.747 -21.029 1.00 13.79 128 LEU B C 1
ATOM 2526 O O . LEU B 1 128 ? 0.731 5.439 -20.063 1.00 14.18 128 LEU B O 1
ATOM 2531 N N . ARG B 1 129 ? -0.736 6.831 -21.051 1.00 14.03 129 ARG B N 1
ATOM 2532 C CA . ARG B 1 129 ? -0.848 7.710 -19.888 1.00 14.60 129 ARG B CA 1
ATOM 2533 C C . ARG B 1 129 ? -1.324 6.980 -18.646 1.00 13.93 129 ARG B C 1
ATOM 2534 O O . ARG B 1 129 ? -0.805 7.195 -17.561 1.00 13.96 129 ARG B O 1
ATOM 2542 N N . GLN B 1 130 ? -2.310 6.110 -18.816 1.00 13.46 130 GLN B N 1
ATOM 2543 C CA . GLN B 1 130 ? -2.871 5.384 -17.696 1.00 13.19 130 GLN B CA 1
ATOM 2544 C C . GLN B 1 130 ? -1.881 4.371 -17.112 1.00 12.80 130 GLN B C 1
ATOM 2545 O O . GLN B 1 130 ? -1.833 4.185 -15.892 1.00 12.20 130 GLN B O 1
ATOM 2551 N N . ARG B 1 131 ? -1.092 3.735 -17.982 1.00 12.32 131 ARG B N 1
ATOM 2552 C CA . ARG B 1 131 ? -0.096 2.767 -17.532 1.00 12.36 131 ARG B CA 1
ATOM 2553 C C . ARG B 1 131 ? 0.949 3.438 -16.667 1.00 12.17 131 ARG B C 1
ATOM 2554 O O . ARG B 1 131 ? 1.351 2.887 -15.635 1.00 12.47 131 ARG B O 1
ATOM 2562 N N . ILE B 1 132 ? 1.353 4.641 -17.079 1.00 11.69 132 ILE B N 1
ATOM 2563 C CA . ILE B 1 132 ? 2.291 5.455 -16.322 1.00 11.58 132 ILE B CA 1
ATOM 2564 C C . ILE B 1 132 ? 1.691 5.829 -14.970 1.00 11.57 132 ILE B C 1
ATOM 2565 O O . ILE B 1 132 ? 2.375 5.771 -13.950 1.00 11.83 132 ILE B O 1
ATOM 2570 N N . THR B 1 133 ? 0.416 6.211 -14.978 1.00 11.10 133 THR B N 1
ATOM 2571 C CA . THR B 1 133 ? -0.285 6.573 -13.769 1.00 11.19 133 THR B CA 1
ATOM 2572 C C . THR B 1 133 ? -0.397 5.365 -12.816 1.00 11.68 133 THR B C 1
ATOM 2573 O O . THR B 1 133 ? -0.178 5.508 -11.604 1.00 11.44 133 THR B O 1
ATOM 2577 N N . ASP B 1 134 ? -0.736 4.195 -13.369 1.00 11.48 134 ASP B N 1
ATOM 2578 C CA . ASP B 1 134 ? -0.853 2.943 -12.602 1.00 11.71 134 ASP B CA 1
ATOM 2579 C C . ASP B 1 134 ? 0.456 2.529 -11.933 1.00 11.80 134 ASP B C 1
ATOM 2580 O O . ASP B 1 134 ? 0.453 2.037 -10.794 1.00 11.24 134 ASP B O 1
ATOM 2585 N N . ASP B 1 135 ? 1.566 2.703 -12.651 1.00 11.94 135 ASP B N 1
ATOM 2586 C CA . ASP B 1 135 ? 2.888 2.376 -12.112 1.00 12.05 135 ASP B CA 1
ATOM 2587 C C . ASP B 1 135 ? 3.174 3.245 -10.881 1.00 12.02 135 ASP B C 1
ATOM 2588 O O . ASP B 1 135 ? 3.710 2.764 -9.871 1.00 11.94 135 ASP B O 1
ATOM 2593 N N . LEU B 1 136 ? 2.811 4.524 -10.968 1.00 11.74 136 LEU B N 1
ATOM 2594 C CA . LEU B 1 136 ? 3.021 5.448 -9.868 1.00 11.58 136 LEU B CA 1
ATOM 2595 C C . LEU B 1 136 ? 2.134 5.108 -8.679 1.00 11.80 136 LEU B C 1
ATOM 2596 O O . LEU B 1 136 ? 2.620 5.024 -7.545 1.00 11.96 136 LEU B O 1
ATOM 2601 N N . ALA B 1 137 ? 0.843 4.910 -8.937 1.00 12.07 137 ALA B N 1
ATOM 2602 C CA . ALA B 1 137 ? -0.115 4.517 -7.898 1.00 12.77 137 ALA B CA 1
ATOM 2603 C C . ALA B 1 137 ? 0.354 3.282 -7.123 1.00 13.31 137 ALA B C 1
ATOM 2604 O O . ALA B 1 137 ? 0.270 3.259 -5.896 1.00 13.51 137 ALA B O 1
ATOM 2606 N N . ALA B 1 138 ? 0.864 2.278 -7.840 1.00 13.93 138 ALA B N 1
ATOM 2607 C CA . ALA B 1 138 ? 1.371 1.050 -7.223 1.00 15.13 138 ALA B CA 1
ATOM 2608 C C . ALA B 1 138 ? 2.629 1.314 -6.404 1.00 15.87 138 ALA B C 1
ATOM 2609 O O . ALA B 1 138 ? 2.765 0.837 -5.279 1.00 16.52 138 ALA B O 1
ATOM 2611 N N . ASP B 1 139 ? 3.546 2.088 -6.968 1.00 16.75 139 ASP B N 1
ATOM 2612 C CA . ASP B 1 139 ? 4.733 2.501 -6.241 1.00 17.52 139 ASP B CA 1
ATOM 2613 C C . ASP B 1 139 ? 4.439 3.330 -4.997 1.00 17.80 139 ASP B C 1
ATOM 2614 O O . ASP B 1 139 ? 5.158 3.218 -4.012 1.00 18.48 139 ASP B O 1
ATOM 2619 N N . LEU B 1 140 ? 3.397 4.156 -5.029 1.00 18.16 140 LEU B N 1
ATOM 2620 C CA . LEU B 1 140 ? 3.049 4.960 -3.855 1.00 18.76 140 LEU B CA 1
ATOM 2621 C C . LEU B 1 140 ? 2.532 4.086 -2.715 1.00 19.17 140 LEU B C 1
ATOM 2622 O O . LEU B 1 140 ? 2.784 4.375 -1.547 1.00 19.17 140 LEU B O 1
ATOM 2627 N N . ALA B 1 141 ? 1.820 3.018 -3.078 1.00 19.56 141 ALA B N 1
ATOM 2628 C CA . ALA B 1 141 ? 1.383 2.000 -2.134 1.00 20.09 141 ALA B CA 1
ATOM 2629 C C . ALA B 1 141 ? 2.584 1.233 -1.567 1.00 20.71 141 ALA B C 1
ATOM 2630 O O . ALA B 1 141 ? 2.685 1.049 -0.348 1.00 20.49 141 ALA B O 1
ATOM 2632 N N . LEU B 1 142 ? 3.493 0.800 -2.446 1.00 21.39 142 LEU B N 1
ATOM 2633 C CA . LEU B 1 142 ? 4.709 0.092 -2.014 1.00 22.16 142 LEU B CA 1
ATOM 2634 C C . LEU B 1 142 ? 5.561 0.934 -1.076 1.00 22.24 142 LEU B C 1
ATOM 2635 O O . LEU B 1 142 ? 5.931 0.476 -0.005 1.00 22.33 142 LEU B O 1
ATOM 2640 N N . LEU B 1 143 ? 5.857 2.165 -1.485 1.00 22.76 143 LEU B N 1
ATOM 2641 C CA . LEU B 1 143 ? 6.671 3.088 -0.683 1.00 23.18 143 LEU B CA 1
ATOM 2642 C C . LEU B 1 143 ? 6.004 3.475 0.633 1.00 23.21 143 LEU B C 1
ATOM 2643 O O . LEU B 1 143 ? 6.677 3.902 1.572 1.00 23.69 143 LEU B O 1
ATOM 2648 N N . ASN B 1 144 ? 4.680 3.339 0.676 1.00 23.25 144 ASN B N 1
ATOM 2649 C CA . ASN B 1 144 ? 3.894 3.346 1.913 1.00 23.16 144 ASN B CA 1
ATOM 2650 C C . ASN B 1 144 ? 4.088 4.530 2.863 1.00 22.92 144 ASN B C 1
ATOM 2651 O O . ASN B 1 144 ? 3.985 4.382 4.080 1.00 23.01 144 ASN B O 1
ATOM 2656 N N . LYS B 1 145 ? 4.340 5.709 2.302 1.00 22.71 145 LYS B N 1
ATOM 2657 C CA . LYS B 1 145 ? 4.429 6.929 3.104 1.00 22.33 145 LYS B CA 1
ATOM 2658 C C . LYS B 1 145 ? 3.095 7.682 3.165 1.00 21.81 145 LYS B C 1
ATOM 2659 O O . LYS B 1 145 ? 2.992 8.717 3.831 1.00 21.77 145 LYS B O 1
ATOM 2665 N N . MET B 1 146 ? 2.080 7.163 2.467 1.00 21.04 146 MET B N 1
ATOM 2666 C CA . MET B 1 146 ? 0.687 7.599 2.674 1.00 20.25 146 MET B CA 1
ATOM 2667 C C . MET B 1 146 ? -0.246 6.403 2.953 1.00 19.23 146 MET B C 1
ATOM 2668 O O . MET B 1 146 ? -1.170 6.140 2.175 1.00 18.81 146 MET B O 1
ATOM 2673 N N . PRO B 1 147 ? -0.013 5.688 4.081 1.00 18.27 147 PRO B N 1
ATOM 2674 C CA . PRO B 1 147 ? -0.722 4.438 4.410 1.00 17.53 147 PRO B CA 1
ATOM 2675 C C . PRO B 1 147 ? -2.210 4.614 4.724 1.00 16.75 147 PRO B C 1
ATOM 2676 O O . PRO B 1 147 ? -2.928 3.620 4.872 1.00 16.51 147 PRO B O 1
ATOM 2680 N N . HIS B 1 148 ? -2.655 5.863 4.832 1.00 16.02 148 HIS B N 1
ATOM 2681 C CA . HIS B 1 148 ? -4.065 6.190 5.089 1.00 15.27 148 HIS B CA 1
ATOM 2682 C C . HIS B 1 148 ? -4.900 6.277 3.818 1.00 14.70 148 HIS B C 1
ATOM 2683 O O . HIS B 1 148 ? -6.130 6.297 3.882 1.00 14.62 148 HIS B O 1
ATOM 2690 N N . LEU B 1 149 ? -4.234 6.343 2.670 1.00 13.99 149 LEU B N 1
ATOM 2691 C CA . LEU B 1 149 ? -4.935 6.432 1.392 1.00 13.53 149 LEU B CA 1
ATOM 2692 C C . LEU B 1 149 ? -5.090 5.054 0.766 1.00 13.20 149 LEU B C 1
ATOM 2693 O O . LEU B 1 149 ? -4.097 4.365 0.511 1.00 12.96 149 LEU B O 1
ATOM 2698 N N . ASP B 1 150 ? -6.338 4.656 0.525 1.00 12.84 150 ASP B N 1
ATOM 2699 C CA . ASP B 1 150 ? -6.618 3.382 -0.127 1.00 12.96 150 ASP B CA 1
ATOM 2700 C C . ASP B 1 150 ? -6.377 3.426 -1.644 1.00 12.68 150 ASP B C 1
ATOM 2701 O O . ASP B 1 150 ? -5.876 4.425 -2.173 1.00 12.61 150 ASP B O 1
ATOM 2706 N N . GLY B 1 151 ? -6.720 2.337 -2.329 1.00 12.59 151 GLY B N 1
ATOM 2707 C CA . GLY B 1 151 ? -6.400 2.165 -3.745 1.00 12.31 151 GLY B CA 1
ATOM 2708 C C . GLY B 1 151 ? -7.039 3.220 -4.630 1.00 12.20 151 GLY B C 1
ATOM 2709 O O . GLY B 1 151 ? -6.375 3.810 -5.494 1.00 11.97 151 GLY B O 1
ATOM 2710 N N . ALA B 1 152 ? -8.330 3.457 -4.398 1.00 11.55 152 ALA B N 1
ATOM 2711 C CA . ALA B 1 152 ? -9.111 4.408 -5.182 1.00 11.06 152 ALA B CA 1
ATOM 2712 C C . ALA B 1 152 ? -8.544 5.829 -5.075 1.00 10.89 152 ALA B C 1
ATOM 2713 O O . ALA B 1 152 ? -8.374 6.508 -6.086 1.00 10.89 152 ALA B O 1
ATOM 2715 N N . ALA B 1 153 ? -8.240 6.256 -3.849 1.00 10.55 153 ALA B N 1
ATOM 2716 C CA . ALA B 1 153 ? -7.634 7.561 -3.595 1.00 10.07 153 ALA B CA 1
ATOM 2717 C C . ALA B 1 153 ? -6.256 7.703 -4.247 1.00 9.81 153 ALA B C 1
ATOM 2718 O O . ALA B 1 153 ? -5.938 8.754 -4.783 1.00 9.94 153 ALA B O 1
ATOM 2720 N N . LEU B 1 154 ? -5.442 6.649 -4.207 1.00 9.79 154 LEU B N 1
ATOM 2721 C CA . LEU B 1 154 ? -4.121 6.691 -4.838 1.00 10.00 154 LEU B CA 1
ATOM 2722 C C . LEU B 1 154 ? -4.186 6.822 -6.367 1.00 10.28 154 LEU B C 1
ATOM 2723 O O . LEU B 1 154 ? -3.294 7.424 -6.984 1.00 10.48 154 LEU B O 1
ATOM 2728 N N . ASP B 1 155 ? -5.225 6.251 -6.971 1.00 10.63 155 ASP B N 1
ATOM 2729 C CA . ASP B 1 155 ? -5.445 6.364 -8.417 1.00 11.20 155 ASP B CA 1
ATOM 2730 C C . ASP B 1 155 ? -5.739 7.808 -8.788 1.00 10.89 155 ASP B C 1
ATOM 2731 O O . ASP B 1 155 ? -5.220 8.310 -9.769 1.00 11.39 155 ASP B O 1
ATOM 2736 N N . VAL B 1 156 ? -6.573 8.470 -7.987 1.00 10.77 156 VAL B N 1
ATOM 2737 C CA . VAL B 1 156 ? -6.922 9.873 -8.214 1.00 10.32 156 VAL B CA 1
ATOM 2738 C C . VAL B 1 156 ? -5.700 10.758 -7.973 1.00 10.41 156 VAL B C 1
ATOM 2739 O O . VAL B 1 156 ? -5.415 11.671 -8.754 1.00 9.76 156 VAL B O 1
ATOM 2743 N N . PHE B 1 157 ? -4.979 10.459 -6.894 1.00 10.39 157 PHE B N 1
ATOM 2744 C CA . PHE B 1 157 ? -3.760 11.175 -6.512 1.00 10.43 157 PHE B CA 1
ATOM 2745 C C . PHE B 1 157 ? -2.675 11.033 -7.580 1.00 10.49 157 PHE B C 1
ATOM 2746 O O . PHE B 1 157 ? -2.047 12.019 -7.980 1.00 10.33 157 PHE B O 1
ATOM 2754 N N . ALA B 1 158 ? -2.448 9.796 -8.021 1.00 10.80 158 ALA B N 1
ATOM 2755 C CA . ALA B 1 158 ? -1.453 9.501 -9.055 1.00 10.88 158 ALA B CA 1
ATOM 2756 C C . ALA B 1 158 ? -1.780 10.170 -10.390 1.00 10.88 158 ALA B C 1
ATOM 2757 O O . ALA B 1 158 ? -0.868 10.639 -11.087 1.00 11.52 158 ALA B O 1
ATOM 2759 N N . ASP B 1 159 ? -3.064 10.213 -10.747 1.00 10.49 159 ASP B N 1
ATOM 2760 C CA . ASP B 1 159 ? -3.499 10.940 -11.947 1.00 10.50 159 ASP B CA 1
ATOM 2761 C C . ASP B 1 159 ? -3.136 12.424 -11.849 1.00 10.16 159 ASP B C 1
ATOM 2762 O O . ASP B 1 159 ? -2.664 13.015 -12.821 1.00 10.17 159 ASP B O 1
ATOM 2767 N N . LEU B 1 160 ? -3.369 13.023 -10.681 1.00 9.06 160 LEU B N 1
ATOM 2768 C CA . LEU B 1 160 ? -3.066 14.427 -10.501 1.00 9.36 160 LEU B CA 1
ATOM 2769 C C . LEU B 1 160 ? -1.563 14.692 -10.693 1.00 9.53 160 LEU B C 1
ATOM 2770 O O . LEU B 1 160 ? -1.183 15.631 -11.401 1.00 9.32 160 LEU B O 1
ATOM 2775 N N . VAL B 1 161 ? -0.720 13.843 -10.095 1.00 9.49 161 VAL B N 1
ATOM 2776 C CA . VAL B 1 161 ? 0.730 13.971 -10.238 1.00 9.45 161 VAL B CA 1
ATOM 2777 C C . VAL B 1 161 ? 1.162 13.950 -11.712 1.00 9.81 161 VAL B C 1
ATOM 2778 O O . VAL B 1 161 ? 1.815 14.880 -12.185 1.00 9.89 161 VAL B O 1
ATOM 2782 N N . VAL B 1 162 ? 0.788 12.893 -12.428 1.00 10.14 162 VAL B N 1
ATOM 2783 C CA . VAL B 1 162 ? 1.202 12.704 -13.821 1.00 10.21 162 VAL B CA 1
ATOM 2784 C C . VAL B 1 162 ? 0.781 13.874 -14.708 1.00 10.56 162 VAL B C 1
ATOM 2785 O O . VAL B 1 162 ? 1.579 14.365 -15.504 1.00 11.00 162 VAL B O 1
ATOM 2789 N N . LYS B 1 163 ? -0.470 14.310 -14.551 1.00 10.37 163 LYS B N 1
ATOM 2790 C CA . LYS B 1 163 ? -1.024 15.429 -15.290 1.00 10.24 163 LYS B CA 1
ATOM 2791 C C . LYS B 1 163 ? -0.248 16.707 -14.968 1.00 10.56 163 LYS B C 1
ATOM 2792 O O . LYS B 1 163 ? 0.139 17.459 -15.876 1.00 10.45 163 LYS B O 1
ATOM 2798 N N . THR B 1 164 ? 0.013 16.928 -13.681 1.00 10.42 164 THR B N 1
ATOM 2799 C CA . THR B 1 164 ? 0.750 18.112 -13.242 1.00 9.96 164 THR B CA 1
ATOM 2800 C C . THR B 1 164 ? 2.080 18.250 -13.984 1.00 10.40 164 THR B C 1
ATOM 2801 O O . THR B 1 164 ? 2.452 19.357 -14.421 1.00 9.74 164 THR B O 1
ATOM 2805 N N . VAL B 1 165 ? 2.780 17.124 -14.150 1.00 10.96 165 VAL B N 1
ATOM 2806 C CA . VAL B 1 165 ? 4.076 17.137 -14.835 1.00 11.05 165 VAL B CA 1
ATOM 2807 C C . VAL B 1 165 ? 3.863 17.288 -16.344 1.00 11.53 165 VAL B C 1
ATOM 2808 O O . VAL B 1 165 ? 4.393 18.208 -16.966 1.00 11.63 165 VAL B O 1
ATOM 2812 N N . PHE B 1 166 ? 3.045 16.398 -16.904 1.00 11.89 166 PHE B N 1
ATOM 2813 C CA . PHE B 1 166 ? 2.857 16.267 -18.353 1.00 12.16 166 PHE B CA 1
ATOM 2814 C C . PHE B 1 166 ? 2.240 17.508 -18.973 1.00 12.26 166 PHE B C 1
ATOM 2815 O O . PHE B 1 166 ? 2.693 17.962 -20.016 1.00 12.47 166 PHE B O 1
ATOM 2823 N N . ALA B 1 167 ? 1.215 18.051 -18.324 1.00 11.89 167 ALA B N 1
ATOM 2824 C CA . ALA B 1 167 ? 0.480 19.207 -18.852 1.00 11.69 167 ALA B CA 1
ATOM 2825 C C . ALA B 1 167 ? 1.269 20.522 -18.813 1.00 11.66 167 ALA B C 1
ATOM 2826 O O . ALA B 1 167 ? 0.756 21.564 -19.209 1.00 10.87 167 ALA B O 1
ATOM 2828 N N . THR B 1 168 ? 2.516 20.455 -18.354 1.00 11.83 168 THR B N 1
ATOM 2829 C CA . THR B 1 168 ? 3.399 21.610 -18.359 1.00 12.53 168 THR B CA 1
ATOM 2830 C C . THR B 1 168 ? 4.084 21.742 -19.717 1.00 13.00 168 THR B C 1
ATOM 2831 O O . THR B 1 168 ? 4.726 22.762 -20.005 1.00 13.27 168 THR B O 1
ATOM 2835 N N . LEU B 1 169 ? 3.914 20.729 -20.558 1.00 13.17 169 LEU B N 1
ATOM 2836 C CA . LEU B 1 169 ? 4.564 20.681 -21.870 1.00 14.07 169 LEU B CA 1
ATOM 2837 C C . LEU B 1 169 ? 4.458 21.981 -22.718 1.00 14.26 169 LEU B C 1
ATOM 2838 O O . LEU B 1 169 ? 5.464 22.400 -23.295 1.00 14.87 169 LEU B O 1
ATOM 2843 N N . PRO B 1 170 ? 3.278 22.654 -22.754 1.00 14.73 170 PRO B N 1
ATOM 2844 C CA . PRO B 1 170 ? 3.211 23.903 -23.545 1.00 15.08 170 PRO B CA 1
ATOM 2845 C C . PRO B 1 170 ? 4.245 24.944 -23.151 1.00 15.58 170 PRO B C 1
ATOM 2846 O O . PRO B 1 170 ? 4.571 25.819 -23.964 1.00 15.71 170 PRO B O 1
ATOM 2850 N N . GLU B 1 171 ? 4.756 24.843 -21.926 1.00 16.18 171 GLU B N 1
ATOM 2851 C CA . GLU B 1 171 ? 5.711 25.820 -21.384 1.00 17.67 171 GLU B CA 1
ATOM 2852 C C . GLU B 1 171 ? 7.178 25.419 -21.634 1.00 18.24 171 GLU B C 1
ATOM 2853 O O . GLU B 1 171 ? 8.103 26.073 -21.151 1.00 18.26 171 GLU B O 1
ATOM 2859 N N . LEU B 1 172 ? 7.372 24.347 -22.396 1.00 19.13 172 LEU B N 1
ATOM 2860 C CA . LEU B 1 172 ? 8.686 23.761 -22.602 1.00 19.91 172 LEU B CA 1
ATOM 2861 C C . LEU B 1 172 ? 9.043 23.726 -24.081 1.00 20.71 172 LEU B C 1
ATOM 2862 O O . LEU B 1 172 ? 9.924 22.979 -24.494 1.00 20.95 172 LEU B O 1
ATOM 2867 N N . ILE B 1 173 ? 8.363 24.551 -24.869 1.00 21.36 173 ILE B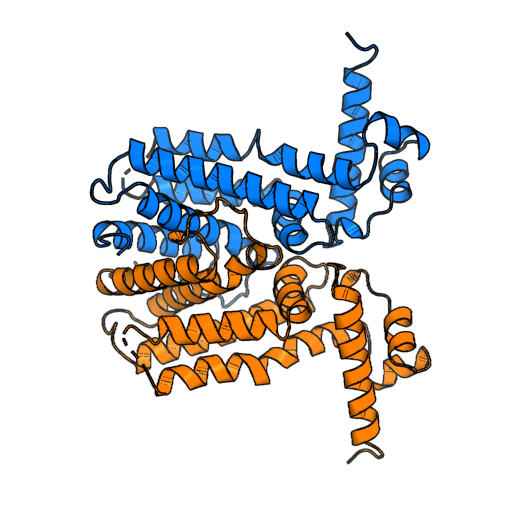 N 1
ATOM 2868 C CA . ILE B 1 173 ? 8.555 24.572 -26.309 1.00 22.41 173 ILE B CA 1
ATOM 2869 C C . ILE B 1 173 ? 9.432 25.756 -26.684 1.00 23.43 173 ILE B C 1
ATOM 2870 O O . ILE B 1 173 ? 10.436 25.603 -27.379 1.00 23.54 173 ILE B O 1
ATOM 2875 N N . ASP B 1 174 ? 9.030 26.933 -26.212 1.00 24.50 174 ASP B N 1
ATOM 2876 C CA . ASP B 1 174 ? 9.676 28.188 -26.546 1.00 25.23 174 ASP B CA 1
ATOM 2877 C C . ASP B 1 174 ? 10.449 28.687 -25.332 1.00 25.78 174 ASP B C 1
ATOM 2878 O O . ASP B 1 174 ? 10.215 28.206 -24.212 1.00 25.97 174 ASP B O 1
ATOM 2883 N N . PRO B 1 175 ? 11.389 29.636 -25.539 1.00 26.24 175 PRO B N 1
ATOM 2884 C CA . PRO B 1 175 ? 12.151 30.122 -24.389 1.00 26.45 175 PRO B CA 1
ATOM 2885 C C . PRO B 1 175 ? 11.263 30.993 -23.503 1.00 26.48 175 PRO B C 1
ATOM 2886 O O . PRO B 1 175 ? 10.413 31.712 -24.019 1.00 26.50 175 PRO B O 1
ATOM 2890 N N . PRO B 1 176 ? 11.444 30.913 -22.174 1.00 26.77 176 PRO B N 1
ATOM 2891 C CA . PRO B 1 176 ? 10.623 31.730 -21.271 1.00 26.78 176 PRO B CA 1
ATOM 2892 C C . PRO B 1 176 ? 10.890 33.235 -21.432 1.00 26.77 176 PRO B C 1
ATOM 2893 O O . PRO B 1 176 ? 11.972 33.627 -21.874 1.00 27.01 176 PRO B O 1
ATOM 2897 N N . ALA B 1 177 ? 9.893 34.056 -21.103 1.00 26.62 177 ALA B N 1
ATOM 2898 C CA . ALA B 1 177 ? 10.040 35.513 -21.062 1.00 26.18 177 ALA B CA 1
ATOM 2899 C C . ALA B 1 177 ? 11.180 35.920 -20.137 1.00 26.06 177 ALA B C 1
ATOM 2900 O O . ALA B 1 177 ? 11.325 35.373 -19.038 1.00 25.73 177 ALA B O 1
ATOM 2902 N N . ALA B 1 178 ? 11.985 36.880 -20.591 1.00 25.99 178 ALA B N 1
ATOM 2903 C CA . ALA B 1 178 ? 13.090 37.425 -19.794 1.00 25.97 178 ALA B CA 1
ATOM 2904 C C . ALA B 1 178 ? 12.680 37.710 -18.343 1.00 25.80 178 ALA B C 1
ATOM 2905 O O . ALA B 1 178 ? 13.432 37.401 -17.417 1.00 25.68 178 ALA B O 1
ATOM 2907 N N . ASP B 1 179 ? 11.477 38.263 -18.162 1.00 25.61 179 ASP B N 1
ATOM 2908 C CA . ASP B 1 179 ? 10.994 38.691 -16.845 1.00 25.73 179 ASP B CA 1
ATOM 2909 C C . ASP B 1 179 ? 10.239 37.612 -16.034 1.00 25.55 179 ASP B C 1
ATOM 2910 O O . ASP B 1 179 ? 9.789 37.878 -14.921 1.00 25.78 179 ASP B O 1
ATOM 2915 N N . LEU B 1 180 ? 10.115 36.404 -16.579 1.00 25.28 180 LEU B N 1
ATOM 2916 C CA . LEU B 1 180 ? 9.486 35.299 -15.847 1.00 25.11 180 LEU B CA 1
ATOM 2917 C C . LEU B 1 180 ? 10.201 35.045 -14.508 1.00 24.78 180 LEU B C 1
ATOM 2918 O O . LEU B 1 180 ? 11.408 34.822 -14.476 1.00 25.18 180 LEU B O 1
ATOM 2923 N N . PRO B 1 181 ? 9.456 35.121 -13.394 1.00 24.41 181 PRO B N 1
ATOM 2924 C CA . PRO B 1 181 ? 10.017 34.852 -12.059 1.00 23.90 181 PRO B CA 1
ATOM 2925 C C . PRO B 1 181 ? 10.598 33.427 -11.930 1.00 23.33 181 PRO B C 1
ATOM 2926 O O . PRO B 1 181 ? 10.063 32.495 -12.532 1.00 22.98 181 PRO B O 1
ATOM 2930 N N . PRO B 1 182 ? 11.680 33.252 -11.143 1.00 22.83 182 PRO B N 1
ATOM 2931 C CA . PRO B 1 182 ? 12.303 31.924 -11.104 1.00 22.31 182 PRO B CA 1
ATOM 2932 C C . PRO B 1 182 ? 11.397 30.833 -10.523 1.00 21.78 182 PRO B C 1
ATOM 2933 O O . PRO B 1 182 ? 11.561 29.658 -10.855 1.00 21.79 182 PRO B O 1
ATOM 2937 N N . HIS B 1 183 ? 10.438 31.216 -9.685 1.00 20.94 183 HIS B N 1
ATOM 2938 C CA . HIS B 1 183 ? 9.479 30.257 -9.155 1.00 20.17 183 HIS B CA 1
ATOM 2939 C C . HIS B 1 183 ? 8.389 29.852 -10.177 1.00 19.76 183 HIS B C 1
ATOM 2940 O O . HIS B 1 183 ? 7.612 28.925 -9.932 1.00 19.41 183 HIS B O 1
ATOM 2947 N N . LEU B 1 184 ? 8.355 30.530 -11.325 1.00 19.32 184 LEU B N 1
ATOM 2948 C CA . LEU B 1 184 ? 7.401 30.210 -12.391 1.00 18.94 184 LEU B CA 1
ATOM 2949 C C . LEU B 1 184 ? 8.050 29.611 -13.658 1.00 19.04 184 LEU B C 1
ATOM 2950 O O . LEU B 1 184 ? 7.364 29.297 -14.633 1.00 18.79 184 LEU B O 1
ATOM 2955 N N . MET B 1 185 ? 9.371 29.467 -13.630 1.00 19.19 185 MET B N 1
ATOM 2956 C CA . MET B 1 185 ? 10.107 28.719 -14.643 1.00 19.57 185 MET B CA 1
ATOM 2957 C C . MET B 1 185 ? 9.699 27.238 -14.569 1.00 19.45 185 MET B C 1
ATOM 2958 O O . MET B 1 185 ? 9.666 26.657 -13.475 1.00 19.45 185 MET B O 1
ATOM 2963 N N . PRO B 1 186 ? 9.387 26.629 -15.731 1.00 19.45 186 PRO B N 1
ATOM 2964 C CA . PRO B 1 186 ? 8.854 25.258 -15.859 1.00 19.49 186 PRO B CA 1
ATOM 2965 C C . PRO B 1 186 ? 9.395 24.215 -14.857 1.00 19.25 186 PRO B C 1
ATOM 2966 O O . PRO B 1 186 ? 8.603 23.588 -14.148 1.00 19.44 186 PRO B O 1
ATOM 2970 N N . ALA B 1 187 ? 10.715 24.041 -14.793 1.00 18.84 187 ALA B N 1
ATOM 2971 C CA . ALA B 1 187 ? 11.336 23.087 -13.861 1.00 18.27 187 ALA B CA 1
ATOM 2972 C C . ALA B 1 187 ? 10.966 23.333 -12.387 1.00 18.09 187 ALA B C 1
ATOM 2973 O O . ALA B 1 187 ? 10.570 22.401 -11.679 1.00 18.55 187 ALA B O 1
ATOM 2975 N N . ALA B 1 188 ? 11.114 24.577 -11.920 1.00 16.92 188 ALA B N 1
ATOM 2976 C CA . ALA B 1 188 ? 10.861 24.896 -10.518 1.00 15.64 188 ALA B CA 1
ATOM 2977 C C . ALA B 1 188 ? 9.369 24.830 -10.199 1.00 15.00 188 ALA B C 1
ATOM 2978 O O . ALA B 1 188 ? 8.985 24.350 -9.138 1.00 15.09 188 ALA B O 1
ATOM 2980 N N . LYS B 1 189 ? 8.542 25.306 -11.124 1.00 14.49 189 LYS B N 1
ATOM 2981 C CA . LYS B 1 189 ? 7.100 25.329 -10.942 1.00 14.56 189 LYS B CA 1
ATOM 2982 C C . LYS B 1 189 ? 6.516 23.928 -10.749 1.00 14.24 189 LYS B C 1
ATOM 2983 O O . LYS B 1 189 ? 5.747 23.716 -9.823 1.00 14.36 189 LYS B O 1
ATOM 2989 N N . ILE B 1 190 ? 6.892 22.990 -11.616 1.00 14.08 190 ILE B N 1
ATOM 2990 C CA . ILE B 1 190 ? 6.528 21.572 -11.479 1.00 13.97 190 ILE B CA 1
ATOM 2991 C C . ILE B 1 190 ? 6.955 21.074 -10.110 1.00 14.31 190 ILE B C 1
ATOM 2992 O O . ILE B 1 190 ? 6.170 20.448 -9.397 1.00 14.77 190 ILE B O 1
ATOM 2997 N N . THR B 1 191 ? 8.202 21.367 -9.753 1.00 14.62 191 THR B N 1
ATOM 2998 C CA . THR B 1 191 ? 8.786 20.930 -8.482 1.00 15.21 191 THR B CA 1
ATOM 2999 C C . THR B 1 191 ? 8.005 21.424 -7.266 1.00 14.73 191 THR B C 1
ATOM 3000 O O . THR B 1 191 ? 7.615 20.620 -6.423 1.00 14.87 191 THR B O 1
ATOM 3004 N N . HIS B 1 192 ? 7.768 22.733 -7.189 1.00 14.87 192 HIS B N 1
ATOM 3005 C CA . HIS B 1 192 ? 6.962 23.326 -6.099 1.00 15.15 192 HIS B CA 1
ATOM 3006 C C . HIS B 1 192 ? 5.564 22.699 -6.057 1.00 14.62 192 HIS B C 1
ATOM 3007 O O . HIS B 1 192 ? 5.017 22.437 -4.983 1.00 14.40 192 HIS B O 1
ATOM 3014 N N . GLN B 1 193 ? 4.989 22.475 -7.237 1.00 13.97 193 GLN B N 1
ATOM 3015 C CA . GLN B 1 193 ? 3.657 21.878 -7.335 1.00 13.96 193 GLN B CA 1
ATOM 3016 C C . GLN B 1 193 ? 3.597 20.414 -6.877 1.00 13.77 193 GLN B C 1
ATOM 3017 O O . GLN B 1 193 ? 2.621 20.009 -6.254 1.00 13.45 193 GLN B O 1
ATOM 3023 N N . LEU B 1 194 ? 4.638 19.640 -7.179 1.00 13.84 194 LEU B N 1
ATOM 3024 C CA . LEU B 1 194 ? 4.732 18.255 -6.725 1.00 14.30 194 LEU B CA 1
ATOM 3025 C C . LEU B 1 194 ? 5.008 18.126 -5.235 1.00 14.52 194 LEU B C 1
ATOM 3026 O O . LEU B 1 194 ? 4.516 17.198 -4.598 1.00 14.89 194 LEU B O 1
ATOM 3031 N N . ARG B 1 195 ? 5.801 19.043 -4.687 1.00 14.89 195 ARG B N 1
ATOM 3032 C CA . ARG B 1 195 ? 6.038 19.096 -3.241 1.00 15.51 195 ARG B CA 1
ATOM 3033 C C . ARG B 1 195 ? 4.760 19.489 -2.536 1.00 15.00 195 ARG B C 1
ATOM 3034 O O . ARG B 1 195 ? 4.400 18.899 -1.523 1.00 15.09 195 ARG B O 1
ATOM 3042 N N . PHE B 1 196 ? 4.057 20.468 -3.094 1.00 14.69 196 PHE B N 1
ATOM 3043 C CA . PHE B 1 196 ? 2.748 20.829 -2.575 1.00 14.37 196 PHE B CA 1
ATOM 3044 C C . PHE B 1 196 ? 1.781 19.637 -2.607 1.00 14.10 196 PHE B C 1
ATOM 3045 O O . PHE B 1 196 ? 0.987 19.451 -1.683 1.00 13.57 196 PHE B O 1
ATOM 3053 N N . ILE B 1 197 ? 1.822 18.855 -3.684 1.00 13.83 197 ILE B N 1
ATOM 3054 C CA . ILE B 1 197 ? 0.917 17.722 -3.804 1.00 13.83 197 ILE B CA 1
ATOM 3055 C C . ILE B 1 197 ? 1.256 16.698 -2.725 1.00 14.93 197 ILE B C 1
ATOM 3056 O O . ILE B 1 197 ? 0.353 16.178 -2.063 1.00 14.80 197 ILE B O 1
ATOM 3061 N N . MET B 1 198 ? 2.552 16.448 -2.520 1.00 16.10 198 MET B N 1
ATOM 3062 C CA . MET B 1 198 ? 2.996 15.466 -1.527 1.00 17.53 198 MET B CA 1
ATOM 3063 C C . MET B 1 198 ? 2.623 15.862 -0.097 1.00 18.17 198 MET B C 1
ATOM 3064 O O . MET B 1 198 ? 2.181 15.013 0.686 1.00 18.52 198 MET B O 1
ATOM 3069 N N . ILE B 1 199 ? 2.780 17.151 0.221 1.00 18.78 199 ILE B N 1
ATOM 3070 C CA . ILE B 1 199 ? 2.326 17.720 1.494 1.00 19.51 199 ILE B CA 1
ATOM 3071 C C . ILE B 1 199 ? 0.825 17.526 1.622 1.00 19.60 199 ILE B C 1
ATOM 3072 O O . ILE B 1 199 ? 0.336 17.109 2.672 1.00 19.89 199 ILE B O 1
ATOM 3077 N N . GLY B 1 200 ? 0.100 17.830 0.546 1.00 19.56 200 GLY B N 1
ATOM 3078 C CA . GLY B 1 200 ? -1.356 17.677 0.525 1.00 19.65 200 GLY B CA 1
ATOM 3079 C C . GLY B 1 200 ? -1.802 16.248 0.797 1.00 19.74 200 GLY B C 1
ATOM 3080 O O . GLY B 1 200 ? -2.815 16.017 1.474 1.00 19.98 200 GLY B O 1
ATOM 3081 N N . GLY B 1 201 ? -1.039 15.288 0.273 1.00 19.19 201 GLY B N 1
ATOM 3082 C CA . GLY B 1 201 ? -1.306 13.876 0.500 1.00 18.97 201 GLY B CA 1
ATOM 3083 C C . GLY B 1 201 ? -1.381 13.495 1.973 1.00 18.77 201 GLY B C 1
ATOM 3084 O O . GLY B 1 201 ? -2.208 12.664 2.352 1.00 18.67 201 GLY B O 1
ATOM 3085 N N . LYS B 1 202 ? -0.529 14.111 2.797 1.00 18.35 202 LYS B N 1
ATOM 3086 C CA . LYS B 1 202 ? -0.440 13.798 4.232 1.00 18.15 202 LYS B CA 1
ATOM 3087 C C . LYS B 1 202 ? -1.719 14.125 5.002 1.00 17.83 202 LYS B C 1
ATOM 3088 O O . LYS B 1 202 ? -2.063 13.434 5.964 1.00 17.81 202 LYS B O 1
ATOM 3090 N N . HIS B 1 203 ? -2.421 15.165 4.555 1.00 17.44 203 HIS B N 1
ATOM 3091 C CA . HIS B 1 203 ? -3.600 15.684 5.256 1.00 16.94 203 HIS B CA 1
ATOM 3092 C C . HIS B 1 203 ? -4.943 15.253 4.666 1.00 16.35 203 HIS B C 1
ATOM 3093 O O . HIS B 1 203 ? -5.983 15.415 5.293 1.00 16.62 203 HIS B O 1
ATOM 3100 N N . TRP B 1 204 ? -4.902 14.684 3.469 1.00 15.97 204 TRP B N 1
ATOM 3101 C CA . TRP B 1 204 ? -6.092 14.268 2.737 1.00 15.28 204 TRP B CA 1
ATOM 3102 C C . TRP B 1 204 ? -6.663 12.955 3.295 1.00 15.02 204 TRP B C 1
ATOM 3103 O O . TRP B 1 204 ? -5.920 11.999 3.491 1.00 14.50 204 TRP B O 1
ATOM 3114 N N . HIS B 1 205 ? -7.972 12.916 3.554 1.00 15.28 205 HIS B N 1
ATOM 3115 C CA . HIS B 1 205 ? -8.639 11.680 4.010 1.00 15.88 205 HIS B CA 1
ATOM 3116 C C . HIS B 1 205 ? -8.792 10.665 2.881 1.00 16.36 205 HIS B C 1
ATOM 3117 O O . HIS B 1 205 ? -9.009 9.479 3.140 1.00 16.65 205 HIS B O 1
ATOM 3124 N N . GLY B 1 206 ? -8.711 11.137 1.638 1.00 16.85 206 GLY B N 1
ATOM 3125 C CA . GLY B 1 206 ? -9.048 10.324 0.473 1.00 17.35 206 GLY B CA 1
ATOM 3126 C C . GLY B 1 206 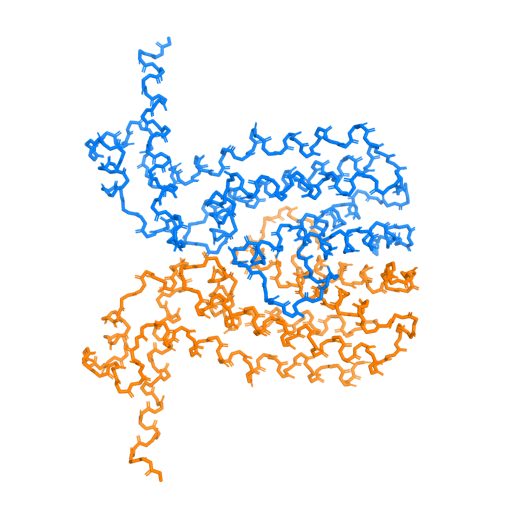? -10.405 10.708 -0.094 1.00 17.84 206 GLY B C 1
ATOM 3127 O O . GLY B 1 206 ? -10.846 11.852 0.047 1.00 18.08 206 GLY B O 1
ATOM 3128 N N . LEU B 1 207 ? -11.076 9.743 -0.723 1.00 18.19 207 LEU B N 1
ATOM 3129 C CA . LEU B 1 207 ? -12.362 9.974 -1.391 1.00 18.62 207 LEU B CA 1
ATOM 3130 C C . LEU B 1 207 ? -13.548 9.745 -0.443 1.00 19.06 207 LEU B C 1
ATOM 3131 O O . LEU B 1 207 ? -13.432 8.971 0.510 1.00 18.93 207 LEU B O 1
ATOM 3136 N N . PRO B 1 208 ? -14.697 10.410 -0.699 1.00 19.31 208 PRO B N 1
ATOM 3137 C CA . PRO B 1 208 ? -15.890 10.190 0.135 1.00 19.63 208 PRO B CA 1
ATOM 3138 C C . PRO B 1 208 ? -16.330 8.723 0.162 1.00 19.87 208 PRO B C 1
ATOM 3139 O O . PRO B 1 208 ? -15.974 7.957 -0.743 1.00 20.08 208 PRO B O 1
#

Solvent-accessible surface area: 19564 Å² total; per-residue (Å²): 156,87,98,164,53,132,81,108,83,115,26,71,80,36,0,5,52,9,0,58,117,44,0,98,90,14,82,18,8,71,43,10,53,33,171,51,0,0,183,44,22,62,52,105,55,60,13,0,138,168,29,5,81,63,35,44,72,0,0,49,12,3,4,63,54,1,43,91,85,23,64,62,60,22,72,56,16,24,140,110,115,229,34,27,37,27,65,20,25,6,123,40,7,25,78,17,8,61,92,58,103,18,27,6,6,2,8,1,7,10,12,13,6,51,21,78,58,2,42,100,26,4,59,51,5,34,73,85,25,3,65,9,18,9,47,2,19,56,133,67,89,162,16,103,86,12,93,53,28,0,11,42,1,3,0,12,1,20,20,0,1,21,26,11,0,0,28,56,38,14,44,123,67,65,120,129,59,47,108,40,24,74,16,39,32,13,0,18,32,1,9,86,3,0,64,54,0,0,130,65,8,170,14,42,158,155,83,99,158,52,131,104,109,72,115,26,81,91,37,0,2,53,8,0,55,115,42,0,97,89,12,86,18,11,76,38,12,53,32,160,48,0,2,177,51,20,67,43,95,48,70,0,0,131,158,33,8,85,64,35,39,76,0,0,44,9,2,4,59,55,0,26,143,89,22,57,58,63,18,84,61,17,19,128,121,127,89,28,44,25,74,25,25,5,126,41,8,19,80,16,6,62,86,66,101,11,24,5,6,0,7,0,6,10,13,13,6,51,25,77,58,3,40,101,26,1,57,52,4,36,77,85,20,5,65,17,17,10,47,1,22,48,136,88,85,188,13,99,89,10,98,50,34,1,10,44,1,3,0,12,1,20,20,0,0,20,24,12,0,0,28,52,40,14,42,123,70,61,114,127,55,49,109,37,21,66,15,42,33,11,0,24,25,1,10,91,4,0,68,67,0,0,65,78,9,176,13,43,158

CATH classification: 1.10.10.60 (+1 more: 1.10.357.10)

GO terms:
  GO:0045892 negative regulation of DNA-templated transcription (P, EXP)
  GO:0000976 transcription cis-regulatory region binding (F, IPI)
  GO:0032993 protein-DNA complex (C, IPI)
  GO:0001217 DNA-binding transcription repressor activity (F, IPI)
  GO:0045922 negative regulation of fatty acid metabolic process (P, IMP)

Organism: Pseudomonas aeruginosa (strain ATCC 15692 / DSM 22644 / CIP 104116 / JCM 14847 / LMG 12228 / 1C / PRS 101 / PAO1) (NCBI:txid208964)

Secondary structure (DSSP, 8-state):
--TTHHHHHHHHHHHHHHHHHHTTTS--GGG--HHHHHHHHTS-GGGGTTT-SSHHHHHHHHHHHHHTTHHHHHHHHTTT---HHHHHHHHHHHHHHHHTHHHHHHHHHGGGSS-HHHHHHHHHHHHHHHHHHHHHHHHHTS-TTS-HHHHHHHHHHHHHHHHTTGGGGSSPPPTT--GGGSHHHHHHHHHHHHHHHHHH-----/--TTHHHHHHHHHHHHHHHHHHTTTS--GGG--HHHHHHHHTS-GGGGGGT-SSHHHHHHHHHHHHHTTHHHHHHHHHHH---HHHHHHHHHHHHHHHTHHHHHHHHHGGGSS-HHHHHHHHHHHHHHHHHHHHHHHHHTS-TT--HHHHHHHHHHHHHHHHTTGGGGSSPPPTT--GGGSHHHHHHHHHHHHHHHHHH-----

Sequence (409 aa):
ASPRAEQKQQTRHALMSAARHLMESGRGFGSLSLREVTRAAGIVPAGFYRHFSDMDQLGLALVAEVDETFRATLRAVRRNELGGLIDASVRIFLDAVGANRSQFLFLAREQYGGSLPIRQAIASLRQRITDDLAADLALLNKMPHLDGAALDVFADLVVKTVFATLPELIDPPAADLPPHLMPAAKITHQLRFIMIGGKHWHGLPASPRAEQKQQTRHALMSAARHLMESGRGFGSLSLREVTRAAGIVPAGFYRHFSDMDQLGLALVAEVDETFRATLRAVRRNEGGLIDASVRIFLDAVGANRSQFLFLAREQYGGSLPIRQAIASLRQRITDDLAADLALLNKMPHLDGAALDVFADLVVKTVFATLPELIDPPAADLPPHLMPAAKITHQLRFIMIGGKHWHGLP

Foldseek 3Di:
DDPPVVVLVLLLVLLLVQLLVVCVVPDALVPDDLVSSQVSSPHDSVSVCVRDVDSVRSLLVLLVVCLVPLLVLLLVLLVDDVLPNLLVNLVSVLVCCVVRVSSLSNLVVCCPPDDPVNVVSSVVSLLVSLVSQLVSCVVVCPLVLEDSVQSSVLSNVLSCLRSVLSVLSPDDDDPPDDPCRRNSNVNSVVVVVSVVVSNVDNGDD/DDPPPVVLVLLLVQLLVQLLVVCVVPDALVPDDLVSSCVSSVHDSVVVCVRAVDSLRSLLVLLVVCCPPLLVVLLVLLVDDVCNLLVNLVSVLVCCVVRVSSLSNLVVCCPPDDPSNVVSSVVSLLSSLVSQLVSCVVVCPLVLEDSQQSSVLSNVLSCLSSVLSVLSPDDDDPPDDPCRRNSNVNSVVVVVSVVVSNVDNGDD

Radius of gyration: 22.69 Å; Cα contacts (8 Å, |Δi|>4): 420; chains: 2; bounding box: 39×72×58 Å

B-factor: mean 22.56, std 14.86, range [2.0, 114.44]

InterPro domains:
  IPR001647 DNA-binding HTH domain, TetR-type [PF00440] (17-62)
  IPR001647 DNA-binding HTH domain, TetR-type [PS50977] (10-71)
  IPR009057 Homedomain-like superfamily [SSF46689] (2-78)
  IPR050692 HTH-type transcriptional repressor FabR [PTHR47752] (3-207)
  IPR054129 DesT tetracyclin repressor-like, C-terminal domain [PF21943] (86-200)